Protein AF-0000000080769543 (afdb_homodimer)

Solvent-accessible surface area (backbone atoms only — not comparable to full-atom values): 30115 Å² total; per-residue (Å²): 72,53,32,36,51,81,71,84,76,50,68,55,26,25,50,65,34,29,38,56,14,53,47,23,15,26,43,12,52,39,15,48,62,72,22,43,59,42,80,82,58,74,43,37,34,28,44,84,75,64,42,70,55,70,76,36,56,46,56,22,73,57,52,93,39,55,40,45,26,35,64,60,40,48,52,28,44,69,72,33,75,92,60,63,43,86,48,39,59,48,34,61,41,88,69,41,43,38,90,88,42,92,78,23,26,46,46,64,43,81,39,79,26,40,36,36,30,15,45,97,85,64,49,74,43,80,71,74,37,82,40,77,34,46,43,74,44,46,74,36,73,31,32,40,44,33,40,58,35,34,34,60,60,42,89,42,51,37,77,93,71,41,32,33,55,39,42,50,66,40,60,43,52,54,54,74,46,58,38,59,52,39,25,50,36,21,52,52,33,29,53,50,29,53,46,43,65,70,41,63,75,70,69,57,34,50,52,43,41,50,48,46,24,52,48,41,55,63,57,22,23,55,40,40,26,47,50,42,22,52,84,55,46,78,56,39,68,57,49,38,65,38,64,23,54,68,61,73,88,71,42,69,76,61,78,73,38,50,69,41,81,55,44,54,54,78,56,17,60,59,40,50,10,73,43,96,72,42,36,42,25,33,42,53,73,81,51,75,127,72,53,32,35,50,80,71,84,75,48,68,55,26,26,50,64,34,29,36,56,15,56,47,24,14,27,45,11,52,37,16,49,63,71,23,43,59,42,80,82,60,73,42,38,34,28,44,84,75,65,41,70,54,70,77,35,56,47,57,22,75,57,53,96,40,55,42,44,26,34,64,60,40,48,53,27,43,70,71,32,75,92,60,62,42,85,46,39,59,51,36,62,41,86,68,41,42,38,90,88,42,92,79,24,26,46,45,61,42,81,40,80,27,41,36,35,31,16,45,97,86,64,48,76,43,82,71,75,37,82,42,78,36,45,43,75,43,48,73,35,72,30,31,40,43,34,38,58,35,33,33,58,58,43,89,42,50,37,78,93,71,41,32,32,54,40,42,48,66,40,60,42,52,53,54,75,44,57,37,59,51,39,24,50,34,20,52,52,34,30,51,50,30,53,48,43,64,66,42,65,73,70,68,59,37,50,52,43,40,52,48,46,22,53,49,43,44,64,57,22,22,56,39,40,24,45,52,42,22,52,86,54,46,78,54,41,68,58,50,38,65,38,67,24,59,69,61,72,87,71,41,68,77,61,78,75,40,48,68,41,80,55,42,54,53,79,55,16,59,57,41,49,11,74,43,97,75,42,60,24,26,34,42,51,73,80,52,73,125

Organism: Ralstonia nicotianae (strain ATCC BAA-1114 / GMI1000) (NCBI:txid267608)

Foldseek 3Di:
DFAFFDADDFPQLQQQFFLVLQQCLQWNQAFQALFFGNDDDKFKAFLQQLATDDRDRNRCPSVVRITIHDPLLNVLLVVDDDDRSVLAQGRHDPQCAFLVDPQRQKDKDWDWAWEFEAEPVRHTDDDIDIDIWIDMDGNDRNHVCNCNNSVSVNPQADPVRSYGYYYPVCVVVVPPCSRVLLRVLLVVLLVLLQVLLVDDDDDVNVVSLVVSLLSCQVSTSLRSSCNSNVVRDPDLVSVCSRQPFDDPVPDDPLVVQQDDPSDHRVSSSSRRNPDPRGRTRRGDRSSPD/DFAFFDADDFPQLQQQFFLVLQQCLQWNQAFQQLFFGNDDDKFKAFLQQLATDDRDRNRCPSVVRITIHDPLLNVLLVVDDDDNSVLAQGRNDPQCADLVDPQRQKDKDWDWAWEFEAEPVRHTDDDIDIDIWIDMDGNDRNHVCNCNNSVSVNPQADPVRSYGYYYPVCVVVVPPCSRVLLRVLLVVLLVLLQVLLVDDDDPVNVVSLLVSLLSCLVSTSLRSSCNSNVVRDPDLVSVCSRRPFDDPVPDDPLVVQQDDPSDHRVSSSSRRNPDPRGSTRRGDSSSPD

pLDDT: mean 87.06, std 12.86, range [39.03, 98.44]

Nearest PDB structures (foldseek):
  7yl6-assembly1_A  TM=4.806E-01  e=1.056E+00  Lactococcus lactis subsp. lactis
  4mt5-assembly2_B  TM=3.180E-01  e=7.106E-01  Limosilactobacillus reuteri subsp. suis
  3q69-assembly1_A  TM=2.599E-01  e=2.467E+00  Lactobacillus acidophilus
  4gex-assembly2_B  TM=3.890E-01  e=4.344E+00  Caenorhabditis elegans
  2lfi-assembly1_A  TM=2.468E-01  e=3.666E+00  Lactobacillus acidophilus

Radius of gyration: 23.07 Å; Cα contacts (8 Å, |Δi|>4): 1193; chains: 2; bounding box: 56×61×61 Å

Sequence (578 aa):
MRPLVRPVLPAAAAAMHAPSGLLMNAFGHFCAFCERPLLDESWVWDARTGRCVDDAPGSAADWTHLYLLDRNCYEAQLAASPVNPAALLLPDQPGAFDPSRPDSPLAYTLQRLTRVLTDEAGRHTGQAEAVDCVVVTGKTPQARATIDHFALNTAYYRADARLLTIPEEAVLQLADRRMEQRTLAWQRAADVAGKMRQAPRAALGYALAEQLRLLVGAMGFWSSCVSAAFPVIENRGVMGQVFVEPPEGERAPLRAAGAISGMAAREAALFGGNGPYHTFPGTRDIFQRMRPLVRPVLPAAAAAMHAPSGLLMNAFGHFCAFCERPLLDESWVWDARTGRCVDDAPGSAADWTHLYLLDRNCYEAQLAASPVNPAALLLPDQPGAFDPSRPDSPLAYTLQRLTRVLTDEAGRHTGQAEAVDCVVVTGKTPQARATIDHFALNTAYYRADARLLTIPEEAVLQLADRRMEQRTLAWQRAADVAGKMRQAPRAALGYALAEQLRLLVGAMGFWSSCVSAAFPVIENRGVMGQVFVEPPEGERAPLRAAGAISGMAAREAALFGGNGPYHTFPGTRDIFQR

Structure (mmCIF, N/CA/C/O backbone):
data_AF-0000000080769543-model_v1
#
loop_
_entity.id
_entity.type
_entity.pdbx_description
1 polymer 'Transmembrane protein'
#
loop_
_atom_site.group_PDB
_atom_site.id
_atom_site.type_symbol
_atom_site.label_atom_id
_atom_site.label_alt_id
_atom_site.label_comp_id
_atom_site.label_asym_id
_atom_site.label_entity_id
_atom_site.label_seq_id
_atom_site.pdbx_PDB_ins_code
_atom_site.Cartn_x
_atom_site.Cartn_y
_atom_site.Cartn_z
_atom_site.occupancy
_atom_site.B_iso_or_equiv
_atom_site.auth_seq_id
_atom_site.auth_comp_id
_atom_site.auth_asym_id
_atom_site.auth_atom_id
_atom_site.pdbx_PDB_model_num
ATOM 1 N N . MET A 1 1 ? -0.729 -17.172 -5.953 1 96.06 1 MET A N 1
ATOM 2 C CA . MET A 1 1 ? -0.517 -16.453 -7.211 1 96.06 1 MET A CA 1
ATOM 3 C C . MET A 1 1 ? -1.815 -16.344 -8 1 96.06 1 MET A C 1
ATOM 5 O O . MET A 1 1 ? -2.367 -17.359 -8.438 1 96.06 1 MET A O 1
ATOM 9 N N . ARG A 1 2 ? -2.262 -15.133 -8.18 1 95.69 2 ARG A N 1
ATOM 10 C CA . ARG A 1 2 ? -3.506 -14.844 -8.883 1 95.69 2 ARG A CA 1
ATOM 11 C C . ARG A 1 2 ? -3.416 -15.25 -10.352 1 95.69 2 ARG A C 1
ATOM 13 O O . ARG A 1 2 ? -2.518 -14.805 -11.07 1 95.69 2 ARG A O 1
ATOM 20 N N . PRO A 1 3 ? -4.348 -16.141 -10.742 1 96.38 3 PRO A N 1
ATOM 21 C CA . PRO A 1 3 ? -4.332 -16.5 -12.156 1 96.38 3 PRO A CA 1
ATOM 22 C C . PRO A 1 3 ? -4.727 -15.344 -13.07 1 96.38 3 PRO A C 1
ATOM 24 O O . PRO A 1 3 ? -5.723 -14.656 -12.82 1 96.38 3 PRO A O 1
ATOM 27 N N . LEU A 1 4 ? -3.971 -15.172 -14.125 1 95.44 4 LEU A N 1
ATOM 28 C CA . LEU A 1 4 ? -4.168 -14.008 -14.984 1 95.44 4 LEU A CA 1
ATOM 29 C C . LEU A 1 4 ? -4.551 -14.43 -16.406 1 95.44 4 LEU A C 1
ATOM 31 O O . LEU A 1 4 ? -4.121 -15.484 -16.875 1 95.44 4 LEU A O 1
ATOM 35 N N . VAL A 1 5 ? -5.363 -13.625 -16.984 1 94.06 5 VAL A N 1
ATOM 36 C CA . VAL A 1 5 ? -5.641 -13.695 -18.406 1 94.06 5 VAL A CA 1
ATOM 37 C C . VAL A 1 5 ? -5.02 -12.484 -19.125 1 94.06 5 VAL A C 1
ATOM 39 O O . VAL A 1 5 ? -5.48 -11.352 -18.953 1 94.06 5 VAL A O 1
ATOM 42 N N . ARG A 1 6 ? -4.043 -12.734 -19.891 1 95 6 ARG A N 1
ATOM 43 C CA . ARG A 1 6 ? -3.314 -11.664 -20.562 1 95 6 ARG A CA 1
ATOM 44 C C . ARG A 1 6 ? -4.023 -11.227 -21.844 1 95 6 ARG A C 1
ATOM 46 O O . ARG A 1 6 ? -4.258 -12.047 -22.734 1 95 6 ARG A O 1
ATOM 53 N N . PRO A 1 7 ? -4.352 -9.961 -21.922 1 93.88 7 PRO A N 1
ATOM 54 C CA . PRO A 1 7 ? -4.93 -9.477 -23.172 1 93.88 7 PRO A CA 1
ATOM 55 C C . PRO A 1 7 ? -3.895 -9.336 -24.281 1 93.88 7 PRO A C 1
ATOM 57 O O . PRO A 1 7 ? -2.695 -9.234 -24 1 93.88 7 PRO A O 1
ATOM 60 N N . VAL A 1 8 ? -4.426 -9.32 -25.453 1 94.56 8 VAL A N 1
ATOM 61 C CA . VAL A 1 8 ? -3.557 -9.055 -26.594 1 94.56 8 VAL A CA 1
ATOM 62 C C . VAL A 1 8 ? -3.176 -7.574 -26.625 1 94.56 8 VAL A C 1
ATOM 64 O O . VAL A 1 8 ? -4.027 -6.707 -26.422 1 94.56 8 VAL A O 1
ATOM 67 N N . LEU A 1 9 ? -1.914 -7.367 -26.828 1 95.56 9 LEU A N 1
ATOM 68 C CA . LEU A 1 9 ? -1.433 -5.996 -26.922 1 95.56 9 LEU A CA 1
ATOM 69 C C . LEU A 1 9 ? -1.192 -5.609 -28.391 1 95.56 9 LEU A C 1
ATOM 71 O O . LEU A 1 9 ? -0.326 -6.188 -29.047 1 95.56 9 LEU A O 1
ATOM 75 N N . PRO A 1 10 ? -1.953 -4.613 -28.844 1 93.94 10 PRO A N 1
ATOM 76 C CA . PRO A 1 10 ? -1.68 -4.148 -30.219 1 93.94 10 PRO A CA 1
ATOM 77 C C . PRO A 1 10 ? -0.263 -3.604 -30.375 1 93.94 10 PRO A C 1
ATOM 79 O O . PRO A 1 10 ? 0.26 -2.951 -29.469 1 93.94 10 PRO A O 1
ATOM 82 N N . ALA A 1 11 ? 0.312 -3.773 -31.578 1 93.31 11 ALA A N 1
ATOM 83 C CA . ALA A 1 11 ? 1.688 -3.373 -31.859 1 93.31 11 ALA A CA 1
ATOM 84 C C . ALA A 1 11 ? 1.867 -1.868 -31.688 1 93.31 11 ALA A C 1
ATOM 86 O O . ALA A 1 11 ? 2.898 -1.413 -31.188 1 93.31 11 ALA A O 1
ATOM 87 N N . ALA A 1 12 ? 0.908 -1.178 -32.094 1 93.06 12 ALA A N 1
ATOM 88 C CA . ALA A 1 12 ? 0.996 0.277 -31.984 1 93.06 12 ALA A CA 1
ATOM 89 C C . ALA A 1 12 ? 1.128 0.723 -30.531 1 93.06 12 ALA A C 1
ATOM 91 O O . ALA A 1 12 ? 1.963 1.571 -30.203 1 93.06 12 ALA A O 1
ATOM 92 N N . ALA A 1 13 ? 0.343 0.144 -29.688 1 91.75 13 ALA A N 1
ATOM 93 C CA . ALA A 1 13 ? 0.402 0.478 -28.266 1 91.75 13 ALA A CA 1
ATOM 94 C C . ALA A 1 13 ? 1.725 0.028 -27.656 1 91.75 13 ALA A C 1
ATOM 96 O O . ALA A 1 13 ? 2.299 0.73 -26.812 1 91.75 13 ALA A O 1
ATOM 97 N N . ALA A 1 14 ? 2.213 -1.091 -28.094 1 93.56 14 ALA A N 1
ATOM 98 C CA . ALA A 1 14 ? 3.475 -1.619 -27.578 1 93.56 14 ALA A CA 1
ATOM 99 C C . ALA A 1 14 ? 4.629 -0.668 -27.891 1 93.56 14 ALA A C 1
ATOM 101 O O . ALA A 1 14 ? 5.574 -0.559 -27.109 1 93.56 14 ALA A O 1
ATOM 102 N N . ALA A 1 15 ? 4.539 -0.019 -28.984 1 92.38 15 ALA A N 1
ATOM 103 C CA . ALA A 1 15 ? 5.598 0.891 -29.422 1 92.38 15 ALA A CA 1
ATOM 104 C C . ALA A 1 15 ? 5.512 2.223 -28.672 1 92.38 15 ALA A C 1
ATOM 106 O O . ALA A 1 15 ? 6.527 2.883 -28.453 1 92.38 15 ALA A O 1
ATOM 107 N N . MET A 1 16 ? 4.344 2.527 -28.234 1 89.06 16 MET A N 1
ATOM 108 C CA . MET A 1 16 ? 4.094 3.883 -27.75 1 89.06 16 MET A CA 1
ATOM 109 C C . MET A 1 16 ? 4.25 3.961 -26.234 1 89.06 16 MET A C 1
ATOM 111 O O . MET A 1 16 ? 4.602 5.012 -25.688 1 89.06 16 MET A O 1
ATOM 115 N N . HIS A 1 17 ? 3.957 2.824 -25.547 1 91.12 17 HIS A N 1
ATOM 116 C CA . HIS A 1 17 ? 3.824 2.918 -24.094 1 91.12 17 HIS A CA 1
ATOM 117 C C . HIS A 1 17 ? 4.867 2.059 -23.391 1 91.12 17 HIS A C 1
ATOM 119 O O . HIS A 1 17 ? 5.328 1.057 -23.938 1 91.12 17 HIS A O 1
ATOM 125 N N . ALA A 1 18 ? 5.203 2.523 -22.172 1 92.62 18 ALA A N 1
ATOM 126 C CA . ALA A 1 18 ? 6.055 1.713 -21.312 1 92.62 18 ALA A CA 1
ATOM 127 C C . ALA A 1 18 ? 5.312 0.478 -20.812 1 92.62 18 ALA A C 1
ATOM 129 O O . ALA A 1 18 ? 4.109 0.536 -20.547 1 92.62 18 ALA A O 1
ATOM 130 N N . PRO A 1 19 ? 5.984 -0.616 -20.641 1 95.25 19 PRO A N 1
ATOM 131 C CA . PRO A 1 19 ? 5.305 -1.861 -20.281 1 95.25 19 PRO A CA 1
ATOM 132 C C . PRO A 1 19 ? 4.688 -1.814 -18.875 1 95.25 19 PRO A C 1
ATOM 134 O O . PRO A 1 19 ? 3.646 -2.434 -18.641 1 95.25 19 PRO A O 1
ATOM 137 N N . SER A 1 20 ? 5.277 -1.065 -17.938 1 92.69 20 SER A N 1
ATOM 138 C CA . SER A 1 20 ? 4.723 -1.041 -16.594 1 92.69 20 SER A CA 1
ATOM 139 C C . SER A 1 20 ? 3.293 -0.514 -16.594 1 92.69 20 SER A C 1
ATOM 141 O O . SER A 1 20 ? 2.408 -1.109 -15.969 1 92.69 20 SER A O 1
ATOM 143 N N . GLY A 1 21 ? 3.125 0.578 -17.328 1 89.62 21 GLY A N 1
ATOM 144 C CA . GLY A 1 21 ? 1.787 1.14 -17.422 1 89.62 21 GLY A CA 1
ATOM 145 C C . GLY A 1 21 ? 0.785 0.189 -18.047 1 89.62 21 GLY A C 1
ATOM 146 O O . GLY A 1 21 ? -0.341 0.058 -17.562 1 89.62 21 GLY A O 1
ATOM 147 N N . LEU A 1 22 ? 1.175 -0.464 -19.094 1 92.12 22 LEU A N 1
ATOM 148 C CA . LEU A 1 22 ? 0.309 -1.415 -19.781 1 92.12 22 LEU A CA 1
ATOM 149 C C . LEU A 1 22 ? -0.035 -2.592 -18.875 1 92.12 22 LEU A C 1
ATOM 151 O O . LEU A 1 22 ? -1.192 -3.014 -18.812 1 92.12 22 LEU A O 1
ATOM 155 N N . LEU A 1 23 ? 0.922 -3.047 -18.156 1 93.69 23 LEU A N 1
ATOM 156 C CA . LEU A 1 23 ? 0.715 -4.172 -17.25 1 93.69 23 LEU A CA 1
ATOM 157 C C . LEU A 1 23 ? -0.207 -3.783 -16.094 1 93.69 23 LEU A C 1
ATOM 159 O O . LEU A 1 23 ? -1.096 -4.551 -15.719 1 93.69 23 LEU A O 1
ATOM 163 N N . MET A 1 24 ? -0.021 -2.625 -15.594 1 90 24 MET A N 1
ATOM 164 C CA . MET A 1 24 ? -0.864 -2.152 -14.5 1 90 24 MET A CA 1
ATOM 165 C C . MET A 1 24 ? -2.316 -2.029 -14.945 1 90 24 MET A C 1
ATOM 167 O O . MET A 1 24 ? -3.232 -2.361 -14.195 1 90 24 MET A O 1
ATOM 171 N N . ASN A 1 25 ? -2.475 -1.605 -16.094 1 87.69 25 ASN A N 1
ATOM 172 C CA . ASN A 1 25 ? -3.834 -1.437 -16.594 1 87.69 25 ASN A CA 1
ATOM 173 C C . ASN A 1 25 ? -4.461 -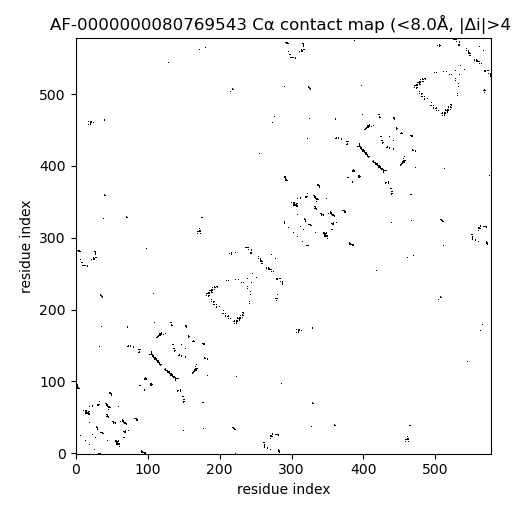2.773 -16.969 1 87.69 25 ASN A C 1
ATOM 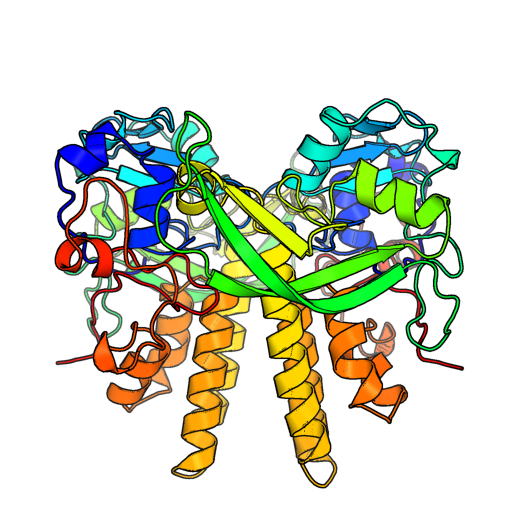175 O O . ASN A 1 25 ? -5.684 -2.93 -16.922 1 87.69 25 ASN A O 1
ATOM 179 N N . ALA A 1 26 ? -3.648 -3.725 -17.297 1 91.06 26 ALA A N 1
ATOM 180 C CA . ALA A 1 26 ? -4.152 -5.047 -17.672 1 91.06 26 ALA A CA 1
ATOM 181 C C . ALA A 1 26 ? -4.453 -5.879 -16.422 1 91.06 26 ALA A C 1
ATOM 183 O O . ALA A 1 26 ? -5.438 -6.621 -16.391 1 91.06 26 ALA A O 1
ATOM 184 N N . PHE A 1 27 ? -3.576 -5.719 -15.383 1 91.19 27 PHE A N 1
ATOM 185 C CA . PHE A 1 27 ? -3.627 -6.691 -14.297 1 91.19 27 PHE A CA 1
ATOM 186 C C . PHE A 1 27 ? -3.826 -5.992 -12.953 1 91.19 27 PHE A C 1
ATOM 188 O O . PHE A 1 27 ? -3.943 -6.652 -11.914 1 91.19 27 PHE A O 1
ATOM 195 N N . GLY A 1 28 ? -3.918 -4.711 -12.945 1 88 28 GLY A N 1
ATOM 196 C CA . GLY A 1 28 ? -3.973 -3.965 -11.703 1 88 28 GLY A CA 1
ATOM 197 C C . GLY A 1 28 ? -2.604 -3.678 -11.117 1 88 28 GLY A C 1
ATOM 198 O O . GLY A 1 28 ? -1.588 -4.133 -11.648 1 88 28 GLY A O 1
ATOM 199 N N . HIS A 1 29 ? -2.572 -2.953 -10.039 1 88.25 29 HIS A N 1
ATOM 200 C CA . HIS A 1 29 ? -1.32 -2.521 -9.43 1 88.25 29 HIS A CA 1
ATOM 201 C C . HIS A 1 29 ? -0.854 -3.512 -8.367 1 88.25 29 HIS A C 1
ATOM 203 O O . HIS A 1 29 ? -0.722 -3.154 -7.195 1 88.25 29 HIS A O 1
ATOM 209 N N . PHE A 1 30 ? -0.594 -4.699 -8.812 1 92.06 30 PHE A N 1
ATOM 210 C CA . PHE A 1 30 ? -0.16 -5.766 -7.914 1 92.06 30 PHE A CA 1
ATOM 211 C C . PHE A 1 30 ? 1.058 -6.484 -8.484 1 92.06 30 PHE A C 1
ATOM 213 O O . PHE A 1 30 ? 1.166 -6.668 -9.695 1 92.06 30 PHE A O 1
ATOM 220 N N . CYS A 1 31 ? 1.877 -6.887 -7.582 1 95.56 31 CYS A N 1
ATOM 221 C CA . CYS A 1 31 ? 2.945 -7.793 -7.98 1 95.56 31 CYS A CA 1
ATOM 222 C C . CYS A 1 31 ? 2.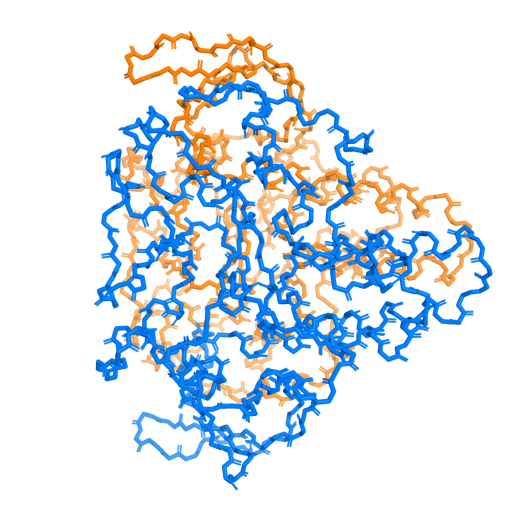377 -9.102 -8.516 1 95.56 31 CYS A C 1
ATOM 224 O O . CYS A 1 31 ? 1.431 -9.648 -7.949 1 95.56 31 CYS A O 1
ATOM 226 N N . ALA A 1 32 ? 2.967 -9.562 -9.602 1 97.12 32 ALA A N 1
ATOM 227 C CA . ALA A 1 32 ? 2.428 -10.742 -10.281 1 97.12 32 ALA A CA 1
ATOM 228 C C . ALA A 1 32 ? 2.643 -12 -9.453 1 97.12 32 ALA A C 1
ATOM 230 O O . ALA A 1 32 ? 1.952 -13.008 -9.648 1 97.12 32 ALA A O 1
ATOM 231 N N . PHE A 1 33 ? 3.525 -11.992 -8.484 1 98.06 33 PHE A N 1
ATOM 232 C CA . PHE A 1 33 ? 3.912 -13.234 -7.832 1 98.06 33 PHE A CA 1
ATOM 233 C C . PHE A 1 33 ? 3.508 -13.227 -6.363 1 98.06 33 PHE A C 1
ATOM 235 O O . PHE A 1 33 ? 2.787 -14.109 -5.902 1 98.06 33 PHE A O 1
ATOM 242 N N . CYS A 1 34 ? 3.877 -12.203 -5.672 1 97.44 34 CYS A N 1
ATOM 243 C CA . CYS A 1 34 ? 3.48 -12.172 -4.27 1 97.44 34 CYS A CA 1
ATOM 244 C C . CYS A 1 34 ? 2.137 -11.477 -4.094 1 97.44 34 CYS A C 1
ATOM 246 O O . CYS A 1 34 ? 1.503 -11.602 -3.045 1 97.44 34 CYS A O 1
ATOM 248 N N . GLU A 1 35 ? 1.729 -10.625 -5.066 1 95.69 35 GLU A N 1
ATOM 249 C CA . GLU A 1 35 ? 0.411 -10 -5.145 1 95.69 35 GLU A CA 1
ATOM 250 C C . GLU A 1 35 ? 0.305 -8.82 -4.184 1 95.69 35 GLU A C 1
ATOM 252 O O . GLU A 1 35 ? -0.798 -8.383 -3.844 1 95.69 35 GLU A O 1
ATOM 257 N N . ARG A 1 36 ? 1.42 -8.32 -3.711 1 92.88 36 ARG A N 1
ATOM 258 C CA . ARG A 1 36 ? 1.421 -7.078 -2.939 1 92.88 36 ARG A CA 1
ATOM 259 C C . ARG A 1 36 ? 1 -5.895 -3.805 1 92.88 36 ARG A C 1
ATOM 261 O O . ARG A 1 36 ? 1.397 -5.797 -4.969 1 92.88 36 ARG A O 1
ATOM 268 N N . PRO A 1 37 ? 0.218 -4.953 -3.242 1 89.12 37 PRO A N 1
ATOM 269 C CA . PRO A 1 37 ? -0.074 -3.738 -4.008 1 89.12 37 PRO A CA 1
ATOM 270 C C . PRO A 1 37 ? 1.18 -2.926 -4.328 1 89.12 37 PRO A C 1
ATOM 272 O O . PRO A 1 37 ? 2.082 -2.822 -3.492 1 89.12 37 PRO A O 1
ATOM 275 N N . LEU A 1 38 ? 1.198 -2.49 -5.523 1 89.06 38 LEU A N 1
ATOM 276 C CA . LEU A 1 38 ? 2.264 -1.609 -5.992 1 89.06 38 LEU A CA 1
ATOM 277 C C . LEU A 1 38 ? 1.845 -0.147 -5.891 1 89.06 38 LEU A C 1
ATOM 279 O O . LEU A 1 38 ? 1.197 0.382 -6.797 1 89.06 38 LEU A O 1
ATOM 283 N N . LEU A 1 39 ? 2.266 0.516 -4.848 1 79.38 39 LEU A N 1
ATOM 284 C CA . LEU A 1 39 ? 1.719 1.842 -4.582 1 79.38 39 LEU A CA 1
ATOM 285 C C . LEU A 1 39 ? 2.584 2.924 -5.219 1 79.38 39 LEU A C 1
ATOM 287 O O . LEU A 1 39 ? 2.08 3.982 -5.602 1 79.38 39 LEU A O 1
ATOM 291 N N . ASP A 1 40 ? 3.881 2.711 -5.352 1 76.56 40 ASP A N 1
ATOM 292 C CA . ASP A 1 40 ? 4.707 3.832 -5.793 1 76.56 40 ASP A CA 1
ATOM 293 C C . ASP A 1 40 ? 5.781 3.367 -6.773 1 76.56 40 ASP A C 1
ATOM 295 O O . ASP A 1 40 ? 6.293 4.164 -7.562 1 76.56 40 ASP A O 1
ATOM 299 N N . GLU A 1 41 ? 6.234 2.107 -6.637 1 79.06 41 GLU A N 1
ATOM 300 C CA . GLU A 1 41 ? 7.285 1.628 -7.531 1 79.06 41 GLU A CA 1
ATOM 301 C C . GLU A 1 41 ? 7.012 0.199 -7.988 1 79.06 41 GLU A C 1
ATOM 303 O O . GLU A 1 41 ? 6.367 -0.575 -7.273 1 79.06 41 GLU A O 1
ATOM 308 N N . SER A 1 42 ? 7.398 -0.009 -9.203 1 89.06 42 SER A N 1
ATOM 309 C CA . SER A 1 42 ? 7.309 -1.353 -9.766 1 89.06 42 SER A CA 1
ATOM 310 C C . SER A 1 42 ? 8.445 -1.615 -10.75 1 89.06 42 SER A C 1
ATOM 312 O O . SER A 1 42 ? 9.086 -0.678 -11.234 1 89.06 42 SER A O 1
ATOM 314 N N . TRP A 1 43 ? 8.758 -2.863 -10.914 1 94.38 43 TRP A N 1
ATOM 315 C CA . TRP A 1 43 ? 9.711 -3.332 -11.906 1 94.38 43 TRP A CA 1
ATOM 316 C C . TRP A 1 43 ? 9.039 -4.266 -12.914 1 94.38 43 TRP A C 1
ATOM 318 O O . TRP A 1 43 ? 8.07 -4.953 -12.57 1 94.38 43 TRP A O 1
ATOM 328 N N . VAL A 1 44 ? 9.516 -4.199 -14.109 1 96.88 44 VAL A N 1
ATOM 329 C CA . VAL A 1 44 ? 9.008 -5.094 -15.141 1 96.88 44 VAL A CA 1
ATOM 330 C C . VAL A 1 44 ? 10 -6.23 -15.383 1 96.88 44 VAL A C 1
ATOM 332 O O . VAL A 1 44 ? 11.133 -5.992 -15.812 1 96.88 44 VAL A O 1
ATOM 335 N N . TRP A 1 45 ? 9.562 -7.391 -15.078 1 96.56 45 TRP A N 1
ATOM 336 C CA . TRP A 1 45 ? 10.391 -8.586 -15.195 1 96.56 45 TRP A CA 1
ATOM 337 C C . TRP A 1 45 ? 10.062 -9.352 -16.469 1 96.56 45 TRP A C 1
ATOM 339 O O . TRP A 1 45 ? 8.891 -9.547 -16.797 1 96.56 45 TRP A O 1
ATOM 349 N N . ASP A 1 46 ? 11.102 -9.703 -17.203 1 95.69 46 ASP A N 1
ATOM 350 C CA . ASP A 1 46 ? 10.977 -10.508 -18.406 1 95.69 46 ASP A CA 1
ATOM 351 C C . ASP A 1 46 ? 11.297 -11.977 -18.125 1 95.69 46 ASP A C 1
ATOM 353 O O . ASP A 1 46 ? 12.445 -12.32 -17.828 1 95.69 46 ASP A O 1
ATOM 357 N N . ALA A 1 47 ? 10.32 -12.812 -18.25 1 94.38 47 ALA A N 1
ATOM 358 C CA . ALA A 1 47 ? 10.438 -14.227 -17.906 1 94.38 47 ALA A CA 1
ATOM 359 C C . ALA A 1 47 ? 11.398 -14.945 -18.859 1 94.38 47 ALA A C 1
ATOM 361 O O . ALA A 1 47 ? 11.852 -16.047 -18.562 1 94.38 47 ALA A O 1
ATOM 362 N N . ARG A 1 48 ? 11.695 -14.398 -19.984 1 92.62 48 ARG A N 1
ATOM 363 C CA . ARG A 1 48 ? 12.578 -15.039 -20.953 1 92.62 48 ARG A CA 1
ATOM 364 C C . ARG A 1 48 ? 14.031 -14.93 -20.516 1 92.62 48 ARG A C 1
ATOM 366 O O . ARG A 1 48 ? 14.812 -15.867 -20.688 1 92.62 48 ARG A O 1
ATOM 373 N N . THR A 1 49 ? 14.305 -13.766 -19.938 1 90.38 49 THR A N 1
ATOM 374 C CA . THR A 1 49 ? 15.703 -13.484 -19.641 1 90.38 49 THR A CA 1
ATOM 375 C C . THR A 1 49 ? 15.977 -13.586 -18.141 1 90.38 49 THR A C 1
ATOM 377 O O . THR A 1 49 ? 17.125 -13.688 -17.719 1 90.38 49 THR A O 1
ATOM 380 N N . GLY A 1 50 ? 14.938 -13.516 -17.438 1 90 50 GLY A N 1
ATOM 381 C CA . GLY A 1 50 ? 15.102 -13.508 -16 1 90 50 GLY A CA 1
ATOM 382 C C . GLY A 1 50 ? 15.586 -12.172 -15.461 1 90 50 GLY A C 1
ATOM 383 O O . GLY A 1 50 ? 16.062 -12.086 -14.336 1 90 50 GLY A O 1
ATOM 384 N N . ARG A 1 51 ? 15.422 -11.148 -16.328 1 89.81 51 ARG A N 1
ATOM 385 C CA . ARG A 1 51 ? 15.898 -9.82 -15.961 1 89.81 51 ARG A CA 1
ATOM 386 C C . ARG A 1 51 ? 14.789 -8.781 -16.141 1 89.81 51 ARG A C 1
ATOM 388 O O . ARG A 1 51 ? 13.859 -8.984 -16.922 1 89.81 51 ARG A O 1
ATOM 395 N N . CYS A 1 52 ? 14.938 -7.75 -15.375 1 93.06 52 CYS A N 1
ATOM 396 C CA . CYS A 1 52 ? 14.008 -6.641 -15.555 1 93.06 52 CYS A CA 1
ATOM 397 C C . CYS A 1 52 ? 14.398 -5.785 -16.75 1 93.06 52 CYS A C 1
ATOM 399 O O . CYS A 1 52 ? 15.586 -5.664 -17.078 1 93.06 52 CYS A O 1
ATOM 401 N N . VAL A 1 53 ? 13.414 -5.211 -17.391 1 93.75 53 VAL A N 1
ATOM 402 C CA . VAL A 1 53 ? 13.641 -4.383 -18.562 1 93.75 53 VAL A CA 1
ATOM 403 C C . VAL A 1 53 ? 13.438 -2.912 -18.219 1 93.75 53 VAL A C 1
ATOM 405 O O . VAL A 1 53 ? 12.852 -2.592 -17.188 1 93.75 53 VAL A O 1
ATOM 408 N N . ASP A 1 54 ? 13.984 -2.133 -19.109 1 91.06 54 ASP A N 1
ATOM 409 C CA . ASP A 1 54 ? 13.727 -0.704 -18.953 1 91.06 54 ASP A CA 1
ATOM 410 C C . ASP A 1 54 ? 12.25 -0.384 -19.156 1 91.06 54 ASP A C 1
ATOM 412 O O . ASP A 1 54 ? 11.602 -0.946 -20.047 1 91.06 54 ASP A O 1
ATOM 416 N N . ASP A 1 55 ? 11.758 0.454 -18.359 1 91.38 55 ASP A N 1
ATOM 417 C CA . ASP A 1 55 ? 10.352 0.85 -18.469 1 91.38 55 ASP A CA 1
ATOM 418 C C . ASP A 1 55 ? 10.188 2.064 -19.375 1 91.38 55 ASP A C 1
ATOM 420 O O . ASP A 1 55 ? 9.867 3.158 -18.906 1 91.38 55 ASP A O 1
ATOM 424 N N . ALA A 1 56 ? 10.391 1.831 -20.672 1 90.25 56 ALA A N 1
ATOM 425 C CA . ALA A 1 56 ? 10.32 2.871 -21.703 1 90.25 56 ALA A CA 1
ATOM 426 C C . ALA A 1 56 ? 9.516 2.398 -22.906 1 90.25 56 ALA A C 1
ATOM 428 O O . ALA A 1 56 ? 9.336 1.195 -23.109 1 90.25 56 ALA A O 1
ATOM 429 N N . PRO A 1 57 ? 8.992 3.404 -23.641 1 87.38 57 PRO A N 1
ATOM 430 C CA . PRO A 1 57 ? 8.305 3.02 -24.875 1 87.38 57 PRO A CA 1
ATOM 431 C C . PRO A 1 57 ? 9.133 2.068 -25.734 1 87.38 57 PRO A C 1
ATOM 433 O O . PRO A 1 57 ? 10.352 2.223 -25.844 1 87.38 57 PRO A O 1
ATOM 436 N N . GLY A 1 58 ? 8.523 1.094 -26.266 1 88.94 58 GLY A N 1
ATOM 437 C CA . GLY A 1 58 ? 9.203 0.119 -27.109 1 88.94 58 GLY A CA 1
ATOM 438 C C . GLY A 1 58 ? 9.609 -1.134 -26.359 1 88.94 58 GLY A C 1
ATOM 439 O O . GLY A 1 58 ? 9.805 -2.191 -26.953 1 88.94 58 GLY A O 1
ATOM 440 N N . SER A 1 59 ? 9.656 -1.098 -25.016 1 92.25 59 SER A N 1
ATOM 441 C CA . SER A 1 59 ? 10.117 -2.227 -24.203 1 92.25 59 SER A CA 1
ATOM 442 C C . SER A 1 59 ? 9 -3.246 -24 1 92.25 59 SER A C 1
ATOM 444 O O . SER A 1 59 ? 9.219 -4.297 -23.391 1 92.25 59 SER A O 1
ATOM 446 N N . ALA A 1 60 ? 7.871 -2.918 -24.578 1 93.44 60 ALA A N 1
ATOM 447 C CA . ALA A 1 60 ? 6.746 -3.836 -24.422 1 93.44 60 ALA A CA 1
ATOM 448 C C . ALA A 1 60 ? 6.699 -4.855 -25.547 1 93.44 60 ALA A C 1
ATOM 450 O O . ALA A 1 60 ? 5.707 -5.57 -25.719 1 93.44 60 ALA A O 1
ATOM 451 N N . ALA A 1 61 ? 7.762 -4.965 -26.312 1 89.94 61 ALA A N 1
ATOM 452 C CA . ALA A 1 61 ? 7.793 -5.852 -27.469 1 89.94 61 ALA A CA 1
ATOM 453 C C . ALA A 1 61 ? 7.605 -7.309 -27.047 1 89.94 61 ALA A C 1
ATOM 455 O O . ALA A 1 61 ? 6.977 -8.094 -27.766 1 89.94 61 ALA A O 1
ATOM 456 N N . ASP A 1 62 ? 8.086 -7.66 -25.875 1 91.94 62 ASP A N 1
ATOM 457 C CA . ASP A 1 62 ? 7.945 -9.023 -25.375 1 91.94 62 ASP A CA 1
ATOM 458 C C . ASP A 1 62 ? 6.812 -9.117 -24.359 1 91.94 62 ASP A C 1
ATOM 460 O O . ASP A 1 62 ? 6.965 -9.75 -23.312 1 91.94 62 ASP A O 1
ATOM 464 N N . TRP A 1 63 ? 5.715 -8.547 -24.703 1 96.31 63 TRP A N 1
ATOM 465 C CA . TRP A 1 63 ? 4.539 -8.359 -23.859 1 96.31 63 TRP A CA 1
ATOM 466 C C . TRP A 1 63 ? 4.129 -9.672 -23.203 1 96.31 63 TRP A C 1
ATOM 468 O O . TRP A 1 63 ? 3.834 -9.703 -22 1 96.31 63 TRP A O 1
ATOM 478 N N . THR A 1 64 ? 4.23 -10.773 -23.859 1 95.06 64 THR A N 1
ATOM 479 C CA . THR A 1 64 ? 3.703 -12.047 -23.391 1 95.06 64 THR A CA 1
ATOM 480 C C . THR A 1 64 ? 4.57 -12.609 -22.266 1 95.06 64 THR A C 1
ATOM 482 O O . THR A 1 64 ? 4.176 -13.555 -21.578 1 95.06 64 THR A O 1
ATOM 485 N N . HIS A 1 65 ? 5.711 -11.961 -22.016 1 95.38 65 HIS A N 1
ATOM 486 C CA . HIS A 1 65 ? 6.637 -12.508 -21.031 1 95.38 65 HIS A CA 1
ATOM 487 C C . HIS A 1 65 ? 6.91 -11.508 -19.906 1 95.38 65 HIS A C 1
ATOM 489 O O . HIS A 1 65 ? 7.777 -11.734 -19.062 1 95.38 65 HIS A O 1
ATOM 495 N N . LEU A 1 66 ? 6.141 -10.43 -19.891 1 97.31 66 LEU A N 1
ATOM 496 C CA . LEU A 1 66 ? 6.441 -9.344 -18.953 1 97.31 66 LEU A CA 1
ATOM 497 C C . LEU A 1 66 ? 5.508 -9.398 -17.75 1 97.31 66 LEU A C 1
ATOM 499 O O . LEU A 1 66 ? 4.305 -9.625 -17.906 1 97.31 66 LEU A O 1
ATOM 503 N N . TYR A 1 67 ? 6.086 -9.188 -16.547 1 97.38 67 TYR A N 1
ATOM 504 C CA . TYR A 1 67 ? 5.34 -9.227 -15.289 1 97.38 67 TYR A CA 1
ATOM 505 C C . TYR A 1 67 ? 5.789 -8.109 -14.352 1 97.38 67 TYR A C 1
ATOM 507 O O . TYR A 1 67 ? 6.953 -7.703 -14.375 1 97.38 67 TYR A O 1
ATOM 515 N N . LEU A 1 68 ? 4.852 -7.625 -13.539 1 95.88 68 LEU A N 1
ATOM 516 C CA . LEU A 1 68 ? 5.164 -6.602 -12.547 1 95.88 68 LEU A CA 1
ATOM 517 C C . LEU A 1 68 ? 5.727 -7.23 -11.273 1 95.88 68 LEU A C 1
ATOM 519 O O . LEU A 1 68 ? 5.234 -8.266 -10.82 1 95.88 68 LEU A O 1
ATOM 523 N N . LEU A 1 69 ? 6.777 -6.586 -10.766 1 96.81 69 LEU A N 1
ATOM 524 C CA . LEU A 1 69 ? 7.352 -6.996 -9.484 1 96.81 69 LEU A CA 1
ATOM 525 C C . LEU A 1 69 ? 7.293 -5.855 -8.477 1 96.81 69 LEU A C 1
ATOM 527 O O . LEU A 1 69 ? 7.469 -4.688 -8.836 1 96.81 69 LEU A O 1
ATOM 531 N N . ASP A 1 70 ? 7.02 -6.254 -7.254 1 94.19 70 ASP A N 1
ATOM 532 C CA . ASP A 1 70 ? 7.305 -5.324 -6.168 1 94.19 70 ASP A CA 1
ATOM 533 C C . ASP A 1 70 ? 8.789 -5.328 -5.82 1 94.19 70 ASP A C 1
ATOM 535 O O . ASP A 1 70 ? 9.578 -6.062 -6.426 1 94.19 70 ASP A O 1
ATOM 539 N N . ARG A 1 71 ? 9.203 -4.535 -4.898 1 92.19 71 ARG A N 1
ATOM 540 C CA . ARG A 1 71 ? 10.609 -4.359 -4.555 1 92.19 71 ARG A CA 1
ATOM 541 C C . ARG A 1 71 ? 11.211 -5.664 -4.039 1 92.19 71 ARG A C 1
ATOM 543 O O . ARG A 1 71 ? 12.305 -6.055 -4.453 1 92.19 71 ARG A O 1
ATOM 550 N N . ASN A 1 72 ? 10.484 -6.324 -3.176 1 94.25 72 ASN A N 1
ATOM 551 C CA . ASN A 1 72 ? 11.047 -7.516 -2.557 1 94.25 72 ASN A CA 1
ATOM 552 C C . ASN A 1 72 ? 11.172 -8.664 -3.555 1 94.25 72 ASN A C 1
ATOM 554 O O . ASN A 1 72 ? 12.133 -9.43 -3.508 1 94.25 72 ASN A O 1
ATOM 558 N N . CYS A 1 73 ? 10.188 -8.789 -4.426 1 96.56 73 CYS A N 1
ATOM 559 C CA . CYS A 1 73 ? 10.32 -9.797 -5.469 1 96.56 73 CYS A CA 1
ATOM 560 C C . CYS A 1 73 ? 11.453 -9.438 -6.43 1 96.56 73 CYS A C 1
ATOM 562 O O . CYS A 1 73 ? 12.164 -10.32 -6.91 1 96.56 73 CYS A O 1
ATOM 564 N N . TYR A 1 74 ? 11.641 -8.148 -6.711 1 95.69 74 TYR A N 1
ATOM 565 C CA . TYR A 1 74 ? 12.734 -7.68 -7.555 1 95.69 74 TYR A CA 1
ATOM 566 C C . TYR A 1 74 ? 14.086 -8.016 -6.93 1 95.69 74 TYR A C 1
ATOM 568 O O . TYR A 1 74 ? 14.953 -8.602 -7.582 1 95.69 74 TYR A O 1
ATOM 576 N N . GLU A 1 75 ? 14.188 -7.73 -5.648 1 93.69 75 GLU A N 1
ATOM 577 C CA . GLU A 1 75 ? 15.445 -8 -4.949 1 93.69 75 GLU A CA 1
ATOM 578 C C . GLU A 1 75 ? 15.703 -9.5 -4.84 1 93.69 75 GLU A C 1
ATOM 580 O O . GLU A 1 75 ? 16.844 -9.953 -4.988 1 93.69 75 GLU A O 1
ATOM 585 N N . ALA A 1 76 ? 14.68 -10.25 -4.617 1 95.06 76 ALA A N 1
ATOM 586 C CA . ALA A 1 76 ? 14.812 -11.703 -4.477 1 95.06 76 ALA A CA 1
ATOM 587 C C . ALA A 1 76 ? 15.297 -12.336 -5.777 1 95.06 76 ALA A C 1
ATOM 589 O O . ALA A 1 76 ? 16.188 -13.18 -5.77 1 95.06 76 ALA A O 1
ATOM 590 N N . GLN A 1 77 ? 14.656 -11.914 -6.848 1 94 77 GLN A N 1
ATOM 591 C CA . GLN A 1 77 ? 15.055 -12.531 -8.109 1 94 77 GLN A CA 1
ATOM 592 C C . GLN A 1 77 ? 16.469 -12.148 -8.492 1 94 77 GLN A C 1
ATOM 594 O O . GLN A 1 77 ? 17.188 -12.922 -9.133 1 94 77 GLN A O 1
ATOM 599 N N . LEU A 1 78 ? 16.938 -10.906 -8.094 1 93.75 78 LEU A N 1
ATOM 600 C CA . LEU A 1 78 ? 18.328 -10.508 -8.328 1 93.75 78 LEU A CA 1
ATOM 601 C C . LEU A 1 78 ? 19.297 -11.398 -7.547 1 93.75 78 LEU A C 1
ATOM 603 O O . LEU A 1 78 ? 20.375 -11.734 -8.039 1 93.75 78 LEU A O 1
ATOM 607 N N . ALA A 1 79 ? 18.891 -11.75 -6.402 1 91.69 79 ALA A N 1
ATOM 608 C CA . ALA A 1 79 ? 19.75 -12.508 -5.496 1 91.69 79 ALA A CA 1
ATOM 609 C C . ALA A 1 79 ? 19.688 -14 -5.805 1 91.69 79 ALA A C 1
ATOM 611 O O . ALA A 1 79 ? 20.547 -14.766 -5.363 1 91.69 79 ALA A O 1
ATOM 612 N N . ALA A 1 80 ? 18.672 -14.422 -6.52 1 89.38 80 ALA A N 1
ATOM 613 C CA . ALA A 1 80 ? 18.453 -15.836 -6.789 1 89.38 80 ALA A CA 1
ATOM 614 C C . ALA A 1 80 ? 19.438 -16.359 -7.832 1 89.38 80 ALA A C 1
ATOM 616 O O . ALA A 1 80 ? 19.922 -15.602 -8.672 1 89.38 80 ALA A O 1
ATOM 617 N N . SER A 1 81 ? 19.734 -17.594 -7.695 1 86.38 81 SER A N 1
ATOM 618 C CA . SER A 1 81 ? 20.5 -18.25 -8.742 1 86.38 81 SER A CA 1
ATOM 619 C C . SER A 1 81 ? 19.75 -18.219 -10.078 1 86.38 81 SER A C 1
ATOM 621 O O . SER A 1 81 ? 18.516 -18.281 -10.102 1 86.38 81 SER A O 1
ATOM 623 N N . PRO A 1 82 ? 20.562 -18.109 -11.109 1 84.06 82 PRO A N 1
ATOM 624 C CA . PRO A 1 82 ? 19.906 -18.125 -12.422 1 84.06 82 PRO A CA 1
ATOM 625 C C . PRO A 1 82 ? 19.047 -19.359 -12.633 1 84.06 82 PRO A C 1
ATOM 627 O O . PRO A 1 82 ? 19.438 -20.469 -12.242 1 84.06 82 PRO A O 1
ATOM 630 N N . VAL A 1 83 ? 17.906 -19.156 -12.891 1 83.31 83 VAL A N 1
ATOM 631 C CA . VAL A 1 83 ? 16.969 -20.234 -13.188 1 83.31 83 VAL A CA 1
ATOM 632 C C . VAL A 1 83 ? 16.391 -20.047 -14.594 1 83.31 83 VAL A C 1
ATOM 634 O O . VAL A 1 83 ? 16.188 -18.922 -15.039 1 83.31 83 VAL A O 1
ATOM 637 N N . ASN A 1 84 ? 16.234 -21.219 -15.234 1 85.44 84 ASN A N 1
ATOM 638 C CA . ASN A 1 84 ? 15.516 -21.172 -16.5 1 85.44 84 ASN A CA 1
ATOM 639 C C . ASN A 1 84 ? 14.086 -20.672 -16.312 1 85.44 84 ASN A C 1
ATOM 641 O O . ASN A 1 84 ? 13.305 -21.281 -15.562 1 85.44 84 ASN A O 1
ATOM 645 N N . PRO A 1 85 ? 13.797 -19.625 -16.984 1 83.94 85 PRO A N 1
ATOM 646 C CA . PRO A 1 85 ? 12.445 -19.094 -16.828 1 83.94 85 PRO A CA 1
ATOM 647 C C . PRO A 1 85 ? 11.359 -20.125 -17.109 1 83.94 85 PRO A C 1
ATOM 649 O O . PRO A 1 85 ? 10.281 -20.078 -16.516 1 83.94 85 PRO A O 1
ATOM 652 N N . ALA A 1 86 ? 11.727 -21.047 -17.922 1 86.31 86 ALA A N 1
ATOM 653 C CA . ALA A 1 86 ? 10.766 -22.094 -18.25 1 86.31 86 ALA A CA 1
ATOM 654 C C . ALA A 1 86 ? 10.516 -23.016 -17.062 1 86.31 86 ALA A C 1
ATOM 656 O O . ALA A 1 86 ? 9.531 -23.75 -17.031 1 86.31 86 ALA A O 1
ATOM 657 N N . ALA A 1 87 ? 11.352 -22.891 -16.125 1 92.88 87 ALA A N 1
ATOM 658 C CA . ALA A 1 87 ? 11.234 -23.734 -14.938 1 92.88 87 ALA A CA 1
ATOM 659 C C . ALA A 1 87 ? 10.352 -23.078 -13.883 1 92.88 87 ALA A C 1
ATOM 661 O O . ALA A 1 87 ? 10.039 -23.688 -12.859 1 92.88 87 ALA A O 1
ATOM 662 N N . LEU A 1 88 ? 9.891 -21.922 -14.188 1 96.44 88 LEU A N 1
ATOM 663 C CA . LEU A 1 88 ? 9.078 -21.203 -13.211 1 96.44 88 LEU A CA 1
ATOM 664 C C . LEU A 1 88 ? 7.598 -21.312 -13.562 1 96.44 88 LEU A C 1
ATOM 666 O O . LEU A 1 88 ? 7.238 -21.469 -14.734 1 96.44 88 LEU A O 1
ATOM 670 N N . LEU A 1 89 ? 6.832 -21.328 -12.562 1 97.44 89 LEU A N 1
ATOM 671 C CA . LEU A 1 89 ? 5.387 -21.188 -12.719 1 97.44 89 LEU A CA 1
ATOM 672 C C . LEU A 1 89 ? 5.004 -19.719 -12.906 1 97.44 89 LEU A C 1
ATOM 674 O O . LEU A 1 89 ? 5.371 -18.875 -12.094 1 97.44 89 LEU A O 1
ATOM 678 N N . LEU A 1 90 ? 4.309 -19.453 -14.008 1 97.31 90 LEU A N 1
ATOM 679 C CA . LEU A 1 90 ? 3.906 -18.078 -14.312 1 97.31 90 LEU A CA 1
ATOM 680 C C . LEU A 1 90 ? 2.41 -17.891 -14.086 1 97.31 90 LEU A C 1
ATOM 682 O O . LEU A 1 90 ? 1.631 -18.828 -14.25 1 97.31 90 LEU A O 1
ATOM 686 N N . PRO A 1 91 ? 2.006 -16.688 -13.695 1 97.12 91 PRO A N 1
ATOM 687 C CA . PRO A 1 91 ? 0.621 -16.453 -13.273 1 97.12 91 PRO A CA 1
ATOM 688 C C . PRO A 1 91 ? -0.375 -16.594 -14.422 1 97.12 91 PRO A C 1
ATOM 690 O O . PRO A 1 91 ? -1.568 -16.797 -14.188 1 97.12 91 PRO A O 1
ATOM 693 N N . ASP A 1 92 ? 0.042 -16.438 -15.625 1 95.81 92 ASP A N 1
ATOM 694 C CA . ASP A 1 92 ? -0.906 -16.516 -16.734 1 95.81 92 ASP A CA 1
ATOM 695 C C . ASP A 1 92 ? -0.913 -17.906 -17.359 1 95.81 92 ASP A C 1
ATOM 697 O O . ASP A 1 92 ? -1.534 -18.109 -18.406 1 95.81 92 ASP A O 1
ATOM 701 N N . GLN A 1 93 ? -0.233 -18.844 -16.703 1 94.25 93 GLN A N 1
ATOM 702 C CA . GLN A 1 93 ? -0.324 -20.234 -17.125 1 94.25 93 GLN A CA 1
ATOM 703 C C . GLN A 1 93 ? -1.635 -20.875 -16.672 1 94.25 93 GLN A C 1
ATOM 705 O O . GLN A 1 93 ? -2.127 -20.578 -15.578 1 94.25 93 GLN A O 1
ATOM 710 N N . PRO A 1 94 ? -2.105 -21.734 -17.5 1 89.62 94 PRO A N 1
ATOM 711 C CA . PRO A 1 94 ? -3.324 -22.422 -17.078 1 89.62 94 PRO A CA 1
ATOM 712 C C . PRO A 1 94 ? -3.131 -23.25 -15.805 1 89.62 94 PRO A C 1
ATOM 714 O O . PRO A 1 94 ? -2.129 -23.953 -15.672 1 89.62 94 PRO A O 1
ATOM 717 N N . GLY A 1 95 ? -4.043 -23.094 -14.867 1 91.25 95 GLY A N 1
ATOM 718 C CA . GLY A 1 95 ? -4.023 -23.906 -13.656 1 91.25 95 GLY A CA 1
ATOM 719 C C . GLY A 1 95 ? -2.977 -23.453 -12.656 1 91.25 95 GLY A C 1
ATOM 720 O O . GLY A 1 95 ? -2.604 -24.219 -11.758 1 91.25 95 GLY A O 1
ATOM 721 N N . ALA A 1 96 ? -2.479 -22.281 -12.82 1 93.12 96 ALA A N 1
ATOM 722 C CA . ALA A 1 96 ? -1.443 -21.766 -11.93 1 93.12 96 ALA A CA 1
ATOM 723 C C . ALA A 1 96 ? -1.91 -21.797 -10.477 1 93.12 96 ALA A C 1
ATOM 725 O O . ALA A 1 96 ? -1.105 -21.984 -9.562 1 93.12 96 ALA A O 1
ATOM 726 N N . PHE A 1 97 ? -3.189 -21.609 -10.297 1 96.31 97 PHE A N 1
ATOM 727 C CA . PHE A 1 97 ? -3.77 -21.656 -8.961 1 96.31 97 PHE A CA 1
ATOM 728 C C . PHE A 1 97 ? -5.254 -22.016 -9.023 1 96.31 97 PHE A C 1
ATOM 730 O O . PHE A 1 97 ? -6 -21.422 -9.812 1 96.31 97 PHE A O 1
ATOM 737 N N . ASP A 1 98 ? -5.605 -22.938 -8.258 1 94 98 ASP A N 1
ATOM 738 C CA . ASP A 1 98 ? -7 -23.344 -8.102 1 94 98 ASP A CA 1
ATOM 739 C C . ASP A 1 98 ? -7.234 -23.969 -6.723 1 94 98 ASP A C 1
ATOM 741 O O . ASP A 1 98 ? -6.898 -25.125 -6.492 1 94 98 ASP A O 1
ATOM 745 N N . PRO A 1 99 ? -7.887 -23.156 -5.887 1 93.12 99 PRO A N 1
ATOM 746 C CA . PRO A 1 99 ? -8.055 -23.656 -4.52 1 93.12 99 PRO A CA 1
ATOM 747 C C . PRO A 1 99 ? -8.992 -24.859 -4.438 1 93.12 99 PRO A C 1
ATOM 749 O O . PRO A 1 99 ? -9.047 -25.547 -3.41 1 93.12 99 PRO A O 1
ATOM 752 N N . SER A 1 100 ? -9.789 -25.109 -5.484 1 91.88 100 SER A N 1
ATOM 753 C CA . SER A 1 100 ? -10.742 -26.219 -5.48 1 91.88 100 SER A CA 1
ATOM 754 C C . SER A 1 100 ? -10.055 -27.531 -5.816 1 91.88 100 SER A C 1
ATOM 756 O O . SER A 1 100 ? -10.625 -28.609 -5.621 1 91.88 100 SER A O 1
ATOM 758 N N . ARG A 1 101 ? -8.898 -27.484 -6.289 1 92.94 101 ARG A N 1
ATOM 759 C CA . ARG A 1 101 ? -8.18 -28.672 -6.73 1 92.94 101 ARG A CA 1
ATOM 760 C C . ARG A 1 101 ? -7.078 -29.047 -5.75 1 92.94 101 ARG A C 1
ATOM 762 O O . ARG A 1 101 ? -6.203 -28.234 -5.453 1 92.94 101 ARG A O 1
ATOM 769 N N . PRO A 1 102 ? -7.082 -30.25 -5.336 1 91.19 102 PRO A N 1
ATOM 770 C CA . PRO A 1 102 ? -6.031 -30.688 -4.41 1 91.19 102 PRO A CA 1
ATOM 771 C C . PRO A 1 102 ? -4.641 -30.656 -5.043 1 91.19 102 PRO A C 1
ATOM 773 O O . PRO A 1 102 ? -3.639 -30.562 -4.332 1 91.19 102 PRO A O 1
ATOM 776 N N . ASP A 1 103 ? -4.59 -30.703 -6.371 1 93.69 103 ASP A N 1
ATOM 777 C CA . ASP A 1 103 ? -3.309 -30.75 -7.062 1 93.69 103 ASP A CA 1
ATOM 778 C C . ASP A 1 103 ? -2.902 -29.359 -7.559 1 93.69 103 ASP A C 1
ATOM 780 O O . ASP A 1 103 ? -2.01 -29.234 -8.398 1 93.69 103 ASP A O 1
ATOM 784 N N . SER A 1 104 ? -3.623 -28.312 -7.078 1 96.31 104 SER A N 1
ATOM 785 C CA . SER A 1 104 ? -3.195 -26.953 -7.414 1 96.31 104 SER A CA 1
ATOM 786 C C . SER A 1 104 ? -1.709 -26.766 -7.137 1 96.31 104 SER A C 1
ATOM 788 O O . SER A 1 104 ? -1.218 -27.141 -6.066 1 96.31 104 SER A O 1
ATOM 790 N N . PRO A 1 105 ? -0.957 -26.219 -8.062 1 97.94 105 PRO A N 1
ATOM 791 C CA . PRO A 1 105 ? 0.494 -26.094 -7.914 1 97.94 105 PRO A CA 1
ATOM 792 C C . PRO A 1 105 ? 0.892 -25.328 -6.66 1 97.94 105 PRO A C 1
ATOM 794 O O . PRO A 1 105 ? 1.928 -25.609 -6.055 1 97.94 105 PRO A O 1
ATOM 797 N N . LEU A 1 106 ? 0.067 -24.359 -6.285 1 98.12 106 LEU A N 1
ATOM 798 C CA . LEU A 1 106 ? 0.361 -23.547 -5.117 1 98.12 106 LEU A CA 1
ATOM 799 C C . LEU A 1 106 ? -0.72 -23.703 -4.055 1 98.12 106 LEU A C 1
ATOM 801 O O . LEU A 1 106 ? -1.896 -23.875 -4.379 1 98.12 106 LEU A O 1
ATOM 805 N N . ALA A 1 107 ? -0.29 -23.688 -2.826 1 97.75 107 ALA A N 1
ATOM 806 C CA . ALA A 1 107 ? -1.192 -23.688 -1.678 1 97.75 107 ALA A CA 1
ATOM 807 C C . ALA A 1 107 ? -0.772 -22.641 -0.651 1 97.75 107 ALA A C 1
ATOM 809 O O . ALA A 1 107 ? 0.42 -22.375 -0.469 1 97.75 107 ALA A O 1
ATOM 810 N N . TYR A 1 108 ? -1.727 -22.031 -0.064 1 98.12 108 TYR A N 1
ATOM 811 C CA . TYR A 1 108 ? -1.533 -21.047 1 1 98.12 108 TYR A CA 1
ATOM 812 C C . TYR A 1 108 ? -2.172 -21.531 2.301 1 98.12 108 TYR A C 1
ATOM 814 O O . TYR A 1 108 ? -3.377 -21.797 2.348 1 98.12 108 TYR A O 1
ATOM 822 N N . THR A 1 109 ? -1.361 -21.609 3.352 1 97.12 109 THR A N 1
ATOM 823 C CA . THR A 1 109 ? -1.874 -22.156 4.602 1 97.12 109 THR A CA 1
ATOM 824 C C . THR A 1 109 ? -1.377 -21.344 5.793 1 97.12 109 THR A C 1
ATOM 826 O O . THR A 1 109 ? -0.223 -20.906 5.82 1 97.12 109 THR A O 1
ATOM 829 N N . LEU A 1 110 ? -2.279 -21.125 6.695 1 97.5 110 LEU A N 1
ATOM 830 C CA . LEU A 1 110 ? -1.9 -20.5 7.961 1 97.5 110 LEU A CA 1
ATOM 831 C C . LEU A 1 110 ? -1.187 -21.5 8.867 1 97.5 110 LEU A C 1
ATOM 833 O O . LEU A 1 110 ? -1.732 -22.562 9.172 1 97.5 110 LEU A O 1
ATOM 837 N N . GLN A 1 111 ? -0.002 -21.156 9.273 1 97.06 111 GLN A N 1
ATOM 838 C CA . GLN A 1 111 ? 0.81 -22.031 10.117 1 97.06 111 GLN A CA 1
ATOM 839 C C . GLN A 1 111 ? 1.357 -21.281 11.328 1 97.06 111 GLN A C 1
ATOM 841 O O . GLN A 1 111 ? 1.558 -20.062 11.266 1 97.06 111 GLN A O 1
ATOM 846 N N . ARG A 1 112 ? 1.527 -22.078 12.383 1 96.25 112 ARG A N 1
ATOM 847 C CA . ARG A 1 112 ? 2.221 -21.547 13.555 1 96.25 112 ARG A CA 1
ATOM 848 C C . ARG A 1 112 ? 3.727 -21.75 13.438 1 96.25 112 ARG A C 1
ATOM 850 O O . ARG A 1 112 ? 4.195 -22.891 13.328 1 96.25 112 ARG A O 1
ATOM 857 N N . LEU A 1 113 ? 4.457 -20.672 13.406 1 96.88 113 LEU A N 1
ATOM 858 C CA . LEU A 1 113 ? 5.914 -20.703 13.305 1 96.88 113 LEU A CA 1
ATOM 859 C C . LEU A 1 113 ? 6.559 -20.156 14.578 1 96.88 113 LEU A C 1
ATOM 861 O O . LEU A 1 113 ? 5.898 -19.5 15.383 1 96.88 113 LEU A O 1
ATOM 865 N N . THR A 1 114 ? 7.766 -20.594 14.766 1 96.12 114 THR A N 1
ATOM 866 C CA . THR A 1 114 ? 8.586 -19.984 15.805 1 96.12 114 THR A CA 1
ATOM 867 C C . THR A 1 114 ? 9.445 -18.859 15.234 1 96.12 114 THR A C 1
ATOM 869 O O . THR A 1 114 ? 10.18 -19.062 14.266 1 96.12 114 THR A O 1
ATOM 872 N N . ARG A 1 115 ? 9.367 -17.703 15.758 1 93.62 115 ARG A N 1
ATOM 873 C CA . ARG A 1 115 ? 10.172 -16.562 15.344 1 93.62 115 ARG A CA 1
ATOM 874 C C . ARG A 1 115 ? 11.25 -16.25 16.375 1 93.62 115 ARG A C 1
ATOM 876 O O . ARG A 1 115 ? 10.969 -16.172 17.562 1 93.62 115 ARG A O 1
ATOM 883 N N . VAL A 1 116 ? 12.375 -16.125 15.898 1 92.81 116 VAL A N 1
ATOM 884 C CA . VAL A 1 116 ? 13.516 -15.734 16.719 1 92.81 116 VAL A CA 1
ATOM 885 C C . VAL A 1 116 ? 14.211 -14.531 16.094 1 92.81 116 VAL A C 1
ATOM 887 O O . VAL A 1 116 ? 14.367 -14.461 14.867 1 92.81 116 VAL A O 1
ATOM 890 N N . LEU A 1 117 ? 14.57 -13.617 16.906 1 89.94 117 LEU A N 1
ATOM 891 C CA . LEU A 1 117 ? 15.328 -12.453 16.453 1 89.94 117 LEU A CA 1
ATOM 892 C C . LEU A 1 117 ? 16.812 -12.633 16.719 1 89.94 117 LEU A C 1
ATOM 894 O O . LEU A 1 117 ? 17.203 -13.297 17.688 1 89.94 117 LEU A O 1
ATOM 898 N N . THR A 1 118 ? 17.578 -12.07 15.812 1 90.44 118 THR A N 1
ATOM 899 C CA . THR A 1 118 ? 19.031 -12.172 15.977 1 90.44 118 THR A CA 1
ATOM 900 C C . THR A 1 118 ? 19.688 -10.797 15.898 1 90.44 118 THR A C 1
ATOM 902 O O . THR A 1 118 ? 19.109 -9.867 15.32 1 90.44 118 THR A O 1
ATOM 905 N N . ASP A 1 119 ? 20.812 -10.688 16.531 1 83.75 119 ASP A N 1
ATOM 906 C CA . ASP A 1 119 ? 21.609 -9.484 16.359 1 83.75 119 ASP A CA 1
ATOM 907 C C . ASP A 1 119 ? 22.484 -9.57 15.109 1 83.75 119 ASP A C 1
ATOM 909 O O . ASP A 1 119 ? 22.312 -10.469 14.289 1 83.75 119 ASP A O 1
ATOM 913 N N . GLU A 1 120 ? 23.375 -8.633 14.922 1 78.62 120 GLU A N 1
ATOM 914 C CA . GLU A 1 120 ? 24.219 -8.555 13.734 1 78.62 120 GLU A CA 1
ATOM 915 C C . GLU A 1 120 ? 25.172 -9.742 13.648 1 78.62 120 GLU A C 1
ATOM 917 O O . GLU A 1 120 ? 25.578 -10.133 12.555 1 78.62 120 GLU A O 1
ATOM 922 N N . ALA A 1 121 ? 25.438 -10.25 14.805 1 84.25 121 ALA A N 1
ATOM 923 C CA . ALA A 1 121 ? 26.375 -11.375 14.859 1 84.25 121 ALA A CA 1
ATOM 924 C C . ALA A 1 121 ? 25.641 -12.703 14.703 1 84.25 121 ALA A C 1
ATOM 926 O O . ALA A 1 121 ? 26.25 -13.766 14.688 1 84.25 121 ALA A O 1
ATOM 927 N N . GLY A 1 122 ? 24.312 -12.648 14.602 1 84.5 122 GLY A N 1
ATOM 928 C CA . GLY A 1 122 ? 23.516 -13.844 14.414 1 84.5 122 GLY A CA 1
ATOM 929 C C . GLY A 1 122 ? 23.062 -14.477 15.719 1 84.5 122 GLY A C 1
ATOM 930 O O . GLY A 1 122 ? 22.453 -15.547 15.711 1 84.5 122 GLY A O 1
ATOM 931 N N . ARG A 1 123 ? 23.422 -13.812 16.922 1 86.75 123 ARG A N 1
ATOM 932 C CA . ARG A 1 123 ? 23 -14.336 18.219 1 86.75 123 ARG A CA 1
ATOM 933 C C . ARG A 1 123 ? 21.547 -13.992 18.516 1 86.75 123 ARG A C 1
ATOM 935 O O . ARG A 1 123 ? 21.094 -12.891 18.219 1 86.75 123 ARG A O 1
ATOM 942 N N . HIS A 1 124 ? 20.812 -14.875 19.062 1 85.31 124 HIS A N 1
ATOM 943 C CA . HIS A 1 124 ? 19.406 -14.68 19.406 1 85.31 124 HIS A CA 1
ATOM 944 C C . HIS A 1 124 ? 19.234 -13.531 20.391 1 85.31 124 HIS A C 1
ATOM 946 O O . HIS A 1 124 ? 19.984 -13.43 21.359 1 85.31 124 HIS A O 1
ATOM 952 N N . THR A 1 125 ? 18.391 -12.734 19.906 1 78.62 125 THR A N 1
ATOM 953 C CA . THR A 1 125 ? 18.047 -11.633 20.812 1 78.62 125 THR A CA 1
ATOM 954 C C . THR A 1 125 ? 16.609 -11.773 21.312 1 78.62 125 THR A C 1
ATOM 956 O O . THR A 1 125 ? 15.711 -12.102 20.531 1 78.62 125 THR A O 1
ATOM 959 N N . GLY A 1 126 ? 16.406 -11.859 22.5 1 75 126 GLY A N 1
ATOM 960 C CA . GLY A 1 126 ? 15.07 -11.938 23.062 1 75 126 GLY A CA 1
ATOM 961 C C . GLY A 1 126 ? 14.523 -13.352 23.109 1 75 126 GLY A C 1
ATOM 962 O O . GLY A 1 126 ? 15.281 -14.32 23.016 1 75 126 GLY A O 1
ATOM 963 N N . GLN A 1 127 ? 13.195 -13.438 23.312 1 80.5 127 GLN A N 1
ATOM 964 C CA . GLN A 1 127 ? 12.555 -14.734 23.453 1 80.5 127 GLN A CA 1
ATOM 965 C C . GLN A 1 127 ? 11.891 -15.172 22.156 1 80.5 127 GLN A C 1
ATOM 967 O O . GLN A 1 127 ? 11.414 -14.336 21.375 1 80.5 127 GLN A O 1
ATOM 972 N N . ALA A 1 128 ? 12.047 -16.469 21.953 1 88.56 128 ALA A N 1
ATOM 973 C CA . ALA A 1 128 ? 11.312 -17.047 20.812 1 88.56 128 ALA A CA 1
ATOM 974 C C . ALA A 1 128 ? 9.812 -16.828 20.984 1 88.56 128 ALA A C 1
ATOM 976 O O . ALA A 1 128 ? 9.281 -16.906 22.094 1 88.56 128 ALA A O 1
ATOM 977 N N . GLU A 1 129 ? 9.188 -16.547 19.875 1 88.94 129 GLU A N 1
ATOM 978 C CA . GLU A 1 129 ? 7.75 -16.297 19.891 1 88.94 129 GLU A CA 1
ATOM 979 C C . GLU A 1 129 ? 7.035 -17.188 18.859 1 88.94 129 GLU A C 1
ATOM 981 O O . GLU A 1 129 ? 7.555 -17.422 17.781 1 88.94 129 GLU A O 1
ATOM 986 N N . ALA A 1 130 ? 5.922 -17.625 19.312 1 93.12 130 ALA A N 1
ATOM 987 C CA . ALA A 1 130 ? 5.059 -18.312 18.359 1 93.12 130 ALA A CA 1
ATOM 988 C C . ALA A 1 130 ? 4.234 -17.312 17.547 1 93.12 130 ALA A C 1
ATOM 990 O O . ALA A 1 130 ? 3.582 -16.438 18.125 1 93.12 130 ALA A O 1
ATOM 991 N N . VAL A 1 131 ? 4.32 -17.438 16.219 1 92.06 131 VAL A N 1
ATOM 992 C CA . VAL A 1 131 ? 3.59 -16.5 15.375 1 92.06 131 VAL A CA 1
ATOM 993 C C . VAL A 1 131 ? 2.844 -17.25 14.281 1 92.06 131 VAL A C 1
ATOM 995 O O . VAL A 1 131 ? 3.357 -18.234 13.742 1 92.06 131 VAL A O 1
ATOM 998 N N . ASP A 1 132 ? 1.612 -16.766 14.031 1 94.94 132 ASP A N 1
ATOM 999 C CA . ASP A 1 132 ? 0.862 -17.297 12.898 1 94.94 132 ASP A CA 1
ATOM 1000 C C . ASP A 1 132 ? 1.283 -16.625 11.594 1 94.94 132 ASP A C 1
ATOM 1002 O O . ASP A 1 132 ? 1.327 -15.406 11.508 1 94.94 132 ASP A O 1
ATOM 1006 N N . CYS A 1 133 ? 1.64 -17.438 10.602 1 96.81 133 CYS A N 1
ATOM 1007 C CA . CYS A 1 133 ? 2.033 -16.938 9.297 1 96.81 133 CYS A CA 1
ATOM 1008 C C . CYS A 1 133 ? 1.387 -17.75 8.18 1 96.81 133 CYS A C 1
ATOM 1010 O O . CYS A 1 133 ? 1.215 -18.969 8.312 1 96.81 133 CYS A O 1
ATOM 1012 N N . VAL A 1 134 ? 1.027 -17.047 7.133 1 98.19 134 VAL A N 1
ATOM 1013 C CA . VAL A 1 134 ? 0.614 -17.766 5.934 1 98.19 134 VAL A CA 1
ATOM 1014 C C . VAL A 1 134 ? 1.844 -18.188 5.129 1 98.19 134 VAL A C 1
ATOM 1016 O O . VAL A 1 134 ? 2.639 -17.328 4.723 1 98.19 134 VAL A O 1
ATOM 1019 N N . VAL A 1 135 ? 1.966 -19.484 4.918 1 98.44 135 VAL A N 1
ATOM 1020 C CA . VAL A 1 135 ? 3.076 -20.062 4.16 1 98.44 135 VAL A CA 1
ATOM 1021 C C . VAL A 1 135 ? 2.584 -20.516 2.787 1 98.44 135 VAL A C 1
ATOM 1023 O O . VAL A 1 135 ? 1.517 -21.125 2.674 1 98.44 135 VAL A O 1
ATOM 1026 N N . VAL A 1 136 ? 3.369 -20.156 1.783 1 98.25 136 VAL A N 1
ATOM 1027 C CA . VAL A 1 136 ? 3.113 -20.641 0.429 1 98.25 136 VAL A CA 1
ATOM 1028 C C . VAL A 1 136 ? 3.871 -21.938 0.191 1 98.25 136 VAL A C 1
ATOM 1030 O O . VAL A 1 136 ? 5.082 -22.016 0.405 1 98.25 136 VAL A O 1
ATOM 1033 N N . THR A 1 137 ? 3.166 -22.906 -0.24 1 97.38 137 THR A N 1
ATOM 1034 C CA . THR A 1 137 ? 3.785 -24.203 -0.541 1 97.38 137 THR A CA 1
ATOM 1035 C C . THR A 1 137 ? 3.578 -24.562 -2.006 1 97.38 137 THR A C 1
ATOM 1037 O O . THR A 1 137 ? 2.531 -24.266 -2.586 1 97.38 137 THR A O 1
ATOM 1040 N N . GLY A 1 138 ? 4.621 -25.172 -2.572 1 97.81 138 GLY A N 1
ATOM 1041 C CA . GLY A 1 138 ? 4.562 -25.625 -3.949 1 97.81 138 GLY A CA 1
ATOM 1042 C C . GLY A 1 138 ? 4.426 -27.141 -4.066 1 97.81 138 GLY A C 1
ATOM 1043 O O . GLY A 1 138 ? 5.207 -27.875 -3.477 1 97.81 138 GLY A O 1
ATOM 1044 N N . LYS A 1 139 ? 3.471 -27.531 -4.891 1 97 139 LYS A N 1
ATOM 1045 C CA . LYS A 1 139 ? 3.217 -28.969 -5.051 1 97 139 LYS A CA 1
ATOM 1046 C C . LYS A 1 139 ? 3.893 -29.5 -6.309 1 97 139 LYS A C 1
ATOM 1048 O O . LYS A 1 139 ? 3.951 -30.719 -6.516 1 97 139 LYS A O 1
ATOM 1053 N N . THR A 1 140 ? 4.301 -28.688 -7.176 1 96.38 140 THR A N 1
ATOM 1054 C CA . THR A 1 140 ? 5.039 -29.062 -8.375 1 96.38 140 THR A CA 1
ATOM 1055 C C . THR A 1 140 ? 6.445 -28.469 -8.352 1 96.38 140 THR A C 1
ATOM 1057 O O . THR A 1 140 ? 6.699 -27.5 -7.645 1 96.38 140 THR A O 1
ATOM 1060 N N . PRO A 1 141 ? 7.336 -29.031 -9.109 1 95.81 141 PRO A N 1
ATOM 1061 C CA . PRO A 1 141 ? 8.688 -28.469 -9.18 1 95.81 141 PRO A CA 1
ATOM 1062 C C . PRO A 1 141 ? 8.688 -27 -9.641 1 95.81 141 PRO A C 1
ATOM 1064 O O . PRO A 1 141 ? 9.43 -26.188 -9.102 1 95.81 141 PRO A O 1
ATOM 1067 N N . GLN A 1 142 ? 7.82 -26.703 -10.57 1 96.31 142 GLN A N 1
ATOM 1068 C CA . GLN A 1 142 ? 7.746 -25.344 -11.078 1 96.31 142 GLN A CA 1
ATOM 1069 C C . GLN A 1 142 ? 7.293 -24.375 -9.992 1 96.31 142 GLN A C 1
ATOM 1071 O O . GLN A 1 142 ? 7.844 -23.281 -9.852 1 96.31 142 GLN A O 1
ATOM 1076 N N . ALA A 1 143 ? 6.332 -24.812 -9.242 1 97.81 143 ALA A N 1
ATOM 1077 C CA . ALA A 1 143 ? 5.809 -23.984 -8.164 1 97.81 143 ALA A CA 1
ATOM 1078 C C . ALA A 1 143 ? 6.867 -23.75 -7.09 1 97.81 143 ALA A C 1
ATOM 1080 O O . ALA A 1 143 ? 7.043 -22.625 -6.625 1 97.81 143 ALA A O 1
ATOM 1081 N N . ARG A 1 144 ? 7.582 -24.812 -6.762 1 96.88 144 ARG A N 1
ATOM 1082 C CA . ARG A 1 144 ? 8.641 -24.688 -5.766 1 96.88 144 ARG A CA 1
ATOM 1083 C C . ARG A 1 144 ? 9.742 -23.75 -6.258 1 96.88 144 ARG A C 1
ATOM 1085 O O . ARG A 1 144 ? 10.25 -22.922 -5.5 1 96.88 144 ARG A O 1
ATOM 1092 N N . ALA A 1 145 ? 10.055 -23.875 -7.523 1 96.56 145 ALA A N 1
ATOM 1093 C CA . ALA A 1 145 ? 11.086 -23.016 -8.109 1 96.56 145 ALA A CA 1
ATOM 1094 C C . ALA A 1 145 ? 10.656 -21.547 -8.078 1 96.56 145 ALA A C 1
ATOM 1096 O O . ALA A 1 145 ? 11.469 -20.656 -7.816 1 96.56 145 ALA A O 1
ATOM 1097 N N . THR A 1 146 ? 9.414 -21.281 -8.352 1 97.69 146 THR A N 1
ATOM 1098 C CA . THR A 1 146 ? 8.883 -19.922 -8.344 1 97.69 146 THR A CA 1
ATOM 1099 C C . THR A 1 146 ? 8.914 -19.328 -6.938 1 97.69 146 THR A C 1
ATOM 1101 O O . THR A 1 146 ? 9.344 -18.203 -6.742 1 97.69 146 THR A O 1
ATOM 1104 N N . ILE A 1 147 ? 8.516 -20.156 -5.926 1 97.5 147 ILE A N 1
ATOM 1105 C CA . ILE A 1 147 ? 8.531 -19.719 -4.535 1 97.5 147 ILE A CA 1
ATOM 1106 C C . ILE A 1 147 ? 9.953 -19.344 -4.125 1 97.5 147 ILE A C 1
ATOM 1108 O O . ILE A 1 147 ? 10.18 -18.297 -3.52 1 97.5 147 ILE A O 1
ATOM 1112 N N . ASP A 1 148 ? 10.883 -20.141 -4.527 1 96 148 ASP A N 1
ATOM 1113 C CA . ASP A 1 148 ? 12.281 -19.906 -4.168 1 96 148 ASP A CA 1
ATOM 1114 C C . ASP A 1 148 ? 12.852 -18.703 -4.91 1 96 148 ASP A C 1
ATOM 1116 O O . ASP A 1 148 ? 13.547 -17.875 -4.32 1 96 148 ASP A O 1
ATOM 1120 N N . HIS A 1 149 ? 12.547 -18.578 -6.156 1 96.5 149 HIS A N 1
ATOM 1121 C CA . HIS A 1 149 ? 13.109 -17.547 -7.012 1 96.5 149 HIS A CA 1
ATOM 1122 C C . HIS A 1 149 ? 12.719 -16.156 -6.52 1 96.5 149 HIS A C 1
ATOM 1124 O O . HIS A 1 149 ? 13.539 -15.234 -6.527 1 96.5 149 HIS A O 1
ATOM 1130 N N . PHE A 1 150 ? 11.516 -16.031 -6.066 1 97 150 PHE A N 1
ATOM 1131 C CA . PHE A 1 150 ? 11.023 -14.734 -5.621 1 97 150 PHE A CA 1
ATOM 1132 C C . PHE A 1 150 ? 10.977 -14.664 -4.102 1 97 150 PHE A C 1
ATOM 1134 O O . PHE A 1 150 ? 10.461 -13.703 -3.535 1 97 150 PHE A O 1
ATOM 1141 N N . ALA A 1 151 ? 11.484 -15.727 -3.416 1 97.19 151 ALA A N 1
ATOM 1142 C CA . ALA A 1 151 ? 11.516 -15.789 -1.958 1 97.19 151 ALA A CA 1
ATOM 1143 C C . ALA A 1 151 ? 10.156 -15.422 -1.368 1 97.19 151 ALA A C 1
ATOM 1145 O O . ALA A 1 151 ? 10.062 -14.57 -0.48 1 97.19 151 ALA A O 1
ATOM 1146 N N . LEU A 1 152 ? 9.133 -16.078 -1.822 1 98.06 152 LEU A N 1
ATOM 1147 C CA . LEU A 1 152 ? 7.766 -15.703 -1.462 1 98.06 152 LEU A CA 1
ATOM 1148 C C . LEU A 1 152 ? 7.52 -15.914 0.028 1 98.06 152 LEU A C 1
ATOM 1150 O O . LEU A 1 152 ? 6.613 -15.305 0.603 1 98.06 152 LEU A O 1
ATOM 1154 N N . ASN A 1 153 ? 8.281 -16.781 0.694 1 97.75 153 ASN A N 1
ATOM 1155 C CA . ASN A 1 153 ? 8.172 -17 2.135 1 97.75 153 ASN A CA 1
ATOM 1156 C C . ASN A 1 153 ? 9.305 -16.297 2.883 1 97.75 153 ASN A C 1
ATOM 1158 O O . ASN A 1 153 ? 9.695 -16.734 3.969 1 97.75 153 ASN A O 1
ATOM 1162 N N . THR A 1 154 ? 9.852 -15.281 2.281 1 94.5 154 THR A N 1
ATOM 1163 C CA . THR A 1 154 ? 10.953 -14.484 2.812 1 94.5 154 THR A CA 1
ATOM 1164 C C . THR A 1 154 ? 12.219 -15.328 2.936 1 94.5 154 THR A C 1
ATOM 1166 O O . THR A 1 154 ? 12.148 -16.547 3.049 1 94.5 154 THR A O 1
ATOM 1169 N N . ALA A 1 155 ? 13.328 -14.641 2.977 1 92.25 155 ALA A N 1
ATOM 1170 C CA . ALA A 1 155 ? 14.617 -15.312 3.094 1 92.25 155 ALA A CA 1
ATOM 1171 C C . ALA A 1 155 ? 14.867 -15.781 4.523 1 92.25 155 ALA A C 1
ATOM 1173 O O . ALA A 1 155 ? 15.781 -16.562 4.773 1 92.25 155 ALA A O 1
ATOM 1174 N N . TYR A 1 156 ? 14.039 -15.414 5.488 1 93.94 156 TYR A N 1
ATOM 1175 C CA . TYR A 1 156 ? 14.258 -15.695 6.902 1 93.94 156 TYR A CA 1
ATOM 1176 C C . TYR A 1 156 ? 13.578 -17 7.316 1 93.94 156 TYR A C 1
ATOM 1178 O O . TYR A 1 156 ? 13.742 -17.453 8.453 1 93.94 156 TYR A O 1
ATOM 1186 N N . TYR A 1 157 ? 12.867 -17.625 6.402 1 96.56 157 TYR A N 1
ATOM 1187 C CA . TYR A 1 157 ? 12.039 -18.781 6.703 1 96.56 157 TYR A CA 1
ATOM 1188 C C . TYR A 1 157 ? 12.781 -20.078 6.398 1 96.56 157 TYR A C 1
ATOM 1190 O O . TYR A 1 157 ? 13.367 -20.234 5.324 1 96.56 157 TYR A O 1
ATOM 1198 N N . ARG A 1 158 ? 12.719 -20.938 7.375 1 94.94 158 ARG A N 1
ATOM 1199 C CA . ARG A 1 158 ? 13.172 -22.312 7.195 1 94.94 158 ARG A CA 1
ATOM 1200 C C . ARG A 1 158 ? 12.023 -23.297 7.348 1 94.94 158 ARG A C 1
ATOM 1202 O O . ARG A 1 158 ? 11.516 -23.5 8.453 1 94.94 158 ARG A O 1
ATOM 1209 N N . ALA A 1 159 ? 11.742 -23.906 6.285 1 93.56 159 ALA A N 1
ATOM 1210 C CA . ALA A 1 159 ? 10.57 -24.766 6.234 1 93.56 159 ALA A CA 1
ATOM 1211 C C . ALA A 1 159 ? 10.773 -26.016 7.098 1 93.56 159 ALA A C 1
ATOM 1213 O O . ALA A 1 159 ? 9.852 -26.469 7.777 1 93.56 159 ALA A O 1
ATOM 1214 N N . ASP A 1 160 ? 11.945 -26.531 7.098 1 93.12 160 ASP A N 1
ATOM 1215 C CA . ASP A 1 160 ? 12.242 -27.797 7.777 1 93.12 160 ASP A CA 1
ATOM 1216 C C . ASP A 1 160 ? 12.062 -27.656 9.289 1 93.12 160 ASP A C 1
ATOM 1218 O O . ASP A 1 160 ? 11.688 -28.625 9.961 1 93.12 160 ASP A O 1
ATOM 1222 N N . ALA A 1 161 ? 12.18 -26.453 9.82 1 94.44 161 ALA A N 1
ATOM 1223 C CA . ALA A 1 161 ? 12.125 -26.25 11.266 1 94.44 161 ALA A CA 1
ATOM 1224 C C . ALA A 1 161 ? 10.914 -25.391 11.648 1 94.44 161 ALA A C 1
ATOM 1226 O O . ALA A 1 161 ? 10.695 -25.125 12.828 1 94.44 161 ALA A O 1
ATOM 1227 N N . ARG A 1 162 ? 10.148 -25 10.617 1 95.31 162 ARG A N 1
ATOM 1228 C CA . ARG A 1 162 ? 9.055 -24.062 10.867 1 95.31 162 ARG A CA 1
ATOM 1229 C C . ARG A 1 162 ? 9.531 -22.875 11.703 1 95.31 162 ARG A C 1
ATOM 1231 O O . ARG A 1 162 ? 8.906 -22.531 12.703 1 95.31 162 ARG A O 1
ATOM 1238 N N . LEU A 1 163 ? 10.633 -22.344 11.234 1 95.62 163 LEU A N 1
ATOM 1239 C CA . LEU A 1 163 ? 11.367 -21.328 11.992 1 95.62 163 LEU A CA 1
ATOM 1240 C C . LEU A 1 163 ? 11.586 -20.078 11.156 1 95.62 163 LEU A C 1
ATOM 1242 O O . LEU A 1 163 ? 11.93 -20.172 9.977 1 95.62 163 LEU A O 1
ATOM 1246 N N . LEU A 1 164 ? 11.328 -18.953 11.766 1 94.88 164 LEU A N 1
ATOM 1247 C CA . LEU A 1 164 ? 11.703 -17.641 11.25 1 94.88 164 LEU A CA 1
ATOM 1248 C C . LEU A 1 164 ? 12.844 -17.031 12.07 1 94.88 164 LEU A C 1
ATOM 1250 O O . LEU A 1 164 ? 12.688 -16.781 13.266 1 94.88 164 LEU A O 1
ATOM 1254 N N . THR A 1 165 ? 13.961 -16.938 11.461 1 94.06 165 THR A N 1
ATOM 1255 C CA . THR A 1 165 ? 15.086 -16.25 12.078 1 94.06 165 THR A CA 1
ATOM 1256 C C . THR A 1 165 ? 15.328 -14.891 11.422 1 94.06 165 THR A C 1
ATOM 1258 O O . THR A 1 165 ? 15.828 -14.82 10.297 1 94.06 165 THR A O 1
ATOM 1261 N N . ILE A 1 166 ? 15 -13.844 12.156 1 91.69 166 ILE A N 1
ATOM 1262 C CA . ILE A 1 166 ? 15 -12.508 11.57 1 91.69 166 ILE A CA 1
ATOM 1263 C C . ILE A 1 166 ? 15.953 -11.602 12.344 1 91.69 166 ILE A C 1
ATOM 1265 O O . ILE A 1 166 ? 15.852 -11.484 13.57 1 91.69 166 ILE A O 1
ATOM 1269 N N . PRO A 1 167 ? 16.875 -10.984 11.648 1 89.12 167 PRO A N 1
ATOM 1270 C CA . PRO A 1 167 ? 17.688 -9.969 12.344 1 89.12 167 PRO A CA 1
ATOM 1271 C C . PRO A 1 167 ? 16.828 -8.852 12.945 1 89.12 167 PRO A C 1
ATOM 1273 O O . PRO A 1 167 ? 15.844 -8.422 12.336 1 89.12 167 PRO A O 1
ATOM 1276 N N . GLU A 1 168 ? 17.172 -8.422 14.102 1 85.06 168 GLU A N 1
ATOM 1277 C CA . GLU A 1 168 ? 16.453 -7.352 14.789 1 85.06 168 GLU A CA 1
ATOM 1278 C C . GLU A 1 168 ? 16.328 -6.113 13.906 1 85.06 168 GLU A C 1
ATOM 1280 O O . GLU A 1 168 ? 15.273 -5.492 13.836 1 85.06 168 GLU A O 1
ATOM 1285 N N . GLU A 1 169 ? 17.375 -5.812 13.195 1 83.88 169 GLU A N 1
ATOM 1286 C CA . GLU A 1 169 ? 17.375 -4.645 12.32 1 83.88 169 GLU A CA 1
ATOM 1287 C C . GLU A 1 169 ? 16.375 -4.797 11.188 1 83.88 169 GLU A C 1
ATOM 1289 O O . GLU A 1 169 ? 15.711 -3.826 10.797 1 83.88 169 GLU A O 1
ATOM 1294 N N . ALA A 1 170 ? 16.266 -5.992 10.727 1 85.44 170 ALA A N 1
ATOM 1295 C CA . ALA A 1 170 ? 15.305 -6.254 9.656 1 85.44 170 ALA A CA 1
ATOM 1296 C C . ALA A 1 170 ? 13.867 -6.074 10.148 1 85.44 170 ALA A C 1
ATOM 1298 O O . ALA A 1 170 ? 13 -5.613 9.406 1 85.44 170 ALA A O 1
ATOM 1299 N N . VAL A 1 171 ? 13.664 -6.391 11.391 1 81.88 171 VAL A N 1
ATOM 1300 C CA . VAL A 1 171 ? 12.336 -6.215 11.984 1 81.88 171 VAL A CA 1
ATOM 1301 C C . VAL A 1 171 ? 12.039 -4.727 12.148 1 81.88 171 VAL A C 1
ATOM 1303 O O . VAL A 1 171 ? 10.945 -4.27 11.805 1 81.88 171 VAL A O 1
ATOM 1306 N N . LEU A 1 172 ? 12.992 -4.016 12.609 1 79.94 172 LEU A N 1
ATOM 1307 C CA . LEU A 1 172 ? 12.805 -2.586 12.836 1 79.94 172 LEU A CA 1
ATOM 1308 C C . LEU A 1 172 ? 12.594 -1.852 11.516 1 79.94 172 LEU A C 1
ATOM 1310 O O . LEU A 1 172 ? 11.812 -0.901 11.445 1 79.94 172 LEU A O 1
ATOM 1314 N N . GLN A 1 173 ? 13.25 -2.359 10.461 1 76.62 173 GLN A N 1
ATOM 1315 C CA . GLN A 1 173 ? 13.172 -1.706 9.156 1 76.62 173 GLN A CA 1
ATOM 1316 C C . GLN A 1 173 ? 11.992 -2.232 8.344 1 76.62 173 GLN A C 1
ATOM 1318 O O . GLN A 1 173 ? 11.773 -1.803 7.207 1 76.62 173 GLN A O 1
ATOM 1323 N N . LEU A 1 174 ? 11.312 -3.154 9.008 1 77.75 174 LEU A N 1
ATOM 1324 C CA . LEU A 1 174 ? 10.188 -3.793 8.328 1 77.75 174 LEU A CA 1
ATOM 1325 C C . LEU A 1 174 ? 10.625 -4.367 6.98 1 77.75 174 LEU A C 1
ATOM 1327 O O . LEU A 1 174 ? 9.977 -4.137 5.961 1 77.75 174 LEU A O 1
ATOM 1331 N N . ALA A 1 175 ? 11.852 -5.004 7.09 1 82.19 175 ALA A N 1
ATOM 1332 C CA . ALA A 1 175 ? 12.398 -5.621 5.887 1 82.19 175 ALA A CA 1
ATOM 1333 C C . ALA A 1 175 ? 11.555 -6.812 5.445 1 82.19 175 ALA A C 1
ATOM 1335 O O . ALA A 1 175 ? 11.195 -7.66 6.266 1 82.19 175 ALA A O 1
ATOM 1336 N N . ASP A 1 176 ? 11.211 -6.895 4.219 1 88.19 176 ASP A N 1
ATOM 1337 C CA . ASP A 1 176 ? 10.43 -7.949 3.58 1 88.19 176 ASP A CA 1
ATOM 1338 C C . ASP A 1 176 ? 9.211 -8.312 4.422 1 88.19 176 ASP A C 1
ATOM 1340 O O . ASP A 1 176 ? 9.148 -9.406 4.988 1 88.19 176 ASP A O 1
ATOM 1344 N N . ARG A 1 177 ? 8.195 -7.523 4.363 1 87 177 ARG A N 1
ATOM 1345 C CA . ARG A 1 177 ? 6.98 -7.672 5.16 1 87 177 ARG A CA 1
ATOM 1346 C C . ARG A 1 177 ? 5.922 -8.469 4.402 1 87 177 ARG A C 1
ATOM 1348 O O . ARG A 1 177 ? 4.77 -8.547 4.828 1 87 177 ARG A O 1
ATOM 1355 N N . ARG A 1 178 ? 6.371 -9.141 3.404 1 93.44 178 ARG A N 1
ATOM 1356 C CA . ARG A 1 178 ? 5.371 -9.766 2.547 1 93.44 178 ARG A CA 1
ATOM 1357 C C . ARG A 1 178 ? 4.625 -10.875 3.287 1 93.44 178 ARG A C 1
ATOM 1359 O O . ARG A 1 178 ? 3.4 -10.977 3.193 1 93.44 178 ARG A O 1
ATOM 1366 N N . MET A 1 179 ? 5.375 -11.68 4.062 1 94.06 179 MET A N 1
ATOM 1367 C CA . MET A 1 179 ? 4.73 -12.766 4.785 1 94.06 179 MET A CA 1
ATOM 1368 C C . MET A 1 179 ? 3.777 -12.227 5.844 1 94.06 179 MET A C 1
ATOM 1370 O O . MET A 1 179 ? 2.67 -12.742 6.008 1 94.06 179 MET A O 1
ATOM 1374 N N . GLU A 1 180 ? 4.18 -11.211 6.516 1 88.88 180 GLU A N 1
ATOM 1375 C CA . GLU A 1 180 ? 3.32 -10.578 7.516 1 88.88 180 GLU A CA 1
ATOM 1376 C C . GLU A 1 180 ? 2.088 -9.953 6.871 1 88.88 180 GLU A C 1
ATOM 1378 O O . GLU A 1 180 ? 0.97 -10.125 7.359 1 88.88 180 GLU A O 1
ATOM 1383 N N . GLN A 1 181 ? 2.301 -9.219 5.832 1 89.56 181 GLN A N 1
ATOM 1384 C CA . GLN A 1 181 ? 1.202 -8.562 5.129 1 89.56 181 GLN A CA 1
ATOM 1385 C C . GLN A 1 181 ? 0.232 -9.586 4.551 1 89.56 181 GLN A C 1
ATOM 1387 O O . GLN A 1 181 ? -0.986 -9.43 4.652 1 89.56 181 GLN A O 1
ATOM 1392 N N . ARG A 1 182 ? 0.812 -10.594 3.979 1 95.31 182 ARG A N 1
ATOM 1393 C CA . ARG A 1 182 ? 0.004 -11.695 3.459 1 95.31 182 ARG A CA 1
ATOM 1394 C C . ARG A 1 182 ? -0.835 -12.328 4.562 1 95.31 182 ARG A C 1
ATOM 1396 O O . ARG A 1 182 ? -2.008 -12.641 4.355 1 95.31 182 ARG A O 1
ATOM 1403 N N . THR A 1 183 ? -0.266 -12.484 5.707 1 95 183 THR A N 1
ATOM 1404 C CA . THR A 1 183 ? -0.948 -13.102 6.84 1 95 183 THR A CA 1
ATOM 1405 C C . THR A 1 183 ? -2.082 -12.211 7.336 1 95 183 THR A C 1
ATOM 1407 O O . THR A 1 183 ? -3.176 -12.695 7.629 1 95 183 THR A O 1
ATOM 1410 N N . LEU A 1 184 ? -1.795 -10.961 7.363 1 88.81 184 LEU A N 1
ATOM 1411 C CA . LEU A 1 184 ? -2.836 -10.023 7.77 1 88.81 184 LEU A CA 1
ATOM 1412 C C . LEU A 1 184 ? -4 -10.047 6.781 1 88.81 184 LEU A C 1
ATOM 1414 O O . LEU A 1 184 ? -5.164 -10.062 7.191 1 88.81 184 LEU A O 1
ATOM 1418 N N . ALA A 1 185 ? -3.713 -10.047 5.543 1 91.75 185 ALA A N 1
ATOM 1419 C CA . ALA A 1 185 ? -4.75 -10.117 4.516 1 91.75 185 ALA A CA 1
ATOM 1420 C C . ALA A 1 185 ? -5.59 -11.383 4.668 1 91.75 185 ALA A C 1
ATOM 1422 O O . ALA A 1 185 ? -6.82 -11.328 4.566 1 91.75 185 ALA A O 1
ATOM 1423 N N . TRP A 1 186 ? -4.91 -12.469 4.922 1 96.19 186 TRP A N 1
ATOM 1424 C CA . TRP A 1 186 ? -5.586 -13.734 5.164 1 96.19 186 TRP A CA 1
ATOM 1425 C C . TRP A 1 186 ? -6.551 -13.625 6.34 1 96.19 186 TRP A C 1
ATOM 1427 O O . TRP A 1 186 ? -7.719 -14.008 6.23 1 96.19 186 TRP A O 1
ATOM 1437 N N . GLN A 1 187 ? -6.078 -13.148 7.426 1 92.75 187 GLN A N 1
ATOM 1438 C CA . GLN A 1 187 ? -6.867 -13.07 8.648 1 92.75 187 GLN A CA 1
ATOM 1439 C C . GLN A 1 187 ? -8.086 -12.172 8.469 1 92.75 187 GLN A C 1
ATOM 1441 O O . GLN A 1 187 ? -9.188 -12.516 8.898 1 92.75 187 GLN A O 1
ATOM 1446 N N . ARG A 1 188 ? -7.863 -11.102 7.801 1 88.31 188 ARG A N 1
ATOM 1447 C CA . ARG A 1 188 ? -8.969 -10.18 7.586 1 88.31 188 ARG A CA 1
ATOM 1448 C C . ARG A 1 188 ? -10 -10.766 6.629 1 88.31 188 ARG A C 1
ATOM 1450 O O . ARG A 1 188 ? -11.211 -10.641 6.855 1 88.31 188 ARG A O 1
ATOM 1457 N N . ALA A 1 189 ? -9.5 -11.367 5.574 1 92.19 189 ALA A N 1
ATOM 1458 C CA . ALA A 1 189 ? -10.414 -12.023 4.641 1 92.19 189 ALA A CA 1
ATOM 1459 C C . ALA A 1 189 ? -11.211 -13.125 5.336 1 92.19 189 ALA A C 1
ATOM 1461 O O . ALA A 1 189 ? -12.422 -13.25 5.137 1 92.19 189 ALA A O 1
ATOM 1462 N N . ALA A 1 190 ? -10.547 -13.898 6.18 1 94.19 190 ALA A N 1
ATOM 1463 C CA . ALA A 1 190 ? -11.195 -14.969 6.922 1 94.19 190 ALA A CA 1
ATOM 1464 C C . ALA A 1 190 ? -12.258 -14.422 7.871 1 94.19 190 ALA A C 1
ATOM 1466 O O . ALA A 1 190 ? -13.336 -14.992 8.008 1 94.19 190 ALA A O 1
ATOM 1467 N N . ASP A 1 191 ? -11.938 -13.367 8.5 1 88.75 191 ASP A N 1
ATOM 1468 C CA . ASP A 1 191 ? -12.859 -12.742 9.438 1 88.75 191 ASP A CA 1
ATOM 1469 C C . ASP A 1 191 ? -14.141 -12.305 8.727 1 88.75 191 ASP A C 1
ATOM 1471 O O . ASP A 1 191 ? -15.25 -12.594 9.195 1 88.75 191 ASP A O 1
ATOM 1475 N N . VAL A 1 192 ? -13.977 -11.57 7.637 1 86 192 VAL A N 1
ATOM 1476 C CA . VAL A 1 192 ? -15.141 -11.094 6.902 1 86 192 VAL A CA 1
ATOM 1477 C C . VAL A 1 192 ? -15.93 -12.289 6.352 1 86 192 VAL A C 1
ATOM 1479 O O . VAL A 1 192 ? -17.156 -12.32 6.434 1 86 192 VAL A O 1
ATOM 1482 N N . ALA A 1 193 ? -15.234 -13.266 5.789 1 90.31 193 ALA A N 1
ATOM 1483 C CA . ALA A 1 193 ? -15.898 -14.461 5.277 1 90.31 193 ALA A CA 1
ATOM 1484 C C . ALA A 1 193 ? -16.688 -15.164 6.379 1 90.31 193 ALA A C 1
ATOM 1486 O O . ALA A 1 193 ? -17.797 -15.648 6.145 1 90.31 193 ALA A O 1
ATOM 1487 N N . GLY A 1 194 ? -16.062 -15.25 7.555 1 88.75 194 GLY A N 1
ATOM 1488 C CA . GLY A 1 194 ? -16.75 -15.852 8.688 1 88.75 194 GLY A CA 1
ATOM 1489 C C . GLY A 1 194 ? -18.047 -15.141 9.039 1 88.75 194 GLY A C 1
ATOM 1490 O O . GLY A 1 194 ? -19.047 -15.789 9.344 1 88.75 194 GLY A O 1
ATOM 1491 N N . LYS A 1 195 ? -18.016 -13.852 8.938 1 83.06 195 LYS A N 1
ATOM 1492 C CA . LYS A 1 195 ? -19.219 -13.062 9.203 1 83.06 195 LYS A CA 1
ATOM 1493 C C . LYS A 1 195 ? -20.281 -13.289 8.133 1 83.06 195 LYS A C 1
ATOM 1495 O O . LYS A 1 195 ? -21.469 -13.266 8.422 1 83.06 195 LYS A O 1
ATOM 1500 N N . MET A 1 196 ? -19.844 -13.469 6.945 1 82.31 196 MET A N 1
ATOM 1501 C CA . MET A 1 196 ? -20.766 -13.742 5.848 1 82.31 196 MET A CA 1
ATOM 1502 C C . MET A 1 196 ? -21.5 -15.055 6.07 1 82.31 196 MET A C 1
ATOM 1504 O O . MET A 1 196 ? -22.688 -15.172 5.754 1 82.31 196 MET A O 1
ATOM 1508 N N . ARG A 1 197 ? -20.812 -15.93 6.594 1 78.94 197 ARG A N 1
ATOM 1509 C CA . ARG A 1 197 ? -21.406 -17.234 6.848 1 78.94 197 ARG A CA 1
ATOM 1510 C C . ARG A 1 197 ? -22.484 -17.156 7.922 1 78.94 197 ARG A C 1
ATOM 1512 O O . ARG A 1 197 ? -23.484 -17.875 7.863 1 78.94 197 ARG A O 1
ATOM 1519 N N . GLN A 1 198 ? -22.266 -16.219 8.883 1 74.31 198 GLN A N 1
ATOM 1520 C CA . GLN A 1 198 ? -23.188 -16.094 10.008 1 74.31 198 GLN A CA 1
ATOM 1521 C C . GLN A 1 198 ? -24.359 -15.188 9.664 1 74.31 198 GLN A C 1
ATOM 1523 O O . GLN A 1 198 ? -25.359 -15.172 10.383 1 74.31 198 GLN A O 1
ATOM 1528 N N . ALA A 1 199 ? -24.031 -14.305 8.719 1 64.81 199 ALA A N 1
ATOM 1529 C CA . ALA A 1 199 ? -25.016 -13.266 8.445 1 64.81 199 ALA A CA 1
ATOM 1530 C C . ALA A 1 199 ? -26.188 -13.836 7.645 1 64.81 199 ALA A C 1
ATOM 1532 O O . ALA A 1 199 ? -26 -14.672 6.758 1 64.81 199 ALA A O 1
ATOM 1533 N N . PRO A 1 200 ? -27.328 -13.688 8.375 1 55.59 200 PRO A N 1
ATOM 1534 C CA . PRO A 1 200 ? -28.484 -14.086 7.586 1 55.59 200 PRO A CA 1
ATOM 1535 C C . PRO A 1 200 ? -28.438 -13.57 6.148 1 55.59 200 PRO A C 1
ATOM 1537 O O . PRO A 1 200 ? -27.672 -12.641 5.855 1 55.59 200 PRO A O 1
ATOM 1540 N N . ARG A 1 201 ? -29.547 -13.945 5.281 1 56.25 201 ARG A N 1
ATOM 1541 C CA . ARG A 1 201 ? -29.656 -14.023 3.83 1 56.25 201 ARG A CA 1
ATOM 1542 C C . ARG A 1 201 ? -29.125 -12.758 3.166 1 56.25 201 ARG A C 1
ATOM 1544 O O . ARG A 1 201 ? -27.938 -12.648 2.887 1 56.25 201 ARG A O 1
ATOM 1551 N N . ALA A 1 202 ? -29.859 -11.742 2.514 1 58.28 202 ALA A N 1
ATOM 1552 C CA . ALA A 1 202 ? -29.672 -11.078 1.224 1 58.28 202 ALA A CA 1
ATOM 1553 C C . ALA A 1 202 ? -28.844 -9.812 1.376 1 58.28 202 ALA A C 1
ATOM 1555 O O . ALA A 1 202 ? -27.75 -9.703 0.809 1 58.28 202 ALA A O 1
ATOM 1556 N N . ALA A 1 203 ? -29.281 -8.914 2.168 1 58.25 203 ALA A N 1
ATOM 1557 C CA . ALA A 1 203 ? -28.719 -7.574 2.094 1 58.25 203 ALA A CA 1
ATOM 1558 C C . ALA A 1 203 ? -27.375 -7.504 2.842 1 58.25 203 ALA A C 1
ATOM 1560 O O . ALA A 1 203 ? -26.422 -6.895 2.361 1 58.25 203 ALA A O 1
ATOM 1561 N N . LEU A 1 204 ? -27.25 -8.289 3.955 1 64.44 204 LEU A N 1
ATOM 1562 C CA . LEU A 1 204 ? -26.016 -8.273 4.738 1 64.44 204 LEU A CA 1
ATOM 1563 C C . LEU A 1 204 ? -24.906 -9.031 4.02 1 64.44 204 LEU A C 1
ATOM 1565 O O . LEU A 1 204 ? -23.75 -8.617 4.055 1 64.44 204 LEU A O 1
ATOM 1569 N N . GLY A 1 205 ? -25.359 -10.016 3.309 1 70.31 205 GLY A N 1
ATOM 1570 C CA . GLY A 1 205 ? -24.391 -10.789 2.529 1 70.31 205 GLY A CA 1
ATOM 1571 C C . GLY A 1 205 ? -23.75 -9.977 1.423 1 70.31 205 GLY A C 1
ATOM 1572 O O . GLY A 1 205 ? -22.531 -10.047 1.233 1 70.31 205 GLY A O 1
ATOM 1573 N N . TYR A 1 206 ? -24.594 -9.164 0.845 1 72.06 206 TYR A N 1
ATOM 1574 C CA . TYR A 1 206 ? -24.078 -8.328 -0.232 1 72.06 206 TYR A CA 1
ATOM 1575 C C . TYR A 1 206 ? -23.141 -7.258 0.311 1 72.06 206 TYR A C 1
ATOM 1577 O O . TYR A 1 206 ? -22.109 -6.973 -0.287 1 72.06 206 TYR A O 1
ATOM 1585 N N . ALA A 1 207 ? -23.516 -6.785 1.413 1 72.88 207 ALA A N 1
ATOM 1586 C CA . ALA A 1 207 ? -22.688 -5.746 2.016 1 72.88 207 ALA A CA 1
ATOM 1587 C C . ALA A 1 207 ? -21.328 -6.305 2.455 1 72.88 207 ALA A C 1
ATOM 1589 O O . ALA A 1 207 ? -20.297 -5.656 2.277 1 72.88 207 ALA A O 1
ATOM 1590 N N . LEU A 1 208 ? -21.406 -7.527 2.938 1 79.75 208 LEU A N 1
ATOM 1591 C CA . LEU A 1 208 ? -20.172 -8.148 3.391 1 79.75 208 LEU A CA 1
ATOM 1592 C C . LEU A 1 208 ? -19.297 -8.57 2.207 1 79.75 208 LEU A C 1
ATOM 1594 O O . LEU A 1 208 ? -18.078 -8.492 2.27 1 79.75 208 LEU A O 1
ATOM 1598 N N . ALA A 1 209 ? -19.938 -8.945 1.133 1 83.62 209 ALA A N 1
ATOM 1599 C CA . ALA A 1 209 ? -19.188 -9.273 -0.083 1 83.62 209 ALA A CA 1
ATOM 1600 C C . ALA A 1 209 ? -18.484 -8.039 -0.643 1 83.62 209 ALA A C 1
ATOM 1602 O O . ALA A 1 209 ? -17.328 -8.109 -1.041 1 83.62 209 ALA A O 1
ATOM 1603 N N . GLU A 1 210 ? -19.172 -6.996 -0.604 1 78.94 210 GLU A N 1
ATOM 1604 C CA . GLU A 1 210 ? -18.578 -5.738 -1.053 1 78.94 210 GLU A CA 1
ATOM 1605 C C . GLU A 1 210 ? -17.438 -5.309 -0.131 1 78.94 210 GLU A C 1
ATOM 1607 O O . GLU A 1 210 ? -16.406 -4.832 -0.598 1 78.94 210 GLU A O 1
ATOM 1612 N N . GLN A 1 211 ? -17.656 -5.527 1.094 1 77 211 GLN A N 1
ATOM 1613 C CA . GLN A 1 211 ? -16.609 -5.203 2.059 1 77 211 GLN A CA 1
ATOM 1614 C C . GLN A 1 211 ? -15.367 -6.055 1.829 1 77 211 GLN A C 1
ATOM 1616 O O . GLN A 1 211 ? -14.242 -5.551 1.863 1 77 211 GLN A O 1
ATOM 1621 N N . LEU A 1 212 ? -15.609 -7.301 1.635 1 85.5 212 LEU A N 1
ATOM 1622 C CA . LEU A 1 212 ? -14.492 -8.203 1.378 1 85.5 212 LEU A CA 1
ATOM 1623 C C . LEU A 1 212 ? -13.766 -7.816 0.095 1 85.5 212 LEU A C 1
ATOM 1625 O O . LEU A 1 212 ? -12.531 -7.801 0.055 1 85.5 212 LEU A O 1
ATOM 1629 N N . ARG A 1 213 ? -14.484 -7.414 -0.877 1 85 213 ARG A N 1
ATOM 1630 C CA . ARG A 1 213 ? -13.906 -6.996 -2.148 1 85 213 ARG A CA 1
ATOM 1631 C C . ARG A 1 213 ? -13.023 -5.766 -1.967 1 85 213 ARG A C 1
ATOM 1633 O O . ARG A 1 213 ? -11.891 -5.73 -2.463 1 85 213 ARG A O 1
ATOM 1640 N N . LEU A 1 214 ? -13.492 -4.84 -1.267 1 77.81 214 LEU A N 1
ATOM 1641 C CA . LEU A 1 214 ? -12.75 -3.607 -1.036 1 77.81 214 LEU A CA 1
ATOM 1642 C C . LEU A 1 214 ? -11.508 -3.873 -0.198 1 77.81 214 LEU A C 1
ATOM 1644 O O . LEU A 1 214 ? -10.438 -3.324 -0.478 1 77.81 214 LEU A O 1
ATOM 1648 N N . LEU A 1 215 ? -11.703 -4.719 0.744 1 80.56 215 LEU A N 1
ATOM 1649 C CA . LEU A 1 215 ? -10.594 -5.051 1.631 1 80.56 215 LEU A CA 1
ATOM 1650 C C . LEU A 1 215 ? -9.484 -5.762 0.868 1 80.56 215 LEU A C 1
ATOM 1652 O O . LEU A 1 215 ? -8.312 -5.387 0.967 1 80.56 215 LEU A O 1
ATOM 1656 N N . VAL A 1 216 ? -9.852 -6.746 0.115 1 87.38 216 VAL A N 1
ATOM 1657 C CA . VAL A 1 216 ? -8.867 -7.516 -0.641 1 87.38 216 VAL A CA 1
ATOM 1658 C C . VAL A 1 216 ? -8.219 -6.629 -1.7 1 87.38 216 VAL A C 1
ATOM 1660 O O . VAL A 1 216 ? -7.016 -6.734 -1.958 1 87.38 216 VAL A O 1
ATOM 1663 N N . GLY A 1 217 ? -8.992 -5.75 -2.27 1 84 217 GLY A N 1
ATOM 1664 C CA . GLY A 1 217 ? -8.461 -4.824 -3.258 1 84 217 GLY A CA 1
ATOM 1665 C C . GLY A 1 217 ? -7.434 -3.863 -2.684 1 84 217 GLY A C 1
ATOM 1666 O O . GLY A 1 217 ? -6.484 -3.475 -3.369 1 84 217 GLY A O 1
ATOM 1667 N N . ALA A 1 218 ? -7.598 -3.545 -1.453 1 79.44 218 ALA A N 1
ATOM 1668 C CA . ALA A 1 218 ? -6.695 -2.596 -0.803 1 79.44 218 ALA A CA 1
ATOM 1669 C C . ALA A 1 218 ? -5.453 -3.299 -0.265 1 79.44 218 ALA A C 1
ATOM 1671 O O . ALA A 1 218 ? -4.348 -2.762 -0.34 1 79.44 218 ALA A O 1
ATOM 1672 N N . MET A 1 219 ? -5.66 -4.523 0.207 1 85.56 219 MET A N 1
ATOM 1673 C CA . MET A 1 219 ? -4.566 -5.188 0.911 1 85.56 219 MET A CA 1
ATOM 1674 C C . MET A 1 219 ? -3.734 -6.031 -0.048 1 85.56 219 MET A C 1
ATOM 1676 O O . MET A 1 219 ? -2.557 -6.289 0.208 1 85.56 219 MET A O 1
ATOM 1680 N N . GLY A 1 220 ? -4.371 -6.492 -1.152 1 91 220 GLY A N 1
ATOM 1681 C CA . GLY A 1 220 ? -3.688 -7.422 -2.037 1 91 220 GLY A CA 1
ATOM 1682 C C . GLY A 1 220 ? -3.684 -8.852 -1.519 1 91 220 GLY A C 1
ATOM 1683 O O . GLY A 1 220 ? -4.613 -9.266 -0.824 1 91 220 GLY A O 1
ATOM 1684 N N . PHE A 1 221 ? -2.719 -9.617 -2.066 1 95.56 221 PHE A N 1
ATOM 1685 C CA . PHE A 1 221 ? -2.551 -11.016 -1.682 1 95.56 221 PHE A CA 1
ATOM 1686 C C . PHE A 1 221 ? -3.811 -11.82 -1.986 1 95.56 221 PHE A C 1
ATOM 1688 O O . PHE A 1 221 ? -4.332 -12.516 -1.116 1 95.56 221 PHE A O 1
ATOM 1695 N N . TRP A 1 222 ? -4.164 -11.695 -3.221 1 95.88 222 TRP A N 1
ATOM 1696 C CA . TRP A 1 222 ? -5.398 -12.258 -3.752 1 95.88 222 TRP A CA 1
ATOM 1697 C C . TRP A 1 222 ? -5.508 -13.75 -3.422 1 95.88 222 TRP A C 1
ATOM 1699 O O . TRP A 1 222 ? -6.512 -14.188 -2.859 1 95.88 222 TRP A O 1
ATOM 1709 N N . SER A 1 223 ? -4.469 -14.516 -3.648 1 97.69 223 SER A N 1
ATOM 1710 C CA . SER A 1 223 ? -4.496 -15.969 -3.494 1 97.69 223 SER A CA 1
ATOM 1711 C C . SER A 1 223 ? -4.629 -16.359 -2.027 1 97.69 223 SER A C 1
ATOM 1713 O O . SER A 1 223 ? -5.324 -17.328 -1.701 1 97.69 223 SER A O 1
ATOM 1715 N N . SER A 1 224 ? -3.988 -15.609 -1.199 1 97.88 224 SER A N 1
ATOM 1716 C CA . SER A 1 224 ? -4.117 -15.859 0.232 1 97.88 224 SER A CA 1
ATOM 1717 C C . SER A 1 224 ? -5.539 -15.578 0.715 1 97.88 224 SER A C 1
ATOM 1719 O O . SER A 1 224 ? -6.102 -16.359 1.484 1 97.88 224 SER A O 1
ATOM 1721 N N . CYS A 1 225 ? -6.074 -14.5 0.238 1 96.56 225 CYS A N 1
ATOM 1722 C CA . CYS A 1 225 ? -7.438 -14.141 0.62 1 96.56 225 CYS A CA 1
ATOM 1723 C C . CYS A 1 225 ? -8.438 -15.164 0.095 1 96.56 225 CYS A C 1
ATOM 1725 O O . CYS A 1 225 ? -9.359 -15.562 0.808 1 96.56 225 CYS A O 1
ATOM 1727 N N . VAL A 1 226 ? -8.203 -15.609 -1.138 1 96.88 226 VAL A N 1
ATOM 1728 C CA . VAL A 1 226 ? -9.062 -16.641 -1.725 1 96.88 226 VAL A CA 1
ATOM 1729 C C . VAL A 1 226 ? -8.969 -17.922 -0.904 1 96.88 226 VAL A C 1
ATOM 1731 O O . VAL A 1 226 ? -9.984 -18.531 -0.586 1 96.88 226 VAL A O 1
ATOM 1734 N N . SER A 1 227 ? -7.809 -18.281 -0.544 1 97.69 227 SER A N 1
ATOM 1735 C CA . SER A 1 227 ? -7.598 -19.5 0.219 1 97.69 227 SER A CA 1
ATOM 1736 C C . SER A 1 227 ? -8.273 -19.422 1.583 1 97.69 227 SER A C 1
ATOM 1738 O O . SER A 1 227 ? -8.781 -20.438 2.088 1 97.69 227 SER A O 1
ATOM 1740 N N . ALA A 1 228 ? -8.266 -18.25 2.16 1 97.38 228 ALA A N 1
ATOM 1741 C CA . ALA A 1 228 ? -8.898 -18.047 3.465 1 97.38 228 ALA A CA 1
ATOM 1742 C C . ALA A 1 228 ? -10.414 -18.109 3.354 1 97.38 228 ALA A C 1
ATOM 1744 O O . ALA A 1 228 ? -11.086 -18.672 4.227 1 97.38 228 ALA A O 1
ATOM 1745 N N . ALA A 1 229 ? -10.961 -17.594 2.283 1 95.81 229 ALA A N 1
ATOM 1746 C CA . ALA A 1 229 ? -12.406 -17.422 2.148 1 95.81 229 ALA A CA 1
ATOM 1747 C C . ALA A 1 229 ? -13.062 -18.656 1.54 1 95.81 229 ALA A C 1
ATOM 1749 O O . ALA A 1 229 ? -14.227 -18.953 1.816 1 95.81 229 ALA A O 1
ATOM 1750 N N . PHE A 1 230 ? -12.344 -19.359 0.764 1 95.38 230 PHE A N 1
ATOM 1751 C CA . PHE A 1 230 ? -12.867 -20.406 -0.095 1 95.38 230 PHE A CA 1
ATOM 1752 C C . PHE A 1 230 ? -13.562 -21.484 0.732 1 95.38 230 PHE A C 1
ATOM 1754 O O . PHE A 1 230 ? -14.656 -21.938 0.388 1 95.38 230 PHE A O 1
ATOM 1761 N N . PRO A 1 231 ? -12.977 -21.906 1.873 1 94.12 231 PRO A N 1
ATOM 1762 C CA . PRO A 1 231 ? -13.641 -22.953 2.656 1 94.12 231 PRO A CA 1
ATOM 1763 C C . PRO A 1 231 ? -14.867 -22.438 3.402 1 94.12 231 PRO A C 1
ATOM 1765 O O . PRO A 1 231 ? -15.703 -23.234 3.848 1 94.12 231 PRO A O 1
ATOM 1768 N N . VAL A 1 232 ? -15.023 -21.172 3.488 1 92.25 232 VAL A N 1
ATOM 1769 C CA . VAL A 1 232 ? -16.078 -20.578 4.316 1 92.25 232 VAL A CA 1
ATOM 1770 C C . VAL A 1 232 ? -17.234 -20.141 3.438 1 92.25 232 VAL A C 1
ATOM 1772 O O . VAL A 1 232 ? -18.406 -20.375 3.773 1 92.25 232 VAL A O 1
ATOM 1775 N N . ILE A 1 233 ? -16.891 -19.562 2.311 1 90.44 233 ILE A N 1
ATOM 1776 C CA . ILE A 1 233 ? -17.922 -19.078 1.392 1 90.44 233 ILE A CA 1
ATOM 1777 C C . ILE A 1 233 ? -18.281 -20.203 0.408 1 90.44 233 ILE A C 1
ATOM 1779 O O . ILE A 1 233 ? -17.578 -20.406 -0.581 1 90.44 233 ILE A O 1
ATOM 1783 N N . GLU A 1 234 ? -19.406 -20.75 0.604 1 87.88 234 GLU A N 1
ATOM 1784 C CA . GLU A 1 234 ? -19.812 -21.906 -0.19 1 87.88 234 GLU A CA 1
ATOM 1785 C C . GLU A 1 234 ? -20.328 -21.484 -1.562 1 87.88 234 GLU A C 1
ATOM 1787 O O . GLU A 1 234 ? -20.141 -22.188 -2.551 1 87.88 234 GLU A O 1
ATOM 1792 N N . ASN A 1 235 ? -20.938 -20.312 -1.585 1 88.38 235 ASN A N 1
ATOM 1793 C CA . ASN A 1 235 ? -21.484 -19.812 -2.842 1 88.38 235 ASN A CA 1
ATOM 1794 C C . ASN A 1 235 ? -20.391 -19.297 -3.771 1 88.38 235 ASN A C 1
ATOM 1796 O O . ASN A 1 235 ? -19.828 -18.234 -3.535 1 88.38 235 ASN A O 1
ATOM 1800 N N . ARG A 1 236 ? -20.188 -20.031 -4.828 1 90.75 236 ARG A N 1
ATOM 1801 C CA . ARG A 1 236 ? -19.094 -19.688 -5.75 1 90.75 236 ARG A CA 1
ATOM 1802 C C . ARG A 1 236 ? -19.422 -18.422 -6.539 1 90.75 236 ARG A C 1
ATOM 1804 O O . ARG A 1 236 ? -18.516 -17.703 -6.965 1 90.75 236 ARG A O 1
ATOM 1811 N N . GLY A 1 237 ? -20.656 -18.125 -6.699 1 87.31 237 GLY A N 1
ATOM 1812 C CA . GLY A 1 237 ? -21.047 -16.859 -7.293 1 87.31 237 GLY A CA 1
ATOM 1813 C C . GLY A 1 237 ? -20.578 -15.656 -6.488 1 87.31 237 GLY A C 1
ATOM 1814 O O . GLY A 1 237 ? -20.141 -14.656 -7.055 1 87.31 237 GLY A O 1
ATOM 1815 N N . VAL A 1 238 ? -20.641 -15.844 -5.152 1 87.81 238 VAL A N 1
ATOM 1816 C CA . VAL A 1 238 ? -20.188 -14.781 -4.262 1 87.81 238 VAL A CA 1
ATOM 1817 C C . VAL A 1 238 ? -18.672 -14.656 -4.355 1 87.81 238 VAL A C 1
ATOM 1819 O O . VAL A 1 238 ? -18.125 -13.547 -4.371 1 87.81 238 VAL A O 1
ATOM 1822 N N . MET A 1 239 ? -17.969 -15.805 -4.484 1 91.31 239 MET A N 1
ATOM 1823 C CA . MET A 1 239 ? -16.531 -15.773 -4.684 1 91.31 239 MET A CA 1
ATOM 1824 C C . MET A 1 239 ? -16.172 -14.984 -5.941 1 91.31 239 MET A C 1
ATOM 1826 O O . MET A 1 239 ? -15.266 -14.148 -5.922 1 91.31 239 MET A O 1
ATOM 1830 N N . GLY A 1 240 ? -16.891 -15.258 -6.988 1 90 240 GLY A N 1
ATOM 1831 C CA . GLY A 1 240 ? -16.688 -14.547 -8.234 1 90 240 GLY A CA 1
ATOM 1832 C C . GLY A 1 240 ? -16.906 -13.047 -8.109 1 90 240 GLY A C 1
ATOM 1833 O O . GLY A 1 240 ? -16.125 -12.25 -8.641 1 90 240 GLY A O 1
ATOM 1834 N N . GLN A 1 241 ? -17.906 -12.664 -7.375 1 84.88 241 GLN A N 1
ATOM 1835 C CA . GLN A 1 241 ? -18.234 -11.258 -7.18 1 84.88 241 GLN A CA 1
ATOM 1836 C C . GLN A 1 241 ? -17.141 -10.531 -6.414 1 84.88 241 GLN A C 1
ATOM 1838 O O . GLN A 1 241 ? -16.891 -9.344 -6.648 1 84.88 241 GLN A O 1
ATOM 1843 N N . VAL A 1 242 ? -16.516 -11.25 -5.512 1 87.88 242 VAL A N 1
ATOM 1844 C CA . VAL A 1 242 ? -15.531 -10.633 -4.637 1 87.88 242 VAL A CA 1
ATOM 1845 C C . VAL A 1 242 ? -14.172 -10.594 -5.328 1 87.88 242 VAL A C 1
ATOM 1847 O O . VAL A 1 242 ? -13.469 -9.586 -5.281 1 87.88 242 VAL A O 1
ATOM 1850 N N . PHE A 1 243 ? -13.852 -11.664 -6.039 1 91.62 243 PHE A N 1
ATOM 1851 C CA . PHE A 1 243 ? -12.445 -11.867 -6.371 1 91.62 243 PHE A CA 1
ATOM 1852 C C . PHE A 1 243 ? -12.219 -11.734 -7.871 1 91.62 243 PHE A C 1
ATOM 1854 O O . PHE A 1 243 ? -11.086 -11.836 -8.344 1 91.62 243 PHE A O 1
ATOM 1861 N N . VAL A 1 244 ? -13.266 -11.531 -8.594 1 88.31 244 VAL A N 1
ATOM 1862 C CA . VAL A 1 244 ? -13.125 -11.367 -10.031 1 88.31 244 VAL A CA 1
ATOM 1863 C C . VAL A 1 244 ? -13.805 -10.07 -10.469 1 88.31 244 VAL A C 1
ATOM 1865 O O . VAL A 1 244 ? -14.812 -9.664 -9.891 1 88.31 244 VAL A O 1
ATOM 1868 N N . GLU A 1 245 ? -13.164 -9.383 -11.352 1 75.94 245 GLU A N 1
ATOM 1869 C CA . GLU A 1 245 ? -13.766 -8.172 -11.906 1 75.94 245 GLU A CA 1
ATOM 1870 C C . GLU A 1 245 ? -15.094 -8.477 -12.586 1 75.94 245 GLU A C 1
ATOM 1872 O O . GLU A 1 245 ? -15.219 -9.469 -13.305 1 75.94 245 GLU A O 1
ATOM 1877 N N . PRO A 1 246 ? -16.062 -7.59 -12.109 1 64.38 246 PRO A N 1
ATOM 1878 C CA . PRO A 1 246 ? -17.344 -7.816 -12.789 1 64.38 246 PRO A CA 1
ATOM 1879 C C . PRO A 1 246 ? -17.25 -7.574 -14.297 1 64.38 246 PRO A C 1
ATOM 1881 O O . PRO A 1 246 ? -16.406 -6.801 -14.75 1 64.38 246 PRO A O 1
ATOM 1884 N N . PRO A 1 247 ? -18.031 -8.422 -14.984 1 55.41 247 PRO A N 1
ATOM 1885 C CA . PRO A 1 247 ? -18.078 -8.195 -16.422 1 55.41 247 PRO A CA 1
ATOM 1886 C C . PRO A 1 247 ? -18.406 -6.746 -16.781 1 55.41 247 PRO A C 1
ATOM 1888 O O . PRO A 1 247 ? -18.953 -6.016 -15.953 1 55.41 247 PRO A O 1
ATOM 1891 N N . GLU A 1 248 ? -17.75 -6.195 -17.859 1 50.66 248 GLU A N 1
ATOM 1892 C CA . GLU A 1 248 ? -17.844 -4.852 -18.422 1 50.66 248 GLU A CA 1
ATOM 1893 C C . GLU A 1 248 ? -19.188 -4.207 -18.125 1 50.66 248 GLU A C 1
ATOM 1895 O O . GLU A 1 248 ? -19.25 -3.018 -17.797 1 50.66 248 GLU A O 1
ATOM 1900 N N . GLY A 1 249 ? -20.172 -4.871 -18.312 1 43.66 249 GLY A N 1
ATOM 1901 C CA . GLY A 1 249 ? -21.484 -4.27 -18.203 1 43.66 249 GLY A CA 1
ATOM 1902 C C . GLY A 1 249 ? -21.766 -3.691 -16.828 1 43.66 249 GLY A C 1
ATOM 1903 O O . GLY A 1 249 ? -22.703 -2.893 -16.672 1 43.66 249 GLY A O 1
ATOM 1904 N N . GLU A 1 250 ? -21.172 -4.156 -15.891 1 46.47 250 GLU A N 1
ATOM 1905 C CA . GLU A 1 250 ? -21.484 -3.754 -14.531 1 46.47 250 GLU A CA 1
ATOM 1906 C C . GLU A 1 250 ? -20.422 -2.816 -13.969 1 46.47 250 GLU A C 1
ATOM 1908 O O . GLU A 1 250 ? -20.516 -2.371 -12.82 1 46.47 250 GLU A O 1
ATOM 1913 N N . ARG A 1 251 ? -19.484 -2.717 -14.812 1 46.34 251 ARG A N 1
ATOM 1914 C CA . ARG A 1 251 ? -18.391 -1.844 -14.391 1 46.34 251 ARG A CA 1
ATOM 1915 C C . ARG A 1 251 ? -18.797 -0.377 -14.469 1 46.34 251 ARG A C 1
ATOM 1917 O O . ARG A 1 251 ? -19.531 0.02 -15.383 1 46.34 251 ARG A O 1
ATOM 1924 N N . ALA A 1 252 ? -18.938 0.363 -13.469 1 41.53 252 ALA A N 1
ATOM 1925 C CA . ALA A 1 252 ? -19.047 1.8 -13.695 1 41.53 252 ALA A CA 1
ATOM 1926 C C . ALA A 1 252 ? -18.172 2.246 -14.867 1 41.53 252 ALA A C 1
ATOM 1928 O O . ALA A 1 252 ? -17.094 1.696 -15.086 1 41.53 252 ALA A O 1
ATOM 1929 N N . PRO A 1 253 ? -18.828 2.834 -15.891 1 39.22 253 PRO A N 1
ATOM 1930 C CA . PRO A 1 253 ? -18.031 3.34 -17 1 39.22 253 PRO A CA 1
ATOM 1931 C C . PRO A 1 253 ? -16.641 3.812 -16.562 1 39.22 253 PRO A C 1
ATOM 1933 O O . PRO A 1 253 ? -16.531 4.613 -15.641 1 39.22 253 PRO A O 1
ATOM 1936 N N . LEU A 1 254 ? -15.797 2.941 -16.453 1 44.12 254 LEU A N 1
ATOM 1937 C CA . LEU A 1 254 ? -14.469 3.492 -16.203 1 44.12 254 LEU A CA 1
ATOM 1938 C C . LEU A 1 254 ? -14.273 4.809 -16.953 1 44.12 254 LEU A C 1
ATOM 1940 O O . LEU A 1 254 ? -14.438 4.863 -18.172 1 44.12 254 LEU A O 1
ATOM 1944 N N . ARG A 1 255 ? -14.578 5.801 -16.484 1 42.44 255 ARG A N 1
ATOM 1945 C CA . ARG A 1 255 ? -14.5 7.125 -17.094 1 42.44 255 ARG A CA 1
ATOM 1946 C C . ARG A 1 255 ? -13.477 7.141 -18.234 1 42.44 255 ARG A C 1
ATOM 1948 O O . ARG A 1 255 ? -13.812 7.508 -19.359 1 42.44 255 ARG A O 1
ATOM 1955 N N . ALA A 1 256 ? -12.141 7.348 -17.984 1 44.47 256 ALA A N 1
ATOM 1956 C CA . ALA A 1 256 ? -11.094 7.625 -18.969 1 44.47 256 ALA A CA 1
ATOM 1957 C C . ALA A 1 256 ? -10.656 6.348 -19.672 1 44.47 256 ALA A C 1
ATOM 1959 O O . ALA A 1 256 ? -9.672 6.352 -20.422 1 44.47 256 ALA A O 1
ATOM 1960 N N . ALA A 1 257 ? -11.164 5.27 -19.281 1 47.66 257 ALA A N 1
ATOM 1961 C CA . ALA A 1 257 ? -10.602 4.012 -19.766 1 47.66 257 ALA A CA 1
ATOM 1962 C C . ALA A 1 257 ? -10.672 3.936 -21.297 1 47.66 257 ALA A C 1
ATOM 1964 O O . ALA A 1 257 ? -10.148 2.996 -21.891 1 47.66 257 ALA A O 1
ATOM 1965 N N . GLY A 1 258 ? -11.266 4.801 -21.891 1 54.88 258 GLY A N 1
ATOM 1966 C CA . GLY A 1 258 ? -11.586 4.336 -23.234 1 54.88 258 GLY A CA 1
ATOM 1967 C C . GLY A 1 258 ? -10.484 4.598 -24.234 1 54.88 258 GLY A C 1
ATOM 1968 O O . GLY A 1 258 ? -10.477 4.02 -25.328 1 54.88 258 GLY A O 1
ATOM 1969 N N . ALA A 1 259 ? -9.641 5.59 -23.828 1 68.56 259 ALA A N 1
ATOM 1970 C CA . ALA A 1 259 ? -8.781 5.66 -25.016 1 68.56 259 ALA A CA 1
ATOM 1971 C C . ALA A 1 259 ? -7.309 5.594 -24.625 1 68.56 259 ALA A C 1
ATOM 1973 O O . ALA A 1 259 ? -6.852 6.355 -23.766 1 68.56 259 ALA A O 1
ATOM 1974 N N . ILE A 1 260 ? -6.793 4.406 -24.828 1 79.62 260 ILE A N 1
ATOM 1975 C CA . ILE A 1 260 ? -5.336 4.297 -24.812 1 79.62 260 ILE A CA 1
ATOM 1976 C C . ILE A 1 260 ? -4.789 4.441 -26.234 1 79.62 260 ILE A C 1
ATOM 1978 O O . ILE A 1 260 ? -5.168 3.684 -27.125 1 79.62 260 ILE A O 1
ATOM 1982 N N . SER A 1 261 ? -3.973 5.477 -26.375 1 85.12 261 SER A N 1
ATOM 1983 C CA . SER A 1 261 ? -3.402 5.676 -27.703 1 85.12 261 SER A CA 1
ATOM 1984 C C . SER A 1 261 ? -2.799 4.387 -28.25 1 85.12 261 SER A C 1
ATOM 1986 O O . SER A 1 261 ? -2.123 3.656 -27.531 1 85.12 261 SER A O 1
ATOM 1988 N N . GLY A 1 262 ? -3.131 4.086 -29.453 1 87.69 262 GLY A N 1
ATOM 1989 C CA . GLY A 1 262 ? -2.598 2.898 -30.109 1 87.69 262 GLY A CA 1
ATOM 1990 C C . GLY A 1 262 ? -3.506 1.689 -29.969 1 87.69 262 GLY A C 1
ATOM 1991 O O . GLY A 1 262 ? -3.209 0.62 -30.5 1 87.69 262 GLY A O 1
ATOM 1992 N N . MET A 1 263 ? -4.676 1.94 -29.25 1 89.75 263 MET A N 1
ATOM 1993 C CA . MET A 1 263 ? -5.633 0.852 -29.078 1 89.75 263 MET A CA 1
ATOM 1994 C C . MET A 1 263 ? -7.016 1.263 -29.578 1 89.75 263 MET A C 1
ATOM 1996 O O . MET A 1 263 ? -7.426 2.41 -29.406 1 89.75 263 MET A O 1
ATOM 2000 N N . ALA A 1 264 ? -7.629 0.233 -30.219 1 88.5 264 ALA A N 1
ATOM 2001 C CA . ALA A 1 264 ? -9.062 0.407 -30.438 1 88.5 264 ALA A CA 1
ATOM 2002 C C . ALA A 1 264 ? -9.836 0.332 -29.109 1 88.5 264 ALA A C 1
ATOM 2004 O O . ALA A 1 264 ? -9.328 -0.201 -28.125 1 88.5 264 ALA A O 1
ATOM 2005 N N . ALA A 1 265 ? -10.984 0.877 -29.141 1 82.75 265 ALA A N 1
ATOM 2006 C CA . ALA A 1 265 ? -11.805 0.947 -27.922 1 82.75 265 ALA A CA 1
ATOM 2007 C C . ALA A 1 265 ? -12 -0.438 -27.312 1 82.75 265 ALA A C 1
ATOM 2009 O O . ALA A 1 265 ? -11.922 -0.604 -26.094 1 82.75 265 ALA A O 1
ATOM 2010 N N . ARG A 1 266 ? -12.25 -1.407 -28.156 1 84.19 266 ARG A N 1
ATOM 2011 C CA . ARG A 1 266 ? -12.492 -2.768 -27.688 1 84.19 266 ARG A CA 1
ATOM 2012 C C . ARG A 1 266 ? -11.25 -3.355 -27.031 1 84.19 266 ARG A C 1
ATOM 2014 O O . ARG A 1 266 ? -11.344 -4.117 -26.078 1 84.19 266 ARG A O 1
ATOM 2021 N N . GLU A 1 267 ? -10.125 -2.986 -27.609 1 87.62 267 GLU A N 1
ATOM 2022 C CA . GLU A 1 267 ? -8.852 -3.443 -27.062 1 87.62 267 GLU A CA 1
ATOM 2023 C C . GLU A 1 267 ? -8.539 -2.744 -25.734 1 87.62 267 GLU A C 1
ATOM 2025 O O . GLU A 1 267 ? -8.133 -3.389 -24.766 1 87.62 267 GLU A O 1
ATOM 2030 N N . ALA A 1 268 ? -8.82 -1.477 -25.672 1 85 268 ALA A N 1
ATOM 2031 C CA . ALA A 1 268 ? -8.547 -0.654 -24.5 1 85 268 ALA A CA 1
ATOM 2032 C C . ALA A 1 268 ? -9.406 -1.086 -23.312 1 85 268 ALA A C 1
ATOM 2034 O O . ALA A 1 268 ? -8.992 -0.945 -22.156 1 85 268 ALA A O 1
ATOM 2035 N N . ALA A 1 269 ? -10.461 -1.698 -23.531 1 80.62 269 ALA A N 1
ATOM 2036 C CA . ALA A 1 269 ? -11.383 -2.145 -22.484 1 80.62 269 ALA A CA 1
ATOM 2037 C C . ALA A 1 269 ? -10.766 -3.26 -21.656 1 80.62 269 ALA A C 1
ATOM 2039 O O . ALA A 1 269 ? -11.148 -3.465 -20.5 1 80.62 269 ALA A O 1
ATOM 2040 N N . LEU A 1 270 ? -9.805 -3.955 -22.234 1 84.25 270 LEU A N 1
ATOM 2041 C CA . LEU A 1 270 ? -9.133 -5.043 -21.531 1 84.25 270 LEU A CA 1
ATOM 2042 C C . LEU A 1 270 ? -8.023 -4.508 -20.625 1 84.25 270 LEU A C 1
ATOM 2044 O O . LEU A 1 270 ? -7.422 -5.266 -19.859 1 84.25 270 LEU A O 1
ATOM 2048 N N . PHE A 1 271 ? -7.762 -3.182 -20.766 1 82.62 271 PHE A N 1
ATOM 2049 C CA . PHE A 1 271 ? -6.75 -2.49 -19.984 1 82.62 271 PHE A CA 1
ATOM 2050 C C . PHE A 1 271 ? -7.398 -1.477 -19.047 1 82.62 271 PHE A C 1
ATOM 2052 O O . PHE A 1 271 ? -7.012 -0.305 -19.031 1 82.62 271 PHE A O 1
ATOM 2059 N N . GLY A 1 272 ? -8.336 -1.875 -18.234 1 70.19 272 GLY A N 1
ATOM 2060 C CA . GLY A 1 272 ? -9.094 -0.955 -17.406 1 70.19 272 GLY A CA 1
ATOM 2061 C C . GLY A 1 272 ? -8.695 -1.013 -15.945 1 70.19 272 GLY A C 1
ATOM 2062 O O . GLY A 1 272 ? -9.5 -0.688 -15.062 1 70.19 272 GLY A O 1
ATOM 2063 N N . GLY A 1 273 ? -7.508 -1.591 -15.648 1 61.72 273 GLY A N 1
ATOM 2064 C CA . GLY A 1 273 ? -7.133 -1.926 -14.281 1 61.72 273 GLY A CA 1
ATOM 2065 C C . GLY A 1 273 ? -6.742 -0.714 -13.461 1 61.72 273 GLY A C 1
ATOM 2066 O O . GLY A 1 273 ? -6.508 -0.827 -12.25 1 61.72 273 GLY A O 1
ATOM 2067 N N . ASN A 1 274 ? -6.484 0.54 -14.086 1 56.59 274 ASN A N 1
ATOM 2068 C CA . ASN A 1 274 ? -5.992 1.658 -13.289 1 56.59 274 ASN A CA 1
ATOM 2069 C C . ASN A 1 274 ? -7.109 2.291 -12.461 1 56.59 274 ASN A C 1
ATOM 2071 O O . ASN A 1 274 ? -6.895 3.297 -11.781 1 56.59 274 ASN A O 1
ATOM 2075 N N . GLY A 1 275 ? -8.258 1.713 -12.422 1 50.81 275 GLY A N 1
ATOM 2076 C CA . GLY A 1 275 ? -9.297 2.438 -11.703 1 50.81 275 GLY A CA 1
ATOM 2077 C C . GLY A 1 275 ? -9.336 2.102 -10.227 1 50.81 275 GLY A C 1
ATOM 2078 O O . GLY A 1 275 ? -8.758 1.102 -9.797 1 50.81 275 GLY A O 1
ATOM 2079 N N . PRO A 1 276 ? -9.453 3.186 -9.398 1 45.22 276 PRO A N 1
ATOM 2080 C CA . PRO A 1 276 ? -9.445 3.074 -7.934 1 45.22 276 PRO A CA 1
ATOM 2081 C C . PRO A 1 276 ? -10.039 1.755 -7.441 1 45.22 276 PRO A C 1
ATOM 2083 O O . PRO A 1 276 ? -9.672 1.276 -6.363 1 45.22 276 PRO A O 1
ATOM 2086 N N . TYR A 1 277 ? -11.133 1.387 -8.195 1 45.41 277 TYR A N 1
ATOM 2087 C CA . TYR A 1 277 ? -11.977 0.322 -7.66 1 45.41 277 TYR A CA 1
ATOM 2088 C C . TYR A 1 277 ? -11.656 -1.012 -8.328 1 45.41 277 TYR A C 1
ATOM 2090 O O . TYR A 1 277 ? -12.328 -2.016 -8.078 1 45.41 277 TYR A O 1
ATOM 2098 N N . HIS A 1 278 ? -10.828 -0.974 -9.297 1 54.41 278 HIS A N 1
ATOM 2099 C CA . HIS A 1 278 ? -10.914 -2.225 -10.039 1 54.41 278 HIS A CA 1
ATOM 2100 C C . HIS A 1 278 ? -10.141 -3.34 -9.344 1 54.41 278 HIS A C 1
ATOM 2102 O O . HIS A 1 278 ? -8.914 -3.299 -9.281 1 54.41 278 HIS A O 1
ATOM 2108 N N . THR A 1 279 ? -11.055 -4.055 -8.562 1 66.69 279 THR A N 1
ATOM 2109 C CA . THR A 1 279 ? -10.508 -5.16 -7.793 1 66.69 279 THR A CA 1
ATOM 2110 C C . THR A 1 279 ? -10.008 -6.27 -8.711 1 66.69 279 THR A C 1
ATOM 2112 O O . THR A 1 279 ? -10.758 -6.766 -9.555 1 66.69 279 THR A O 1
ATOM 2115 N N . PHE A 1 280 ? -8.891 -6.441 -9.07 1 81.81 280 PHE A N 1
ATOM 2116 C CA . PHE A 1 280 ? -8.031 -7.492 -9.602 1 81.81 280 PHE A CA 1
ATOM 2117 C C . PHE A 1 280 ? -8.297 -7.715 -11.086 1 81.81 280 PHE A C 1
ATOM 2119 O O . PHE A 1 280 ? -8.625 -8.828 -11.5 1 81.81 280 PHE A O 1
ATOM 2126 N N . PRO A 1 281 ? -8.234 -6.625 -11.961 1 86.25 281 PRO A N 1
ATOM 2127 C CA . PRO A 1 281 ? -8.391 -6.812 -13.398 1 86.25 281 PRO A CA 1
ATOM 2128 C C . PRO A 1 281 ? -7.492 -7.918 -13.953 1 86.25 281 PRO A C 1
ATOM 2130 O O . PRO A 1 281 ? -6.395 -8.141 -13.438 1 86.25 281 PRO A O 1
ATOM 2133 N N . GLY A 1 282 ? -8.086 -8.625 -15.023 1 89.94 282 GLY A N 1
ATOM 2134 C CA . GLY A 1 282 ? -7.301 -9.648 -15.695 1 89.94 282 GLY A CA 1
ATOM 2135 C C . GLY A 1 282 ? -7.289 -10.977 -14.961 1 89.94 282 GLY A C 1
ATOM 2136 O O . GLY A 1 282 ? -6.609 -11.914 -15.383 1 89.94 282 GLY A O 1
ATOM 2137 N N . THR A 1 283 ? -8.078 -11.055 -13.875 1 92.38 283 THR A N 1
ATOM 2138 C CA . THR A 1 283 ? -8.125 -12.305 -13.117 1 92.38 283 THR A CA 1
ATOM 2139 C C . THR A 1 283 ? -8.93 -13.367 -13.867 1 92.38 283 THR A C 1
ATOM 2141 O O . THR A 1 283 ? -10.031 -13.094 -14.344 1 92.38 283 THR A O 1
ATOM 2144 N N . ARG A 1 284 ? -8.359 -14.562 -14.047 1 93.12 284 ARG A N 1
ATOM 2145 C CA . ARG A 1 284 ? -9.109 -15.703 -14.555 1 93.12 284 ARG A CA 1
ATOM 2146 C C . ARG A 1 284 ? -10.172 -16.141 -13.555 1 93.12 284 ARG A C 1
ATOM 2148 O O . ARG A 1 284 ? -9.867 -16.375 -12.375 1 93.12 284 ARG A O 1
ATOM 2155 N N . ASP A 1 285 ? -11.367 -16.266 -14.039 1 92.19 285 ASP A N 1
ATOM 2156 C CA . ASP A 1 285 ? -12.43 -16.734 -13.148 1 92.19 285 ASP A CA 1
ATOM 2157 C C . ASP A 1 285 ? -12.305 -18.234 -12.883 1 92.19 285 ASP A C 1
ATOM 2159 O O . ASP A 1 285 ? -12.703 -19.062 -13.711 1 92.19 285 ASP A O 1
ATOM 2163 N N . ILE A 1 286 ? -11.875 -18.625 -11.734 1 93.44 286 ILE A N 1
ATOM 2164 C CA . ILE A 1 286 ? -11.664 -20.016 -11.398 1 93.44 286 ILE A CA 1
ATOM 2165 C C . ILE A 1 286 ? -12.828 -20.531 -10.555 1 93.44 286 ILE A C 1
ATOM 2167 O O . ILE A 1 286 ? -12.82 -21.688 -10.102 1 93.44 286 ILE A O 1
ATOM 2171 N N . PHE A 1 287 ? -13.82 -19.656 -10.367 1 91.75 287 PHE A N 1
ATOM 2172 C CA . PHE A 1 287 ? -14.914 -20.031 -9.477 1 91.75 287 PHE A CA 1
ATOM 2173 C C . PHE A 1 287 ? -16.109 -20.547 -10.266 1 91.75 287 PHE A C 1
ATOM 2175 O O . PHE A 1 287 ? -17.016 -21.141 -9.695 1 91.75 287 PHE A O 1
ATOM 2182 N N . GLN A 1 288 ? -16.141 -20.156 -11.586 1 78.81 288 GLN A N 1
ATOM 2183 C CA . GLN A 1 288 ? -17.234 -20.625 -12.422 1 78.81 288 GLN A CA 1
ATOM 2184 C C . GLN A 1 288 ? -16.953 -22.016 -12.984 1 78.81 288 GLN A C 1
ATOM 2186 O O . GLN A 1 288 ? -15.898 -22.234 -13.586 1 78.81 288 GLN A O 1
ATOM 2191 N N . ARG A 1 289 ? -17.453 -23.141 -12.281 1 59.22 289 ARG A N 1
ATOM 2192 C CA . ARG A 1 289 ? -17.375 -24.469 -12.883 1 59.22 289 ARG A CA 1
ATOM 2193 C C . ARG A 1 289 ? -18.594 -24.75 -13.766 1 59.22 289 ARG A C 1
ATOM 2195 O O . ARG A 1 289 ? -19.672 -24.188 -13.539 1 59.22 289 ARG A O 1
ATOM 2202 N N . MET B 1 1 ? -2.285 16.141 6.957 1 96.12 1 MET B N 1
ATOM 2203 C CA . MET B 1 1 ? -1.081 15.695 7.66 1 96.12 1 MET B CA 1
ATOM 2204 C C . MET B 1 1 ? -1.409 15.266 9.086 1 96.12 1 MET B C 1
ATOM 2206 O O . MET B 1 1 ? -1.848 16.078 9.898 1 96.12 1 MET B O 1
ATOM 2210 N N . ARG B 1 2 ? -1.172 14 9.352 1 95.69 2 ARG B N 1
ATOM 2211 C CA . ARG B 1 2 ? -1.455 13.406 10.656 1 95.69 2 ARG B CA 1
ATOM 2212 C C . ARG B 1 2 ? -0.568 14.008 11.742 1 95.69 2 ARG B C 1
ATOM 2214 O O . ARG B 1 2 ? 0.659 14 11.625 1 95.69 2 ARG B O 1
ATOM 2221 N N . PRO B 1 3 ? -1.242 14.57 12.758 1 96.44 3 PRO B N 1
ATOM 2222 C CA . PRO B 1 3 ? -0.424 15.102 13.852 1 96.44 3 PRO B CA 1
ATOM 2223 C C . PRO B 1 3 ? 0.297 14.008 14.641 1 96.44 3 PRO B C 1
ATOM 2225 O O . PRO B 1 3 ? -0.314 13.008 15.008 1 96.44 3 PRO B O 1
ATOM 2228 N N . LEU B 1 4 ? 1.553 14.227 14.922 1 95.56 4 LEU B N 1
ATOM 2229 C CA . LEU B 1 4 ? 2.371 13.188 15.539 1 95.56 4 LEU B CA 1
ATOM 2230 C C . LEU B 1 4 ? 2.895 13.641 16.891 1 95.56 4 LEU B C 1
ATOM 2232 O O . LEU B 1 4 ? 3.137 14.828 17.109 1 95.56 4 LEU B O 1
ATOM 2236 N N . VAL B 1 5 ? 3.004 12.688 17.766 1 94.12 5 VAL B N 1
ATOM 2237 C CA . VAL B 1 5 ? 3.734 12.844 19.016 1 94.12 5 VAL B CA 1
ATOM 2238 C C . VAL B 1 5 ? 5.02 12.023 18.969 1 94.12 5 VAL B C 1
ATOM 2240 O O . VAL B 1 5 ? 4.977 10.789 19 1 94.12 5 VAL B O 1
ATOM 2243 N N . ARG B 1 6 ? 6.098 12.688 18.938 1 95.06 6 ARG B N 1
ATOM 2244 C CA . ARG B 1 6 ? 7.387 12.016 18.812 1 95.06 6 ARG B CA 1
ATOM 2245 C C . ARG B 1 6 ? 7.891 11.539 20.156 1 95.06 6 ARG B C 1
ATOM 2247 O O . ARG B 1 6 ? 8.055 12.336 21.094 1 95.06 6 ARG B O 1
ATOM 2254 N N . PRO B 1 7 ? 8.141 10.266 20.266 1 94.06 7 PRO B N 1
ATOM 2255 C CA . PRO B 1 7 ? 8.734 9.773 21.516 1 94.06 7 PRO B CA 1
ATOM 2256 C C . PRO B 1 7 ? 10.219 10.133 21.641 1 94.06 7 PRO B C 1
ATOM 2258 O O . PRO B 1 7 ? 10.875 10.406 20.641 1 94.06 7 PRO B O 1
ATOM 2261 N N . VAL B 1 8 ? 10.633 10.102 22.859 1 94.75 8 VAL B N 1
ATOM 2262 C CA . VAL B 1 8 ? 12.062 10.289 23.109 1 94.75 8 VAL B CA 1
ATOM 2263 C C . VAL B 1 8 ? 12.828 9.039 22.688 1 94.75 8 VAL B C 1
ATOM 2265 O O . VAL B 1 8 ? 12.406 7.914 22.969 1 94.75 8 VAL B O 1
ATOM 2268 N N . LEU B 1 9 ? 13.875 9.289 21.969 1 95.81 9 LEU B N 1
ATOM 2269 C CA . LEU B 1 9 ? 14.727 8.18 21.547 1 95.81 9 LEU B CA 1
ATOM 2270 C C . LEU B 1 9 ? 15.969 8.078 22.422 1 95.81 9 LEU B C 1
ATOM 2272 O O . LEU B 1 9 ? 16.797 8.992 22.438 1 95.81 9 LEU B O 1
ATOM 2276 N N . PRO B 1 10 ? 16.094 6.969 23.141 1 94.19 10 PRO B N 1
ATOM 2277 C CA . PRO B 1 10 ? 17.312 6.797 23.922 1 94.19 10 PRO B CA 1
ATOM 2278 C C . PRO B 1 10 ? 18.562 6.785 23.047 1 94.19 10 PRO B C 1
ATOM 2280 O O . PRO B 1 10 ? 18.547 6.234 21.938 1 94.19 10 PRO B O 1
ATOM 2283 N N . ALA B 1 11 ? 19.688 7.281 23.578 1 93.5 11 ALA B N 1
ATOM 2284 C CA . ALA B 1 11 ? 20.938 7.41 22.844 1 93.5 11 ALA B CA 1
ATOM 2285 C C . ALA B 1 11 ? 21.453 6.043 22.391 1 93.5 11 ALA B C 1
ATOM 2287 O O . ALA B 1 11 ? 21.984 5.906 21.281 1 93.5 11 ALA B O 1
ATOM 2288 N N . ALA B 1 12 ? 21.297 5.125 23.219 1 93.19 12 ALA B N 1
ATOM 2289 C CA . ALA B 1 12 ? 21.781 3.787 22.891 1 93.19 12 ALA B CA 1
ATOM 2290 C C . ALA B 1 12 ? 21.062 3.232 21.656 1 93.19 12 ALA B C 1
ATOM 2292 O O . ALA B 1 12 ? 21.703 2.684 20.75 1 93.19 12 ALA B O 1
ATOM 2293 N N . ALA B 1 13 ? 19.781 3.393 21.625 1 92 13 ALA B N 1
ATOM 2294 C CA . ALA B 1 13 ? 19 2.922 20.484 1 92 13 ALA B CA 1
ATOM 2295 C C . ALA B 1 13 ? 19.344 3.711 19.219 1 92 13 ALA B C 1
ATOM 2297 O O . ALA B 1 13 ? 19.438 3.143 18.125 1 92 13 ALA B O 1
ATOM 2298 N N . ALA B 1 14 ? 19.594 4.984 19.391 1 93.75 14 ALA B N 1
ATOM 2299 C CA . ALA B 1 14 ? 19.953 5.836 18.25 1 93.75 14 ALA B CA 1
ATOM 2300 C C . ALA B 1 14 ? 21.25 5.379 17.594 1 93.75 14 ALA B C 1
ATOM 2302 O O . ALA B 1 14 ? 21.406 5.492 16.375 1 93.75 14 ALA B O 1
ATOM 2303 N N . ALA B 1 15 ? 22.125 4.891 18.391 1 92.62 15 ALA B N 1
ATOM 2304 C CA . ALA B 1 15 ? 23.422 4.453 17.906 1 92.62 15 ALA B CA 1
ATOM 2305 C C . ALA B 1 15 ? 23.328 3.09 17.219 1 92.62 15 ALA B C 1
ATOM 2307 O O . ALA B 1 15 ? 24.078 2.793 16.297 1 92.62 15 ALA B O 1
ATOM 2308 N N . MET B 1 16 ? 22.344 2.35 17.609 1 89.44 16 MET B N 1
ATOM 2309 C CA . MET B 1 16 ? 22.312 0.94 17.234 1 89.44 16 MET B CA 1
ATOM 2310 C C . MET B 1 16 ? 21.453 0.726 16 1 89.44 16 MET B C 1
ATOM 2312 O O . MET B 1 16 ? 21.688 -0.204 15.227 1 89.44 16 MET B O 1
ATOM 2316 N N . HIS B 1 17 ? 20.422 1.593 15.836 1 91.38 17 HIS B N 1
ATOM 2317 C CA . HIS B 1 17 ? 19.422 1.274 14.836 1 91.38 17 HIS B CA 1
ATOM 2318 C C . HIS B 1 17 ? 19.375 2.338 13.742 1 91.38 17 HIS B C 1
ATOM 2320 O O . HIS B 1 17 ? 19.703 3.498 13.984 1 91.38 17 HIS B O 1
ATOM 2326 N N . ALA B 1 18 ? 18.953 1.864 12.547 1 92.88 18 ALA B N 1
ATOM 2327 C CA . ALA B 1 18 ? 18.688 2.793 11.453 1 92.88 18 ALA B CA 1
ATOM 2328 C C . ALA B 1 18 ? 17.453 3.633 11.734 1 92.88 18 ALA B C 1
ATOM 2330 O O . ALA B 1 18 ? 16.484 3.143 12.312 1 92.88 18 ALA B O 1
ATOM 2331 N N . PRO B 1 19 ? 17.438 4.859 11.305 1 95.44 19 PRO B N 1
ATOM 2332 C CA . PRO B 1 19 ? 16.328 5.75 11.656 1 95.44 19 PRO B CA 1
ATOM 2333 C C . PRO B 1 19 ? 15 5.324 11.016 1 95.44 19 PRO B C 1
ATOM 2335 O O . PRO B 1 19 ? 13.938 5.527 11.594 1 95.44 19 PRO B O 1
ATOM 2338 N N . SER B 1 20 ? 15.031 4.703 9.836 1 93 20 SER B N 1
ATOM 2339 C CA . SER B 1 20 ? 13.781 4.328 9.188 1 93 20 SER B CA 1
ATOM 2340 C C . SER B 1 20 ? 12.984 3.352 10.055 1 93 20 SER B C 1
ATOM 2342 O O . SER B 1 20 ? 11.781 3.531 10.25 1 93 20 SER B O 1
ATOM 2344 N N . GLY B 1 21 ? 13.727 2.367 10.57 1 89.88 21 GLY B N 1
ATOM 2345 C CA . GLY B 1 21 ? 13.07 1.405 11.438 1 89.88 21 GLY B CA 1
ATOM 2346 C C . GLY B 1 21 ? 12.492 2.033 12.688 1 89.88 21 GLY B C 1
ATOM 2347 O O . GLY B 1 21 ? 11.367 1.715 13.086 1 89.88 21 GLY B O 1
ATOM 2348 N N . LEU B 1 22 ? 13.227 2.904 13.297 1 92.38 22 LEU B N 1
ATOM 2349 C CA . LEU B 1 22 ? 12.773 3.59 14.5 1 92.38 22 LEU B CA 1
ATOM 2350 C C . LEU B 1 22 ? 11.555 4.453 14.211 1 92.38 22 LEU B C 1
ATOM 2352 O O . LEU B 1 22 ? 10.586 4.449 14.977 1 92.38 22 LEU B O 1
ATOM 2356 N N . LEU B 1 23 ? 11.57 5.113 13.094 1 94 23 LEU B N 1
ATOM 2357 C CA . LEU B 1 23 ? 10.461 5.977 12.711 1 94 23 LEU B CA 1
ATOM 2358 C C . LEU B 1 23 ? 9.211 5.156 12.406 1 94 23 LEU B C 1
ATOM 2360 O O . LEU B 1 23 ? 8.102 5.527 12.82 1 94 23 LEU B O 1
ATOM 2364 N N . MET B 1 24 ? 9.391 4.078 11.758 1 90.12 24 MET B N 1
ATOM 2365 C CA . MET B 1 24 ? 8.266 3.213 11.43 1 90.12 24 MET B CA 1
ATOM 2366 C C . MET B 1 24 ? 7.613 2.66 12.695 1 90.12 24 MET B C 1
ATOM 2368 O O . MET B 1 24 ? 6.387 2.564 12.773 1 90.12 24 MET B O 1
ATOM 2372 N N . ASN B 1 25 ? 8.406 2.344 13.586 1 87.88 25 ASN B N 1
ATOM 2373 C CA . ASN B 1 25 ? 7.871 1.789 14.828 1 87.88 25 ASN B CA 1
ATOM 2374 C C . ASN B 1 25 ? 7.25 2.873 15.703 1 87.88 25 ASN B C 1
ATOM 2376 O O . ASN B 1 25 ? 6.34 2.598 16.484 1 87.88 25 ASN B O 1
ATOM 2380 N N . ALA B 1 26 ? 7.691 4.074 15.555 1 91.19 26 ALA B N 1
ATOM 2381 C CA . ALA B 1 26 ? 7.145 5.18 16.328 1 91.19 26 ALA B CA 1
ATOM 2382 C C . ALA B 1 26 ? 5.848 5.699 15.719 1 91.19 26 ALA B C 1
ATOM 2384 O O . ALA B 1 26 ? 4.906 6.047 16.438 1 91.19 26 ALA B O 1
ATOM 2385 N N . PHE B 1 27 ? 5.809 5.715 14.336 1 91.31 27 PHE B N 1
ATOM 2386 C CA . PHE B 1 27 ? 4.734 6.465 13.688 1 91.31 27 PHE B CA 1
ATOM 2387 C C . PHE B 1 27 ? 3.951 5.574 12.734 1 91.31 27 PHE B C 1
ATOM 2389 O O . PHE B 1 27 ? 2.969 6.016 12.133 1 91.31 27 PHE B O 1
ATOM 2396 N N . GLY B 1 28 ? 4.312 4.344 12.617 1 88.12 28 GLY B N 1
ATOM 2397 C CA . GLY B 1 28 ? 3.705 3.469 11.625 1 88.12 28 GLY B CA 1
ATOM 2398 C C . GLY B 1 28 ? 4.34 3.59 10.258 1 88.12 28 GLY B C 1
ATOM 2399 O O . GLY B 1 28 ? 5.219 4.43 10.047 1 88.12 28 GLY B O 1
ATOM 2400 N N . HIS B 1 29 ? 3.91 2.795 9.336 1 88.38 29 HIS B N 1
ATOM 2401 C CA . HIS B 1 29 ? 4.5 2.732 8 1 88.38 29 HIS B CA 1
ATOM 2402 C C . HIS B 1 29 ? 3.787 3.674 7.039 1 88.38 29 HIS B C 1
ATOM 2404 O O . HIS B 1 29 ? 3.225 3.232 6.031 1 88.38 29 HIS B O 1
ATOM 2410 N N . PHE B 1 30 ? 3.854 4.93 7.355 1 92.19 30 PHE B N 1
ATOM 2411 C CA . PHE B 1 30 ? 3.203 5.953 6.547 1 92.19 30 PHE B CA 1
ATOM 2412 C C . PHE B 1 30 ? 4.16 7.105 6.262 1 92.19 30 PHE B C 1
ATOM 2414 O O . PHE B 1 30 ? 4.973 7.469 7.113 1 92.19 30 PHE B O 1
ATOM 2421 N N . CYS B 1 31 ? 3.988 7.637 5.105 1 95.69 31 CYS B N 1
ATOM 2422 C CA . CYS B 1 31 ? 4.668 8.898 4.824 1 95.69 31 CYS B CA 1
ATOM 2423 C C . CYS B 1 31 ? 4.195 9.992 5.77 1 95.69 31 CYS B C 1
ATOM 2425 O O . CYS B 1 31 ? 3 10.117 6.035 1 95.69 31 CYS B O 1
ATOM 2427 N N . ALA B 1 32 ? 5.152 10.758 6.25 1 97.12 32 ALA B N 1
ATOM 2428 C CA . ALA B 1 32 ? 4.84 11.758 7.266 1 97.12 32 ALA B CA 1
ATOM 2429 C C . ALA B 1 32 ? 4.02 12.898 6.676 1 97.12 32 ALA B C 1
ATOM 2431 O O . ALA B 1 32 ? 3.34 13.625 7.406 1 97.12 32 ALA B O 1
ATOM 2432 N N . PHE B 1 33 ? 3.992 13.07 5.383 1 98.06 33 PHE B N 1
ATOM 2433 C CA . PHE B 1 33 ? 3.41 14.273 4.809 1 98.06 33 PHE B CA 1
ATOM 2434 C C . PHE B 1 33 ? 2.178 13.938 3.977 1 98.06 33 PHE B C 1
ATOM 2436 O O . PHE B 1 33 ? 1.093 14.469 4.223 1 98.06 33 PHE B O 1
ATOM 2443 N N . CYS B 1 34 ? 2.309 13.016 3.092 1 97.44 34 CYS B N 1
ATOM 2444 C CA . CYS B 1 34 ? 1.131 12.68 2.303 1 97.44 34 CYS B CA 1
ATOM 2445 C C . CYS B 1 34 ? 0.337 11.555 2.961 1 97.44 34 CYS B C 1
ATOM 2447 O O . CYS B 1 34 ? -0.819 11.32 2.607 1 97.44 34 CYS B O 1
ATOM 2449 N N . GLU B 1 35 ? 0.986 10.758 3.842 1 95.69 35 GLU B N 1
ATOM 2450 C CA . GLU B 1 35 ? 0.357 9.734 4.68 1 95.69 35 GLU B CA 1
ATOM 2451 C C . GLU B 1 35 ? 0.053 8.477 3.879 1 95.69 35 GLU B C 1
ATOM 2453 O O . GLU B 1 35 ? -0.77 7.656 4.293 1 95.69 35 GLU B O 1
ATOM 2458 N N . ARG B 1 36 ? 0.652 8.32 2.729 1 92.81 36 ARG B N 1
ATOM 2459 C CA . ARG B 1 36 ? 0.562 7.066 1.991 1 92.81 36 ARG B CA 1
ATOM 2460 C C . ARG B 1 36 ? 1.239 5.934 2.754 1 92.81 36 ARG B C 1
ATOM 2462 O O . ARG B 1 36 ? 2.297 6.129 3.357 1 92.81 36 ARG B O 1
ATOM 2469 N N . PRO B 1 37 ? 0.655 4.723 2.725 1 89 37 PRO B N 1
ATOM 2470 C CA . PRO B 1 37 ? 1.364 3.59 3.324 1 89 37 PRO B CA 1
ATOM 2471 C C . PRO B 1 37 ? 2.693 3.293 2.635 1 89 37 PRO B C 1
ATOM 2473 O O . PRO B 1 37 ? 2.793 3.391 1.408 1 89 37 PRO B O 1
ATOM 2476 N N . LEU B 1 38 ? 3.635 3.051 3.461 1 89.06 38 LEU B N 1
ATOM 2477 C CA . LEU B 1 38 ? 4.953 2.639 2.992 1 89.06 38 LEU B CA 1
ATOM 2478 C C . LEU B 1 38 ? 5.082 1.118 2.998 1 89.06 38 LEU B C 1
ATOM 2480 O O . LEU B 1 38 ? 5.348 0.517 4.039 1 89.06 38 LEU B O 1
ATOM 2484 N N . LEU B 1 39 ? 4.941 0.515 1.851 1 79.38 39 LEU B N 1
ATOM 2485 C CA . LEU B 1 39 ? 4.84 -0.94 1.832 1 79.38 39 LEU B CA 1
ATOM 2486 C C . LEU B 1 39 ? 6.207 -1.579 1.613 1 79.38 39 LEU B C 1
ATOM 2488 O O . LEU B 1 39 ? 6.477 -2.666 2.127 1 79.38 39 LEU B O 1
ATOM 2492 N N . ASP B 1 40 ? 7.102 -0.938 0.867 1 76.94 40 ASP B N 1
ATOM 2493 C CA . ASP B 1 40 ? 8.32 -1.663 0.525 1 76.94 40 ASP B CA 1
ATOM 2494 C C . ASP B 1 40 ? 9.539 -0.742 0.565 1 76.94 40 ASP B C 1
ATOM 2496 O O . ASP B 1 40 ? 10.672 -1.21 0.622 1 76.94 40 ASP B O 1
ATOM 2500 N N . GLU B 1 41 ? 9.328 0.561 0.409 1 79.81 41 GLU B N 1
ATOM 2501 C CA . GLU B 1 41 ? 10.461 1.481 0.434 1 79.81 41 GLU B CA 1
ATOM 2502 C C . GLU B 1 41 ? 10.102 2.781 1.146 1 79.81 41 GLU B C 1
ATOM 2504 O O . GLU B 1 41 ? 8.938 3.182 1.166 1 79.81 41 GLU B O 1
ATOM 2509 N N . SER B 1 42 ? 11.094 3.289 1.795 1 89.44 42 SER B N 1
ATOM 2510 C CA . SER B 1 42 ? 10.953 4.586 2.451 1 89.44 42 SER B CA 1
ATOM 2511 C C . SER B 1 42 ? 12.281 5.34 2.475 1 89.44 42 SER B C 1
ATOM 2513 O O . SER B 1 42 ? 13.344 4.746 2.293 1 89.44 42 SER B O 1
ATOM 2515 N N . TRP B 1 43 ? 12.172 6.625 2.562 1 94.56 43 TRP B N 1
ATOM 2516 C CA . TRP B 1 43 ? 13.32 7.516 2.738 1 94.56 43 TRP B CA 1
ATOM 2517 C C . TRP B 1 43 ? 13.211 8.289 4.047 1 94.56 43 TRP B C 1
ATOM 2519 O O . TRP B 1 43 ? 12.102 8.562 4.523 1 94.56 43 TRP B O 1
ATOM 2529 N N . VAL B 1 44 ? 14.344 8.547 4.613 1 96.94 44 VAL B N 1
ATOM 2530 C CA . VAL B 1 44 ? 14.383 9.352 5.832 1 96.94 44 VAL B CA 1
ATOM 2531 C C . VAL B 1 44 ? 14.828 10.773 5.504 1 96.94 44 VAL B C 1
ATOM 2533 O O . VAL B 1 44 ? 15.953 10.984 5.055 1 96.94 44 VAL B O 1
ATOM 2536 N N . TRP B 1 45 ? 13.938 11.664 5.707 1 96.56 45 TRP B N 1
ATOM 2537 C CA . TRP B 1 45 ? 14.18 13.07 5.41 1 96.56 45 TRP B CA 1
ATOM 2538 C C . TRP B 1 45 ? 14.539 13.844 6.676 1 96.56 45 TRP B C 1
ATOM 2540 O O . TRP B 1 45 ? 13.891 13.68 7.715 1 96.56 45 TRP B O 1
ATOM 2550 N N . ASP B 1 46 ? 15.609 14.602 6.586 1 95.62 46 ASP B N 1
ATOM 2551 C CA . ASP B 1 46 ? 16.047 15.477 7.668 1 95.62 46 ASP B CA 1
ATOM 2552 C C . ASP B 1 46 ? 15.586 16.906 7.441 1 95.62 46 ASP B C 1
ATOM 2554 O O . ASP B 1 46 ? 16.047 17.578 6.508 1 95.62 46 ASP B O 1
ATOM 2558 N N . ALA B 1 47 ? 14.734 17.375 8.281 1 94.19 47 ALA B N 1
ATOM 2559 C CA . ALA B 1 47 ? 14.109 18.688 8.133 1 94.19 47 ALA B CA 1
ATOM 2560 C C . ALA B 1 47 ? 15.141 19.797 8.297 1 94.19 47 ALA B C 1
ATOM 2562 O O . ALA B 1 47 ? 14.891 20.953 7.922 1 94.19 47 ALA B O 1
ATOM 2563 N N . ARG B 1 48 ? 16.266 19.547 8.883 1 92.56 48 ARG B N 1
ATOM 2564 C CA . ARG B 1 48 ? 17.281 20.578 9.102 1 92.56 48 ARG B CA 1
ATOM 2565 C C . ARG B 1 48 ? 18.016 20.906 7.809 1 92.56 48 ARG B C 1
ATOM 2567 O O . ARG B 1 48 ? 18.344 22.062 7.559 1 92.56 48 ARG B O 1
ATOM 2574 N N . THR B 1 49 ? 18.188 19.828 7.039 1 90.25 49 THR B N 1
ATOM 2575 C CA . THR B 1 49 ? 19.047 20 5.867 1 90.25 49 THR B CA 1
ATOM 2576 C C . THR B 1 49 ? 18.203 19.984 4.59 1 90.25 49 THR B C 1
ATOM 2578 O O . THR B 1 49 ? 18.672 20.422 3.531 1 90.25 49 THR B O 1
ATOM 2581 N N . GLY B 1 50 ? 17.078 19.484 4.738 1 89.5 50 GLY B N 1
ATOM 2582 C CA . GLY B 1 50 ? 16.234 19.344 3.555 1 89.5 50 GLY B CA 1
ATOM 2583 C C . GLY B 1 50 ? 16.656 18.188 2.666 1 89.5 50 GLY B C 1
ATOM 2584 O O . GLY B 1 50 ? 16.281 18.125 1.494 1 89.5 50 GLY B O 1
ATOM 2585 N N . ARG B 1 51 ? 17.453 17.297 3.293 1 89.38 51 ARG B N 1
ATOM 2586 C CA . ARG B 1 51 ? 17.984 16.172 2.537 1 89.38 51 ARG B CA 1
ATOM 2587 C C . ARG B 1 51 ? 17.703 14.852 3.258 1 89.38 51 ARG B C 1
ATOM 2589 O O . ARG B 1 51 ? 17.5 14.836 4.473 1 89.38 51 ARG B O 1
ATOM 2596 N N . CYS B 1 52 ? 17.641 13.836 2.449 1 92.88 52 CYS B N 1
ATOM 2597 C CA . CYS B 1 52 ? 17.5 12.508 3.049 1 92.88 52 CYS B CA 1
ATOM 2598 C C . CYS B 1 52 ? 18.844 12 3.568 1 92.88 52 CYS B C 1
ATOM 2600 O O . CYS B 1 52 ? 19.891 12.336 3.018 1 92.88 52 CYS B O 1
ATOM 2602 N N . VAL B 1 53 ? 18.797 11.227 4.621 1 93.69 53 VAL B N 1
ATOM 2603 C CA . VAL B 1 53 ? 20 10.688 5.242 1 93.69 53 VAL B CA 1
ATOM 2604 C C . VAL B 1 53 ? 20.125 9.203 4.926 1 93.69 53 VAL B C 1
ATOM 2606 O O . VAL B 1 53 ? 19.141 8.562 4.512 1 93.69 53 VAL B O 1
ATOM 2609 N N . ASP B 1 54 ? 21.328 8.773 5.129 1 91.25 54 ASP B N 1
ATOM 2610 C CA . ASP B 1 54 ? 21.531 7.332 5 1 91.25 54 ASP B CA 1
ATOM 2611 C C . ASP B 1 54 ? 20.781 6.566 6.078 1 91.25 54 ASP B C 1
ATOM 2613 O O . ASP B 1 54 ? 20.734 6.992 7.234 1 91.25 54 ASP B O 1
ATOM 2617 N N . ASP B 1 55 ? 20.203 5.516 5.699 1 91.62 55 ASP B N 1
ATOM 2618 C CA . ASP B 1 55 ? 19.438 4.691 6.641 1 91.62 55 ASP B CA 1
ATOM 2619 C C . ASP B 1 55 ? 20.328 3.615 7.262 1 91.62 55 ASP B C 1
ATOM 2621 O O . ASP B 1 55 ? 20.172 2.426 6.977 1 91.62 55 ASP B O 1
ATOM 2625 N N . ALA B 1 56 ? 21.25 4.066 8.125 1 90.5 56 ALA B N 1
ATOM 2626 C CA . ALA B 1 56 ? 22.203 3.197 8.789 1 90.5 56 ALA B CA 1
ATOM 2627 C C . ALA B 1 56 ? 22.312 3.523 10.281 1 90.5 56 ALA B C 1
ATOM 2629 O O . ALA B 1 56 ? 21.922 4.613 10.711 1 90.5 56 ALA B O 1
ATOM 2630 N N . PRO B 1 57 ? 22.766 2.492 11.031 1 87.62 57 PRO B N 1
ATOM 2631 C CA . PRO B 1 57 ? 22.984 2.777 12.453 1 87.62 57 PRO B CA 1
ATOM 2632 C C . PRO B 1 57 ? 23.797 4.051 12.68 1 87.62 57 PRO B C 1
ATOM 2634 O O . PRO B 1 57 ? 24.75 4.32 11.938 1 87.62 57 PRO B O 1
ATOM 2637 N N . GLY B 1 58 ? 23.422 4.836 13.602 1 89.19 58 GLY B N 1
ATOM 2638 C CA . GLY B 1 58 ? 24.109 6.078 13.906 1 89.19 58 GLY B CA 1
ATOM 2639 C C . GLY B 1 58 ? 23.469 7.289 13.25 1 89.19 58 GLY B C 1
ATOM 2640 O O . GLY B 1 58 ? 23.656 8.422 13.711 1 89.19 58 GLY B O 1
ATOM 2641 N N . SER B 1 59 ? 22.625 7.102 12.211 1 92.38 59 SER B N 1
ATOM 2642 C CA . SER B 1 59 ? 22.031 8.211 11.461 1 92.38 59 SER B CA 1
ATOM 2643 C C . SER B 1 59 ? 20.797 8.758 12.172 1 92.38 59 SER B C 1
ATOM 2645 O O . SER B 1 59 ? 20.188 9.719 11.703 1 92.38 59 SER B O 1
ATOM 2647 N N . ALA B 1 60 ? 20.531 8.156 13.305 1 93.56 60 ALA B N 1
ATOM 2648 C CA . ALA B 1 60 ? 19.359 8.609 14.039 1 93.56 60 ALA B CA 1
ATOM 2649 C C . ALA B 1 60 ? 19.719 9.695 15.047 1 93.56 60 ALA B C 1
ATOM 2651 O O . ALA B 1 60 ? 18.906 10.055 15.906 1 93.56 60 ALA B O 1
ATOM 2652 N N . ALA B 1 61 ? 20.906 10.25 14.938 1 90.12 61 ALA B N 1
ATOM 2653 C CA . ALA B 1 61 ? 21.391 11.242 15.891 1 90.12 61 ALA B CA 1
ATOM 2654 C C . ALA B 1 61 ? 20.5 12.484 15.891 1 90.12 61 ALA B C 1
ATOM 2656 O O . ALA B 1 61 ? 20.281 13.094 16.938 1 90.12 61 ALA B O 1
ATOM 2657 N N . ASP B 1 62 ? 19.922 12.812 14.758 1 92.06 62 ASP B N 1
ATOM 2658 C CA . ASP B 1 62 ? 19.047 13.977 14.648 1 92.06 62 ASP B CA 1
ATOM 2659 C C . ASP B 1 62 ? 17.578 13.555 14.648 1 92.06 62 ASP B C 1
ATOM 2661 O O . ASP B 1 62 ? 16.781 14.07 13.859 1 92.06 62 ASP B O 1
ATOM 2665 N N . TRP B 1 63 ? 17.25 12.695 15.547 1 96.31 63 TRP B N 1
ATOM 2666 C CA . TRP B 1 63 ? 15.969 12.023 15.68 1 96.31 63 TRP B CA 1
ATOM 2667 C C . TRP B 1 63 ? 14.82 13.023 15.625 1 96.31 63 TRP B C 1
ATOM 2669 O O . TRP B 1 63 ? 13.828 12.797 14.93 1 96.31 63 TRP B O 1
ATOM 2679 N N . THR B 1 64 ? 14.953 14.156 16.188 1 95.06 64 THR B N 1
ATOM 2680 C CA . THR B 1 64 ? 13.859 15.117 16.359 1 95.06 64 THR B CA 1
ATOM 2681 C C . THR B 1 64 ? 13.523 15.789 15.031 1 95.06 64 THR B C 1
ATOM 2683 O O . THR B 1 64 ? 12.484 16.438 14.906 1 95.06 64 THR B O 1
ATOM 2686 N N . HIS B 1 65 ? 14.352 15.531 14.008 1 95.38 65 HIS B N 1
ATOM 2687 C CA . HIS B 1 65 ? 14.148 16.219 12.742 1 95.38 65 HIS B CA 1
ATOM 2688 C C . HIS B 1 65 ? 13.938 15.234 11.602 1 95.38 65 HIS B C 1
ATOM 2690 O O . HIS B 1 65 ? 13.891 15.633 10.43 1 95.38 65 HIS B O 1
ATOM 2696 N N . LEU B 1 66 ? 13.766 13.984 11.945 1 97.31 66 LEU B N 1
ATOM 2697 C CA . LEU B 1 66 ? 13.727 12.953 10.914 1 97.31 66 LEU B CA 1
ATOM 2698 C C . LEU B 1 66 ? 12.289 12.523 10.633 1 97.31 66 LEU B C 1
ATOM 2700 O O . LEU B 1 66 ? 11.492 12.359 11.562 1 97.31 66 LEU B O 1
ATOM 2704 N N . TYR B 1 67 ? 11.953 12.375 9.328 1 97.38 67 TYR B N 1
ATOM 2705 C CA . TYR B 1 67 ? 10.609 11.984 8.898 1 97.38 67 TYR B CA 1
ATOM 2706 C C . TYR B 1 67 ? 10.672 10.977 7.754 1 97.38 67 TYR B C 1
ATOM 2708 O O . TYR B 1 67 ? 11.617 10.992 6.957 1 97.38 67 TYR B O 1
ATOM 2716 N N . LEU B 1 68 ? 9.664 10.109 7.691 1 96.06 68 LEU B N 1
ATOM 2717 C CA . LEU B 1 68 ? 9.562 9.133 6.617 1 96.06 68 LEU B CA 1
ATOM 2718 C C . LEU B 1 68 ? 8.906 9.742 5.387 1 96.06 68 LEU B C 1
ATOM 2720 O O . LEU B 1 68 ? 7.922 10.477 5.504 1 96.06 68 LEU B O 1
ATOM 2724 N N . LEU B 1 69 ? 9.484 9.422 4.238 1 96.81 69 LEU B N 1
ATOM 2725 C CA . LEU B 1 69 ? 8.898 9.828 2.967 1 96.81 69 LEU B CA 1
ATOM 2726 C C . LEU B 1 69 ? 8.586 8.609 2.1 1 96.81 69 LEU B C 1
ATOM 2728 O O . LEU B 1 69 ? 9.328 7.633 2.104 1 96.81 69 LEU B O 1
ATOM 2732 N N . ASP B 1 70 ? 7.461 8.734 1.413 1 94.25 70 ASP B N 1
ATOM 2733 C CA . ASP B 1 70 ? 7.254 7.82 0.292 1 94.25 70 ASP B CA 1
ATOM 2734 C C . ASP B 1 70 ? 8.031 8.281 -0.939 1 94.25 70 ASP B C 1
ATOM 2736 O O . ASP B 1 70 ? 8.719 9.305 -0.903 1 94.25 70 ASP B O 1
ATOM 2740 N N . ARG B 1 71 ? 7.973 7.559 -1.998 1 92.06 71 ARG B N 1
ATOM 2741 C CA . ARG B 1 71 ? 8.758 7.824 -3.197 1 92.06 71 ARG B CA 1
ATOM 2742 C C . ARG B 1 71 ? 8.391 9.172 -3.807 1 92.06 71 ARG B C 1
ATOM 2744 O O . ARG B 1 71 ? 9.273 9.961 -4.16 1 92.06 71 ARG B O 1
ATOM 2751 N N . ASN B 1 72 ? 7.117 9.43 -3.877 1 94.12 72 ASN B N 1
ATOM 2752 C CA . ASN B 1 72 ? 6.695 10.648 -4.555 1 94.12 72 ASN B CA 1
ATOM 2753 C C . ASN B 1 72 ? 7.047 11.891 -3.74 1 94.12 72 ASN B C 1
ATOM 2755 O O . ASN B 1 72 ? 7.406 12.93 -4.305 1 94.12 72 ASN B O 1
ATOM 2759 N N . CYS B 1 73 ? 6.902 11.789 -2.438 1 96.5 73 CYS B N 1
ATOM 2760 C CA . CYS B 1 73 ? 7.34 12.914 -1.614 1 96.5 73 CYS B CA 1
ATOM 2761 C C . CYS B 1 73 ? 8.852 13.086 -1.687 1 96.5 73 CYS B C 1
ATOM 2763 O O . CYS B 1 73 ? 9.352 14.211 -1.681 1 96.5 73 CYS B O 1
ATOM 2765 N N . TYR B 1 74 ? 9.594 11.984 -1.766 1 95.56 74 TYR B N 1
ATOM 2766 C CA . TYR B 1 74 ? 11.047 12.023 -1.918 1 95.56 74 TYR B CA 1
ATOM 2767 C C . TYR B 1 74 ? 11.438 12.711 -3.223 1 95.56 74 TYR B C 1
ATOM 2769 O O . TYR B 1 74 ? 12.25 13.641 -3.225 1 95.56 74 TYR B O 1
ATOM 2777 N N . GLU B 1 75 ? 10.773 12.312 -4.285 1 93.56 75 GLU B N 1
ATOM 2778 C CA . GLU B 1 75 ? 11.07 12.898 -5.594 1 93.56 75 GLU B CA 1
ATOM 2779 C C . GLU B 1 75 ? 10.672 14.367 -5.648 1 93.56 75 GLU B C 1
ATOM 2781 O O . GLU B 1 75 ? 11.383 15.188 -6.227 1 93.56 75 GLU B O 1
ATOM 2786 N N . ALA B 1 76 ? 9.578 14.688 -5.051 1 95 76 ALA B N 1
ATOM 2787 C CA . ALA B 1 76 ? 9.086 16.062 -5.047 1 95 76 ALA B CA 1
ATOM 2788 C C . ALA B 1 76 ? 10.055 17 -4.312 1 95 76 ALA B C 1
ATOM 2790 O O . ALA B 1 76 ? 10.367 18.078 -4.797 1 95 76 ALA B O 1
ATOM 2791 N N . GLN B 1 77 ? 10.469 16.531 -3.152 1 93.94 77 GLN B N 1
ATOM 2792 C CA . GLN B 1 77 ? 11.352 17.422 -2.391 1 93.94 77 GLN B CA 1
ATOM 2793 C C . GLN B 1 77 ? 12.695 17.578 -3.092 1 93.94 77 GLN B C 1
ATOM 2795 O O . GLN B 1 77 ? 13.336 18.641 -2.982 1 93.94 77 GLN B O 1
ATOM 2800 N N . LEU B 1 78 ? 13.172 16.531 -3.861 1 93.62 78 LEU B N 1
ATOM 2801 C CA . LEU B 1 78 ? 14.391 16.656 -4.652 1 93.62 78 LEU B CA 1
ATOM 2802 C C . LEU B 1 78 ? 14.227 17.703 -5.746 1 93.62 78 LEU B C 1
ATOM 2804 O O . LEU B 1 78 ? 15.164 18.453 -6.043 1 93.62 78 LEU B O 1
ATOM 2808 N N . ALA B 1 79 ? 13.094 17.734 -6.289 1 91.75 79 ALA B N 1
ATOM 2809 C CA . ALA B 1 79 ? 12.82 18.625 -7.422 1 91.75 79 ALA B CA 1
ATOM 2810 C C . ALA B 1 79 ? 12.484 20.031 -6.953 1 91.75 79 ALA B C 1
ATOM 2812 O O . ALA B 1 79 ? 12.531 20.984 -7.738 1 91.75 79 ALA B O 1
ATOM 2813 N N . ALA B 1 80 ? 12.125 20.156 -5.707 1 89.38 80 ALA B N 1
ATOM 2814 C CA . ALA B 1 80 ? 11.68 21.438 -5.168 1 89.38 80 ALA B CA 1
ATOM 2815 C C . ALA B 1 80 ? 12.859 22.391 -4.977 1 89.38 80 ALA B C 1
ATOM 2817 O O . ALA B 1 80 ? 13.992 21.953 -4.762 1 89.38 80 ALA B O 1
ATOM 2818 N N . SER B 1 81 ? 12.547 23.625 -5.109 1 86 81 SER B N 1
ATOM 2819 C CA . SER B 1 81 ? 13.539 24.641 -4.746 1 86 81 SER B CA 1
ATOM 2820 C C . SER B 1 81 ? 13.914 24.531 -3.273 1 86 81 SER B C 1
ATOM 2822 O O . SER B 1 81 ? 13.086 24.188 -2.436 1 86 81 SER B O 1
ATOM 2824 N N . PRO B 1 82 ? 15.195 24.812 -3.047 1 84.06 82 PRO B N 1
ATOM 2825 C CA . PRO B 1 82 ? 15.609 24.781 -1.641 1 84.06 82 PRO B CA 1
ATOM 2826 C C . PRO B 1 82 ? 14.75 25.672 -0.751 1 84.06 82 PRO B C 1
ATOM 2828 O O . PRO B 1 82 ? 14.398 26.781 -1.146 1 84.06 82 PRO B O 1
ATOM 2831 N N . VAL B 1 83 ? 14.211 25.125 0.158 1 82.94 83 VAL B N 1
ATOM 2832 C CA . VAL B 1 83 ? 13.414 25.859 1.133 1 82.94 83 VAL B CA 1
ATOM 2833 C C . VAL B 1 83 ? 14.016 25.688 2.527 1 82.94 83 VAL B C 1
ATOM 2835 O O . VAL B 1 83 ? 14.555 24.625 2.85 1 82.94 83 VAL B O 1
ATOM 2838 N N . ASN B 1 84 ? 13.938 26.812 3.24 1 85.12 84 ASN B N 1
ATOM 2839 C CA . ASN B 1 84 ? 14.289 26.703 4.652 1 85.12 84 ASN B CA 1
ATOM 2840 C C . ASN B 1 84 ? 13.359 25.734 5.383 1 85.12 84 ASN B C 1
ATOM 2842 O O . ASN B 1 84 ? 12.148 25.938 5.418 1 85.12 84 ASN B O 1
ATOM 2846 N N . PRO B 1 85 ? 13.961 24.75 5.93 1 83 85 PRO B N 1
ATOM 2847 C CA . PRO B 1 85 ? 13.117 23.766 6.621 1 83 85 PRO B CA 1
ATOM 2848 C C . PRO B 1 85 ? 12.234 24.406 7.691 1 83 85 PRO B C 1
ATOM 2850 O O . PRO B 1 85 ? 11.133 23.906 7.957 1 83 85 PRO B O 1
ATOM 2853 N N . ALA B 1 86 ? 12.695 25.484 8.18 1 85.75 86 ALA B N 1
ATOM 2854 C CA . ALA B 1 86 ? 11.914 26.172 9.203 1 85.75 86 ALA B CA 1
ATOM 2855 C C . ALA B 1 86 ? 10.648 26.797 8.602 1 85.75 86 ALA B C 1
ATOM 2857 O O . ALA B 1 86 ? 9.719 27.141 9.328 1 85.75 86 ALA B O 1
ATOM 2858 N N . ALA B 1 87 ? 10.641 26.828 7.348 1 92.88 87 ALA B N 1
ATOM 2859 C CA . ALA B 1 87 ? 9.5 27.422 6.652 1 92.88 87 ALA B CA 1
ATOM 2860 C C . ALA B 1 87 ? 8.422 26.375 6.375 1 92.88 87 ALA B C 1
ATOM 2862 O O . ALA B 1 87 ? 7.332 26.719 5.91 1 92.88 87 ALA B O 1
ATOM 2863 N N . LEU B 1 88 ? 8.719 25.188 6.738 1 96.38 88 LEU B N 1
ATOM 2864 C CA . LEU B 1 88 ? 7.766 24.125 6.453 1 96.38 88 LEU B CA 1
ATOM 2865 C C . LEU B 1 88 ? 6.961 23.766 7.699 1 96.38 88 LEU B C 1
ATOM 2867 O O . LEU B 1 88 ? 7.441 23.938 8.82 1 96.38 88 LEU B O 1
ATOM 2871 N N . LEU B 1 89 ? 5.766 23.406 7.465 1 97.44 89 LEU B N 1
ATOM 2872 C CA . LEU B 1 89 ? 4.945 22.812 8.508 1 97.44 89 LEU B CA 1
ATOM 2873 C C . LEU B 1 89 ? 5.309 21.344 8.719 1 97.44 89 LEU B C 1
ATOM 2875 O O . LEU B 1 89 ? 5.312 20.562 7.762 1 97.44 89 LEU B O 1
ATOM 2879 N N . LEU B 1 90 ? 5.645 21.016 9.961 1 97.25 90 LEU B N 1
ATOM 2880 C CA . LEU B 1 90 ? 6.031 19.641 10.273 1 97.25 90 LEU B CA 1
ATOM 2881 C C . LEU B 1 90 ? 4.934 18.938 11.062 1 97.25 90 LEU B C 1
ATOM 2883 O O . LEU B 1 90 ? 4.199 19.578 11.82 1 97.25 90 LEU B O 1
ATOM 2887 N N . PRO B 1 91 ? 4.805 17.609 10.875 1 97.06 91 PRO B N 1
ATOM 2888 C CA . PRO B 1 91 ? 3.674 16.875 11.438 1 97.06 91 PRO B CA 1
ATOM 2889 C C . PRO B 1 91 ? 3.699 16.828 12.961 1 97.06 91 PRO B C 1
ATOM 2891 O O . PRO B 1 91 ? 2.666 16.594 13.594 1 97.06 91 PRO B O 1
ATOM 2894 N N . ASP B 1 92 ? 4.824 16.969 13.57 1 95.81 92 ASP B N 1
ATOM 2895 C CA . ASP B 1 92 ? 4.879 16.859 15.023 1 95.81 92 ASP B CA 1
ATOM 2896 C C . ASP B 1 92 ? 4.82 18.234 15.68 1 95.81 92 ASP B C 1
ATOM 2898 O O . ASP B 1 92 ? 5.008 18.359 16.891 1 95.81 92 ASP B O 1
ATOM 2902 N N . GLN B 1 93 ? 4.543 19.266 14.859 1 94.31 93 GLN B N 1
ATOM 2903 C CA . GLN B 1 93 ? 4.297 20.594 15.414 1 94.31 93 GLN B CA 1
ATOM 2904 C C . GLN B 1 93 ? 2.896 20.672 16.016 1 94.31 93 GLN B C 1
ATOM 2906 O O . GLN B 1 93 ? 1.949 20.094 15.492 1 94.31 93 GLN B O 1
ATOM 2911 N N . PRO B 1 94 ? 2.834 21.422 17.062 1 89.75 94 PRO B N 1
ATOM 2912 C CA . PRO B 1 94 ? 1.503 21.594 17.641 1 89.75 94 PRO B CA 1
ATOM 2913 C C . PRO B 1 94 ? 0.521 22.266 16.672 1 89.75 94 PRO B C 1
ATOM 2915 O O . PRO B 1 94 ? 0.867 23.234 16.016 1 89.75 94 PRO B O 1
ATOM 2918 N N . GLY B 1 95 ? -0.666 21.703 16.562 1 91.31 95 GLY B N 1
ATOM 2919 C CA . GLY B 1 95 ? -1.722 22.297 15.758 1 91.31 95 GLY B CA 1
ATOM 2920 C C . GLY B 1 95 ? -1.521 22.094 14.266 1 91.31 95 GLY B C 1
ATOM 2921 O O . GLY B 1 95 ? -2.123 22.812 13.453 1 91.31 95 GLY B O 1
ATOM 2922 N N . ALA B 1 96 ? -0.685 21.203 13.891 1 93.31 96 ALA B N 1
ATOM 2923 C CA . ALA B 1 96 ? -0.397 20.953 12.484 1 93.31 96 ALA B CA 1
ATOM 2924 C C . ALA B 1 96 ? -1.673 20.641 11.711 1 93.31 96 ALA B C 1
ATOM 2926 O O . ALA B 1 96 ? -1.796 20.969 10.531 1 93.31 96 ALA B O 1
ATOM 2927 N N . PHE B 1 97 ? -2.59 20 12.391 1 96.38 97 PHE B N 1
ATOM 2928 C CA . PHE B 1 97 ? -3.879 19.688 11.781 1 96.38 97 PHE B CA 1
ATOM 2929 C C . PHE B 1 97 ? -4.953 19.516 12.852 1 96.38 97 PHE B C 1
ATOM 2931 O O . PHE B 1 97 ? -4.742 18.812 13.844 1 96.38 97 PHE B O 1
ATOM 2938 N N . ASP B 1 98 ? -6.012 20.172 12.648 1 93.88 98 ASP B N 1
ATOM 2939 C CA . ASP B 1 98 ? -7.195 20.062 13.492 1 93.88 98 ASP B CA 1
ATOM 2940 C C . ASP B 1 98 ? -8.469 20.391 12.711 1 93.88 98 ASP B C 1
ATOM 2942 O O . ASP B 1 98 ? -8.781 21.562 12.477 1 93.88 98 ASP B O 1
ATOM 2946 N N . PRO B 1 99 ? -9.188 19.297 12.414 1 93.19 99 PRO B N 1
ATOM 2947 C CA . PRO B 1 99 ? -10.367 19.531 11.57 1 93.19 99 PRO B CA 1
ATOM 2948 C C . PRO B 1 99 ? -11.453 20.328 12.289 1 93.19 99 PRO B C 1
ATOM 2950 O O . PRO B 1 99 ? -12.391 20.812 11.648 1 93.19 99 PRO B O 1
ATOM 2953 N N . SER B 1 100 ? -11.391 20.438 13.617 1 91.81 100 SER B N 1
ATOM 2954 C CA . SER B 1 100 ? -12.406 21.156 14.391 1 91.81 100 SER B CA 1
ATOM 2955 C C . SER B 1 100 ? -12.164 22.656 14.359 1 91.81 100 SER B C 1
ATOM 2957 O O . SER B 1 100 ? -13.039 23.438 14.734 1 91.81 100 SER B O 1
ATOM 2959 N N . ARG B 1 101 ? -11.055 23.062 13.953 1 92.94 101 ARG B N 1
ATOM 2960 C CA . ARG B 1 101 ? -10.68 24.469 13.969 1 92.94 101 ARG B CA 1
ATOM 2961 C C . ARG B 1 101 ? -10.703 25.062 12.562 1 92.94 101 ARG B C 1
ATOM 2963 O O . ARG B 1 101 ? -10.047 24.531 11.656 1 92.94 101 ARG B O 1
ATOM 2970 N N . PRO B 1 102 ? -11.375 26.141 12.422 1 91.25 102 PRO B N 1
ATOM 2971 C CA . PRO B 1 102 ? -11.422 26.766 11.102 1 91.25 102 PRO B CA 1
ATOM 2972 C C . PRO B 1 102 ? -10.062 27.297 10.656 1 91.25 102 PRO B C 1
ATOM 2974 O O . PRO B 1 102 ? -9.812 27.438 9.453 1 91.25 102 PRO B O 1
ATOM 2977 N N . ASP B 1 103 ? -9.156 27.516 11.609 1 93.69 103 ASP B N 1
ATOM 2978 C CA . ASP B 1 103 ? -7.852 28.078 11.281 1 93.69 103 ASP B CA 1
ATOM 2979 C C . ASP B 1 103 ? -6.789 26.984 11.211 1 93.69 103 ASP B C 1
ATOM 2981 O O . ASP B 1 103 ? -5.59 27.266 11.242 1 93.69 103 ASP B O 1
ATOM 2985 N N . SER B 1 104 ? -7.254 25.703 11.172 1 96.31 104 SER B N 1
ATOM 2986 C CA . SER B 1 104 ? -6.289 24.625 10.969 1 96.31 104 SER B CA 1
ATOM 2987 C C . SER B 1 104 ? -5.398 24.906 9.766 1 96.31 104 SER B C 1
ATOM 2989 O O . SER B 1 104 ? -5.887 25.281 8.695 1 96.31 104 SER B O 1
ATOM 2991 N N . PRO B 1 105 ? -4.102 24.766 9.883 1 97.94 105 PRO B N 1
ATOM 2992 C CA . PRO B 1 105 ? -3.176 25.125 8.805 1 97.94 105 PRO B CA 1
ATOM 2993 C C . PRO B 1 105 ? -3.465 24.375 7.512 1 97.94 105 PRO B C 1
ATOM 2995 O O . PRO B 1 105 ? -3.244 24.906 6.422 1 97.94 105 PRO B O 1
ATOM 2998 N N . LEU B 1 106 ? -3.949 23.156 7.637 1 98.19 106 LEU B N 1
ATOM 2999 C CA . LEU B 1 106 ? -4.242 22.328 6.469 1 98.19 106 LEU B CA 1
ATOM 3000 C C . LEU B 1 106 ? -5.723 21.984 6.406 1 98.19 106 LEU B C 1
ATOM 3002 O O . LEU B 1 106 ? -6.359 21.781 7.441 1 98.19 106 LEU B O 1
ATOM 3006 N N . ALA B 1 107 ? -6.238 21.953 5.215 1 97.75 107 ALA B N 1
ATOM 3007 C CA . ALA B 1 107 ? -7.602 21.5 4.953 1 97.75 107 ALA B CA 1
ATOM 3008 C C . ALA B 1 107 ? -7.641 20.531 3.777 1 97.75 107 ALA B C 1
ATOM 3010 O O . ALA B 1 107 ? -6.871 20.672 2.824 1 97.75 107 ALA B O 1
ATOM 3011 N N . TYR B 1 108 ? -8.469 19.562 3.889 1 98.19 108 TYR B N 1
ATOM 3012 C CA . TYR B 1 108 ? -8.703 18.562 2.844 1 98.19 108 TYR B CA 1
ATOM 3013 C C . TYR B 1 108 ? -10.148 18.625 2.357 1 98.19 108 TYR B C 1
ATOM 3015 O O . TYR B 1 108 ? -11.078 18.453 3.146 1 98.19 108 TYR B O 1
ATOM 3023 N N . THR B 1 109 ? -10.312 18.859 1.058 1 97.12 109 THR B N 1
ATOM 3024 C CA . THR B 1 109 ? -11.664 19.031 0.538 1 97.12 109 THR B CA 1
ATOM 3025 C C . THR B 1 109 ? -11.836 18.281 -0.783 1 97.12 109 THR B C 1
ATOM 3027 O O . THR B 1 109 ? -10.922 18.266 -1.614 1 97.12 109 THR B O 1
ATOM 3030 N N . LEU B 1 110 ? -12.969 17.656 -0.898 1 97.56 110 LEU B N 1
ATOM 3031 C CA . LEU B 1 110 ? -13.336 17.047 -2.17 1 97.56 110 LEU B CA 1
ATOM 3032 C C . LEU B 1 110 ? -13.773 18.094 -3.178 1 97.56 110 LEU 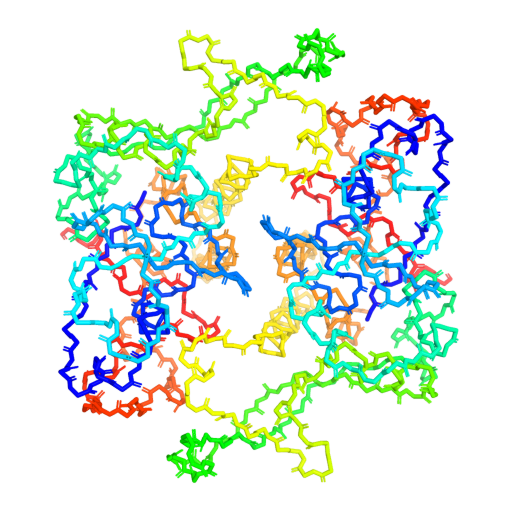B C 1
ATOM 3034 O O . LEU B 1 110 ? -14.695 18.875 -2.906 1 97.56 110 LEU B O 1
ATOM 3038 N N . GLN B 1 111 ? -13.125 18.125 -4.309 1 97.12 111 GLN B N 1
ATOM 3039 C CA . GLN B 1 111 ? -13.422 19.094 -5.352 1 97.12 111 GLN B CA 1
ATOM 3040 C C . GLN B 1 111 ? -13.594 18.422 -6.707 1 97.12 111 GLN B C 1
ATOM 3042 O O . GLN B 1 111 ? -13.008 17.359 -6.957 1 97.12 111 GLN B O 1
ATOM 3047 N N . ARG B 1 112 ? -14.445 19.094 -7.496 1 96.38 112 ARG B N 1
ATOM 3048 C CA . ARG B 1 112 ? -14.57 18.688 -8.891 1 96.38 112 ARG B CA 1
ATOM 3049 C C . ARG B 1 112 ? -13.539 19.391 -9.766 1 96.38 112 ARG B C 1
ATOM 3051 O O . ARG B 1 112 ? -13.531 20.625 -9.844 1 96.38 112 ARG B O 1
ATOM 3058 N N . LEU B 1 113 ? -12.656 18.609 -10.367 1 96.88 113 LEU B N 1
ATOM 3059 C CA . LEU B 1 113 ? -11.617 19.141 -11.25 1 96.88 113 LEU B CA 1
ATOM 3060 C C . LEU B 1 113 ? -11.836 18.688 -12.688 1 96.88 113 LEU B C 1
ATOM 3062 O O . LEU B 1 113 ? -12.586 17.75 -12.938 1 96.88 113 LEU B O 1
ATOM 3066 N N . THR B 1 114 ? -11.281 19.484 -13.555 1 96.06 114 THR B N 1
ATOM 3067 C CA . THR B 1 114 ? -11.211 19.047 -14.945 1 96.06 114 THR B CA 1
ATOM 3068 C C . THR B 1 114 ? -9.875 18.375 -15.234 1 96.06 114 THR B C 1
ATOM 3070 O O . THR B 1 114 ? -8.812 18.938 -14.977 1 96.06 114 THR B O 1
ATOM 3073 N N . ARG B 1 115 ? -9.883 17.172 -15.727 1 93.69 115 ARG B N 1
ATOM 3074 C CA . ARG B 1 115 ? -8.68 16.438 -16.094 1 93.69 115 ARG B CA 1
ATOM 3075 C C . ARG B 1 115 ? -8.523 16.375 -17.609 1 93.69 115 ARG B C 1
ATOM 3077 O O . ARG B 1 115 ? -9.469 16.047 -18.328 1 93.69 115 ARG B O 1
ATOM 3084 N N . VAL B 1 116 ? -7.41 16.734 -18.016 1 92.75 116 VAL B N 1
ATOM 3085 C CA . VAL B 1 116 ? -7.043 16.641 -19.422 1 92.75 116 VAL B CA 1
ATOM 3086 C C . VAL B 1 116 ? -5.758 15.828 -19.578 1 92.75 116 VAL B C 1
ATOM 3088 O O . VAL B 1 116 ? -4.828 15.977 -18.781 1 92.75 116 VAL B O 1
ATOM 3091 N N . LEU B 1 117 ? -5.758 14.984 -20.547 1 89.75 117 LEU B N 1
ATOM 3092 C CA . LEU B 1 117 ? -4.555 14.211 -20.844 1 89.75 117 LEU B CA 1
ATOM 3093 C C . LEU B 1 117 ? -3.789 14.844 -22 1 89.75 117 LEU B C 1
ATOM 3095 O O . LEU B 1 117 ? -4.387 15.469 -22.875 1 89.75 117 LEU B O 1
ATOM 3099 N N . THR B 1 118 ? -2.469 14.688 -21.922 1 90.56 118 THR B N 1
ATOM 3100 C CA . THR B 1 118 ? -1.637 15.242 -22.984 1 90.56 118 THR B CA 1
ATOM 3101 C C . THR B 1 118 ? -0.683 14.18 -23.531 1 90.56 118 THR B C 1
ATOM 3103 O O . THR B 1 118 ? -0.381 13.195 -22.844 1 90.56 118 THR B O 1
ATOM 3106 N N . ASP B 1 119 ? -0.319 14.383 -24.75 1 83.94 119 ASP B N 1
ATOM 3107 C CA . ASP B 1 119 ? 0.729 13.539 -25.312 1 83.94 119 ASP B CA 1
ATOM 3108 C C . ASP B 1 119 ? 2.115 14.07 -24.969 1 83.94 119 ASP B C 1
ATOM 3110 O O . ASP B 1 119 ? 2.248 14.969 -24.125 1 83.94 119 ASP B O 1
ATOM 3114 N N . GLU B 1 120 ? 3.154 13.508 -25.547 1 78.56 120 GLU B N 1
ATOM 3115 C CA . GLU B 1 120 ? 4.535 13.867 -25.234 1 78.56 120 GLU B CA 1
ATOM 3116 C C . GLU B 1 120 ? 4.836 15.312 -25.641 1 78.56 120 GLU B C 1
ATOM 3118 O O . GLU B 1 120 ? 5.707 15.953 -25.062 1 78.56 120 GLU B O 1
ATOM 3123 N N . ALA B 1 121 ? 4.094 15.734 -26.609 1 84.56 121 ALA B N 1
ATOM 3124 C CA . ALA B 1 121 ? 4.312 17.078 -27.109 1 84.56 121 ALA B CA 1
ATOM 3125 C C . ALA B 1 121 ? 3.48 18.109 -26.328 1 84.56 121 ALA B C 1
ATOM 3127 O O . ALA B 1 121 ? 3.557 19.297 -26.594 1 84.56 121 ALA B O 1
ATOM 3128 N N . GLY B 1 122 ? 2.674 17.625 -25.406 1 84.75 122 GLY B N 1
ATOM 3129 C CA . GLY B 1 122 ? 1.863 18.5 -24.578 1 84.75 122 GLY B CA 1
ATOM 3130 C C . GLY B 1 122 ? 0.49 18.781 -25.156 1 84.75 122 GLY B C 1
ATOM 3131 O O . GLY B 1 122 ? -0.274 19.578 -24.609 1 84.75 122 GLY B O 1
ATOM 3132 N N . ARG B 1 123 ? 0.164 18.109 -26.359 1 86.94 123 ARG B N 1
ATOM 3133 C CA . ARG B 1 123 ? -1.146 18.297 -26.984 1 86.94 123 ARG B CA 1
ATOM 3134 C C . ARG B 1 123 ? -2.209 17.469 -26.281 1 86.94 123 ARG B C 1
ATOM 3136 O O . ARG B 1 123 ? -1.953 16.312 -25.891 1 86.94 123 ARG B O 1
ATOM 3143 N N . HIS B 1 124 ? -3.377 17.969 -26.094 1 85.5 124 HIS B N 1
ATOM 3144 C CA . HIS B 1 124 ? -4.48 17.281 -25.438 1 85.5 124 HIS B CA 1
ATOM 3145 C C . HIS B 1 124 ? -4.879 16.016 -26.203 1 85.5 124 HIS B C 1
ATOM 3147 O O . HIS B 1 124 ? -4.977 16.047 -27.438 1 85.5 124 HIS B O 1
ATOM 3153 N N . THR B 1 125 ? -4.875 15.055 -25.406 1 78.69 125 THR B N 1
ATOM 3154 C CA . THR B 1 125 ? -5.34 13.805 -25.984 1 78.69 125 THR B CA 1
ATOM 3155 C C . THR B 1 125 ? -6.68 13.391 -25.375 1 78.69 125 THR B C 1
ATOM 3157 O O . THR B 1 125 ? -6.891 13.531 -24.172 1 78.69 125 THR B O 1
ATOM 3160 N N . GLY B 1 126 ? -7.613 13.188 -26.125 1 75.12 126 GLY B N 1
ATOM 3161 C CA . GLY B 1 126 ? -8.906 12.742 -25.625 1 75.12 126 GLY B CA 1
ATOM 3162 C C . GLY B 1 126 ? -9.781 13.875 -25.125 1 75.12 126 GLY B C 1
ATOM 3163 O O . GLY B 1 126 ? -9.531 15.047 -25.438 1 75.12 126 GLY B O 1
ATOM 3164 N N . GLN B 1 127 ? -10.836 13.484 -24.406 1 80.56 127 GLN B N 1
ATOM 3165 C CA . GLN B 1 127 ? -11.797 14.469 -23.922 1 80.56 127 GLN B CA 1
ATOM 3166 C C . GLN B 1 127 ? -11.531 14.828 -22.469 1 80.56 127 GLN B C 1
ATOM 3168 O O . GLN B 1 127 ? -11.062 13.992 -21.688 1 80.56 127 GLN B O 1
ATOM 3173 N N . ALA B 1 128 ? -11.711 16.125 -22.25 1 88.75 128 ALA B N 1
ATOM 3174 C CA . ALA B 1 128 ? -11.656 16.562 -20.859 1 88.75 128 ALA B CA 1
ATOM 3175 C C . ALA B 1 128 ? -12.711 15.836 -20.016 1 88.75 128 ALA B C 1
ATOM 3177 O O . ALA B 1 128 ? -13.82 15.586 -20.484 1 88.75 128 ALA B O 1
ATOM 3178 N N . GLU B 1 129 ? -12.312 15.5 -18.812 1 89 129 GLU B N 1
ATOM 3179 C CA . GLU B 1 129 ? -13.211 14.789 -17.906 1 89 129 GLU B CA 1
ATOM 3180 C C . GLU B 1 129 ? -13.328 15.508 -16.562 1 89 129 GLU B C 1
ATOM 3182 O O . GLU B 1 129 ? -12.344 16.047 -16.062 1 89 129 GLU B O 1
ATOM 3187 N N . ALA B 1 130 ? -14.523 15.492 -16.125 1 93.12 130 ALA B N 1
ATOM 3188 C CA . ALA B 1 130 ? -14.703 15.969 -14.758 1 93.12 130 ALA B CA 1
ATOM 3189 C C . ALA B 1 130 ? -14.398 14.867 -13.75 1 93.12 130 ALA B C 1
ATOM 3191 O O . ALA B 1 130 ? -14.93 13.758 -13.852 1 93.12 130 ALA B O 1
ATOM 3192 N N . VAL B 1 131 ? -13.516 15.18 -12.797 1 92.06 131 VAL B N 1
ATOM 3193 C CA . VAL B 1 131 ? -13.133 14.172 -11.812 1 92.06 131 VAL B CA 1
ATOM 3194 C C . VAL B 1 131 ? -13.188 14.773 -10.406 1 92.06 131 VAL B C 1
ATOM 3196 O O . VAL B 1 131 ? -12.812 15.938 -10.211 1 92.06 131 VAL B O 1
ATOM 3199 N N . ASP B 1 132 ? -13.688 13.945 -9.477 1 94.94 132 ASP B N 1
ATOM 3200 C CA . ASP B 1 132 ? -13.633 14.344 -8.07 1 94.94 132 ASP B CA 1
ATOM 3201 C C . ASP B 1 132 ? -12.266 14.031 -7.465 1 94.94 132 ASP B C 1
ATOM 3203 O O . ASP B 1 132 ? -11.766 12.914 -7.59 1 94.94 132 ASP B O 1
ATOM 3207 N N . CYS B 1 133 ? -11.656 15.023 -6.855 1 96.81 133 CYS B N 1
ATOM 3208 C CA . CYS B 1 133 ? -10.359 14.867 -6.207 1 96.81 133 CYS B CA 1
ATOM 3209 C C . CYS B 1 133 ? -10.336 15.547 -4.848 1 96.81 133 CYS B C 1
ATOM 3211 O O . CYS B 1 133 ? -10.953 16.609 -4.672 1 96.81 133 CYS B O 1
ATOM 3213 N N . VAL B 1 134 ? -9.656 14.906 -3.932 1 98.19 134 VAL B N 1
ATOM 3214 C CA . VAL B 1 134 ? -9.391 15.594 -2.672 1 98.19 134 VAL B CA 1
ATOM 3215 C C . VAL B 1 134 ? -8.164 16.5 -2.826 1 98.19 134 VAL B C 1
ATOM 3217 O O . VAL B 1 134 ? -7.074 16.031 -3.158 1 98.19 134 VAL B O 1
ATOM 3220 N N . VAL B 1 135 ? -8.391 17.781 -2.582 1 98.44 135 VAL B N 1
ATOM 3221 C CA . VAL B 1 135 ? -7.332 18.781 -2.672 1 98.44 135 VAL B CA 1
ATOM 3222 C C . VAL B 1 135 ? -6.918 19.234 -1.27 1 98.44 135 VAL B C 1
ATOM 3224 O O . VAL B 1 135 ? -7.77 19.453 -0.408 1 98.44 135 VAL B O 1
ATOM 3227 N N . VAL B 1 136 ? -5.605 19.297 -1.076 1 98.31 136 VAL B N 1
ATOM 3228 C CA . VAL B 1 136 ? -5.051 19.828 0.163 1 98.31 136 VAL B CA 1
ATOM 3229 C C . VAL B 1 136 ? -4.824 21.328 0.018 1 98.31 136 VAL B C 1
ATOM 3231 O O . VAL B 1 136 ? -4.168 21.781 -0.925 1 98.31 136 VAL B O 1
ATOM 3234 N N . THR B 1 137 ? -5.348 22.062 0.922 1 97.38 137 THR B N 1
ATOM 3235 C CA . THR B 1 137 ? -5.168 23.5 0.912 1 97.38 137 THR B CA 1
ATOM 3236 C C . THR B 1 137 ? -4.469 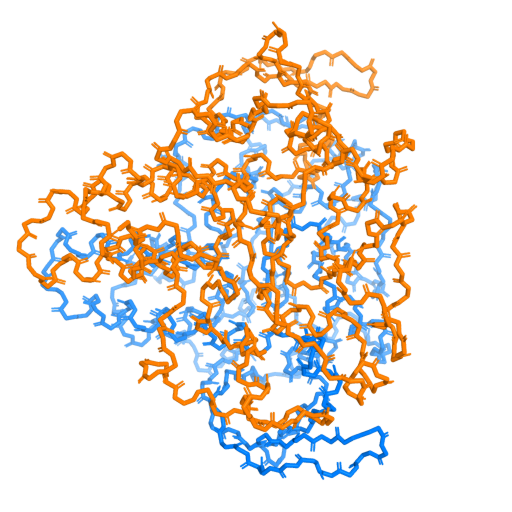23.969 2.186 1 97.38 137 THR B C 1
ATOM 3238 O O . THR B 1 137 ? -4.707 23.422 3.266 1 97.38 137 THR B O 1
ATOM 3241 N N . GLY B 1 138 ? -3.584 24.938 2 1 97.81 138 GLY B N 1
ATOM 3242 C CA . GLY B 1 138 ? -2.873 25.531 3.121 1 97.81 138 GLY B CA 1
ATOM 3243 C C . GLY B 1 138 ? -3.4 26.906 3.502 1 97.81 138 GLY B C 1
ATOM 3244 O O . GLY B 1 138 ? -3.523 27.797 2.65 1 97.81 138 GLY B O 1
ATOM 3245 N N . LYS B 1 139 ? -3.633 27.062 4.793 1 97 139 LYS B N 1
ATOM 3246 C CA . LYS B 1 139 ? -4.18 28.328 5.273 1 97 139 LYS B CA 1
ATOM 3247 C C . LYS B 1 139 ? -3.08 29.219 5.84 1 97 139 LYS B C 1
ATOM 3249 O O . LYS B 1 139 ? -3.314 30.406 6.129 1 97 139 LYS B O 1
ATOM 3254 N N . THR B 1 140 ? -1.958 28.719 6.094 1 96.38 140 THR B N 1
ATOM 3255 C CA . THR B 1 140 ? -0.795 29.469 6.555 1 96.38 140 THR B CA 1
ATOM 3256 C C . THR B 1 140 ? 0.34 29.391 5.539 1 96.38 140 THR B C 1
ATOM 3258 O O . THR B 1 140 ? 0.374 28.469 4.711 1 96.38 140 THR B O 1
ATOM 3261 N N . PRO B 1 141 ? 1.261 30.328 5.594 1 95.81 141 PRO B N 1
ATOM 3262 C CA . PRO B 1 141 ? 2.41 30.25 4.688 1 95.81 141 PRO B CA 1
ATOM 3263 C C . PRO B 1 141 ? 3.201 28.953 4.84 1 95.81 141 PRO B C 1
ATOM 3265 O O . PRO B 1 141 ? 3.633 28.375 3.842 1 95.81 141 PRO B O 1
ATOM 3268 N N . GLN B 1 142 ? 3.318 28.5 6.047 1 96.25 142 GLN B N 1
ATOM 3269 C CA . GLN B 1 142 ? 4.059 27.281 6.301 1 96.25 142 GLN B CA 1
ATOM 3270 C C . GLN B 1 142 ? 3.363 26.078 5.66 1 96.25 142 GLN B C 1
ATOM 3272 O O . GLN B 1 142 ? 4.016 25.219 5.059 1 96.25 142 GLN B O 1
ATOM 3277 N N . ALA B 1 143 ? 2.076 26.062 5.797 1 97.75 143 ALA B N 1
ATOM 3278 C CA . ALA B 1 143 ? 1.292 24.969 5.227 1 97.75 143 ALA B CA 1
ATOM 3279 C C . ALA B 1 143 ? 1.39 24.969 3.701 1 97.75 143 ALA B C 1
ATOM 3281 O O . ALA B 1 143 ? 1.585 23.906 3.09 1 97.75 143 ALA B O 1
ATOM 3282 N N . ARG B 1 144 ? 1.291 26.156 3.133 1 96.88 144 ARG B N 1
ATOM 3283 C CA . ARG B 1 144 ? 1.4 26.266 1.682 1 96.88 144 ARG B CA 1
ATOM 3284 C C . ARG B 1 144 ? 2.783 25.828 1.203 1 96.88 144 ARG B C 1
ATOM 3286 O O . ARG B 1 144 ? 2.906 25.141 0.197 1 96.88 144 ARG B O 1
ATOM 3293 N N . ALA B 1 145 ? 3.795 26.219 1.954 1 96.5 145 ALA B N 1
ATOM 3294 C CA . ALA B 1 145 ? 5.16 25.828 1.607 1 96.5 145 ALA B CA 1
ATOM 3295 C C . ALA B 1 145 ? 5.336 24.312 1.672 1 96.5 145 ALA B C 1
ATOM 3297 O O . ALA B 1 145 ? 6.016 23.719 0.826 1 96.5 145 ALA B O 1
ATOM 3298 N N . THR B 1 146 ? 4.766 23.688 2.641 1 97.69 146 THR B N 1
ATOM 3299 C CA . THR B 1 146 ? 4.852 22.234 2.805 1 97.69 146 THR B CA 1
ATOM 3300 C C . THR B 1 146 ? 4.148 21.516 1.655 1 97.69 146 THR B C 1
ATOM 3302 O O . THR B 1 146 ? 4.691 20.578 1.078 1 97.69 146 THR B O 1
ATOM 3305 N N . ILE B 1 147 ? 2.953 22.016 1.285 1 97.5 147 ILE B N 1
ATOM 3306 C CA . ILE B 1 147 ? 2.193 21.438 0.182 1 97.5 147 ILE B CA 1
ATOM 3307 C C . ILE B 1 147 ? 3.014 21.516 -1.104 1 97.5 147 ILE B C 1
ATOM 3309 O O . ILE B 1 147 ? 3.119 20.531 -1.841 1 97.5 147 ILE B O 1
ATOM 3313 N N . ASP B 1 148 ? 3.643 22.625 -1.31 1 95.94 148 ASP B N 1
ATOM 3314 C CA . ASP B 1 148 ? 4.426 22.828 -2.523 1 95.94 148 ASP B CA 1
ATOM 3315 C C . ASP B 1 148 ? 5.707 22 -2.504 1 95.94 148 ASP B C 1
ATOM 3317 O O . ASP B 1 148 ? 6.066 21.375 -3.506 1 95.94 148 ASP B O 1
ATOM 3321 N N . HIS B 1 149 ? 6.355 21.938 -1.393 1 96.44 149 HIS B N 1
ATOM 3322 C CA . HIS B 1 149 ? 7.648 21.281 -1.261 1 96.44 149 HIS B CA 1
ATOM 3323 C C . HIS B 1 149 ? 7.527 19.781 -1.556 1 96.44 149 HIS B C 1
ATOM 3325 O O . HIS B 1 149 ? 8.398 19.203 -2.205 1 96.44 149 HIS B O 1
ATOM 3331 N N . PHE B 1 150 ? 6.449 19.203 -1.122 1 96.94 150 PHE B N 1
ATOM 3332 C CA . PHE B 1 150 ? 6.262 17.781 -1.303 1 96.94 150 PHE B CA 1
ATOM 3333 C C . PHE B 1 150 ? 5.254 17.5 -2.412 1 96.94 150 PHE B C 1
ATOM 3335 O O . PHE B 1 150 ? 4.859 16.344 -2.625 1 96.94 150 PHE B O 1
ATOM 3342 N N . ALA B 1 151 ? 4.789 18.562 -3.119 1 97.19 151 ALA B N 1
ATOM 3343 C CA . ALA B 1 151 ? 3.828 18.438 -4.211 1 97.19 151 ALA B CA 1
ATOM 3344 C C . ALA B 1 151 ? 2.645 17.562 -3.807 1 97.19 151 ALA B C 1
ATOM 3346 O O . ALA B 1 151 ? 2.287 16.625 -4.52 1 97.19 151 ALA B O 1
ATOM 3347 N N . LEU B 1 152 ? 2.029 17.891 -2.713 1 98.06 152 LEU B N 1
ATOM 3348 C CA . LEU B 1 152 ? 0.999 17.031 -2.137 1 98.06 152 LEU B CA 1
ATOM 3349 C C . LEU B 1 152 ? -0.217 16.953 -3.055 1 98.06 152 LEU B C 1
ATOM 3351 O O . LEU B 1 152 ? -1.003 16 -2.969 1 98.06 152 LEU B O 1
ATOM 3355 N N . ASN B 1 153 ? -0.435 17.938 -3.928 1 97.75 153 ASN B N 1
ATOM 3356 C CA . ASN B 1 153 ? -1.52 17.906 -4.902 1 97.75 153 ASN B CA 1
ATOM 3357 C C . ASN B 1 153 ? -1.012 17.547 -6.297 1 97.75 153 ASN B C 1
ATOM 3359 O O . ASN B 1 153 ? -1.602 17.953 -7.301 1 97.75 153 ASN B O 1
ATOM 3363 N N . THR B 1 154 ? 0.097 16.875 -6.359 1 94.38 154 THR B N 1
ATOM 3364 C CA . THR B 1 154 ? 0.757 16.438 -7.586 1 94.38 154 THR B CA 1
ATOM 3365 C C . THR B 1 154 ? 1.255 17.625 -8.391 1 94.38 154 THR B C 1
ATOM 3367 O O . THR B 1 154 ? 0.723 18.734 -8.266 1 94.38 154 THR B O 1
ATOM 3370 N N . ALA B 1 155 ? 2.205 17.344 -9.234 1 92.06 155 ALA B N 1
ATOM 3371 C CA . ALA B 1 155 ? 2.779 18.391 -10.078 1 92.06 155 ALA B CA 1
ATOM 3372 C C . ALA B 1 155 ? 1.852 18.734 -11.242 1 92.06 155 ALA B C 1
ATOM 3374 O O . ALA B 1 155 ? 2.041 19.734 -11.922 1 92.06 155 ALA B O 1
ATOM 3375 N N . TYR B 1 156 ? 0.784 17.984 -11.469 1 93.94 156 TYR B N 1
ATOM 3376 C CA . TYR B 1 156 ? -0.085 18.141 -12.633 1 93.94 156 TYR B CA 1
ATOM 3377 C C . TYR B 1 156 ? -1.253 19.062 -12.32 1 93.94 156 TYR B C 1
ATOM 3379 O O . TYR B 1 156 ? -2.039 19.406 -13.203 1 93.94 156 TYR B O 1
ATOM 3387 N N . TYR B 1 157 ? -1.345 19.516 -11.086 1 96.56 157 TYR B N 1
ATOM 3388 C CA . TYR B 1 157 ? -2.494 20.281 -10.609 1 96.56 157 TYR B CA 1
ATOM 3389 C C . TYR B 1 157 ? -2.229 21.781 -10.703 1 96.56 157 TYR B C 1
ATOM 3391 O O . TYR B 1 157 ? -1.176 22.25 -10.273 1 96.56 157 TYR B O 1
ATOM 3399 N N . ARG B 1 158 ? -3.217 22.438 -11.273 1 95 158 ARG B N 1
ATOM 3400 C CA . ARG B 1 158 ? -3.254 23.891 -11.266 1 95 158 ARG B CA 1
ATOM 3401 C C . ARG B 1 158 ? -4.465 24.406 -10.492 1 95 158 ARG B C 1
ATOM 3403 O O . ARG B 1 158 ? -5.598 24.281 -10.953 1 95 158 ARG B O 1
ATOM 3410 N N . ALA B 1 159 ? -4.156 25.016 -9.43 1 93.56 159 ALA B N 1
ATOM 3411 C CA . ALA B 1 159 ? -5.207 25.438 -8.508 1 93.56 159 ALA B CA 1
ATOM 3412 C C . ALA B 1 159 ? -6.055 26.547 -9.117 1 93.56 159 ALA B C 1
ATOM 3414 O O . ALA B 1 159 ? -7.277 26.562 -8.953 1 93.56 159 ALA B O 1
ATOM 3415 N N . ASP B 1 160 ? -5.438 27.422 -9.797 1 93.19 160 ASP B N 1
ATOM 3416 C CA . ASP B 1 160 ? -6.109 28.609 -10.328 1 93.19 160 ASP B CA 1
ATOM 3417 C C . ASP B 1 160 ? -7.176 28.219 -11.352 1 93.19 160 ASP B C 1
ATOM 3419 O O . ASP B 1 160 ? -8.195 28.906 -11.484 1 93.19 160 ASP B O 1
ATOM 3423 N N . ALA B 1 161 ? -7.047 27.078 -11.992 1 94.56 161 ALA B N 1
ATOM 3424 C CA . ALA B 1 161 ? -7.961 26.672 -13.055 1 94.56 161 ALA B CA 1
ATOM 3425 C C . ALA B 1 161 ? -8.742 25.422 -12.664 1 94.56 161 ALA B C 1
ATOM 3427 O O . ALA B 1 161 ? -9.57 24.938 -13.43 1 94.56 161 ALA B O 1
ATOM 3428 N N . ARG B 1 162 ? -8.461 24.922 -11.445 1 95.44 162 ARG B N 1
ATOM 3429 C CA . ARG B 1 162 ? -9.047 23.656 -11.039 1 95.44 162 ARG B CA 1
ATOM 3430 C C . ARG B 1 162 ? -8.867 22.594 -12.125 1 95.44 162 ARG B C 1
ATOM 3432 O O . ARG B 1 162 ? -9.82 21.922 -12.5 1 95.44 162 ARG B O 1
ATOM 3439 N N . LEU B 1 163 ? -7.621 22.531 -12.578 1 95.62 163 LEU B N 1
ATOM 3440 C CA . LEU B 1 163 ? -7.289 21.75 -13.75 1 95.62 163 LEU B CA 1
ATOM 3441 C C . LEU B 1 163 ? -6.172 20.75 -13.445 1 95.62 163 LEU B C 1
ATOM 3443 O O . LEU B 1 163 ? -5.195 21.109 -12.773 1 95.62 163 LEU B O 1
ATOM 3447 N N . LEU B 1 164 ? -6.363 19.547 -13.891 1 95 164 LEU B N 1
ATOM 3448 C CA . LEU B 1 164 ? -5.328 18.516 -13.93 1 95 164 LEU B CA 1
ATOM 3449 C C . LEU B 1 164 ? -4.895 18.234 -15.367 1 95 164 LEU B C 1
ATOM 3451 O O . LEU B 1 164 ? -5.703 17.797 -16.188 1 95 164 LEU B O 1
ATOM 3455 N N . THR B 1 165 ? -3.703 18.594 -15.656 1 94.19 165 THR B N 1
ATOM 3456 C CA . THR B 1 165 ? -3.115 18.25 -16.953 1 94.19 165 THR B CA 1
ATOM 3457 C C . THR B 1 165 ? -2.07 17.156 -16.797 1 94.19 165 THR B C 1
ATOM 3459 O O . THR B 1 165 ? -0.969 17.406 -16.297 1 94.19 165 THR B O 1
ATOM 3462 N N . ILE B 1 166 ? -2.422 15.969 -17.266 1 91.69 166 ILE B N 1
ATOM 3463 C CA . ILE B 1 166 ? -1.586 14.805 -17 1 91.69 166 ILE B CA 1
ATOM 3464 C C . ILE B 1 166 ? -1.151 14.172 -18.328 1 91.69 166 ILE B C 1
ATOM 3466 O O . ILE B 1 166 ? -1.986 13.875 -19.188 1 91.69 166 ILE B O 1
ATOM 3470 N N . PRO B 1 167 ? 0.14 13.984 -18.5 1 89.19 167 PRO B N 1
ATOM 3471 C CA . PRO B 1 167 ? 0.557 13.211 -19.672 1 89.19 167 PRO B CA 1
ATOM 3472 C C . PRO B 1 167 ? -0.054 11.812 -19.703 1 89.19 167 PRO B C 1
ATOM 3474 O O . PRO B 1 167 ? -0.178 11.164 -18.656 1 89.19 167 PRO B O 1
ATOM 3477 N N . GLU B 1 168 ? -0.43 11.367 -20.844 1 84.69 168 GLU B N 1
ATOM 3478 C CA . GLU B 1 168 ? -1.02 10.039 -21.016 1 84.69 168 GLU B CA 1
ATOM 3479 C C . GLU B 1 168 ? -0.109 8.953 -20.438 1 84.69 168 GLU B C 1
ATOM 3481 O O . GLU B 1 168 ? -0.577 8.031 -19.766 1 84.69 168 GLU B O 1
ATOM 3486 N N . GLU B 1 169 ? 1.156 9.109 -20.656 1 83.88 169 GLU B N 1
ATOM 3487 C CA . GLU B 1 169 ? 2.121 8.133 -20.172 1 83.88 169 GLU B CA 1
ATOM 3488 C C . GLU B 1 169 ? 2.143 8.086 -18.641 1 83.88 169 GLU B C 1
ATOM 3490 O O . GLU B 1 169 ? 2.277 7.016 -18.047 1 83.88 169 GLU B O 1
ATOM 3495 N N . ALA B 1 170 ? 1.974 9.219 -18.062 1 85.38 170 ALA B N 1
ATOM 3496 C CA . ALA B 1 170 ? 1.946 9.289 -16.609 1 85.38 170 ALA B CA 1
ATOM 3497 C C . ALA B 1 170 ? 0.716 8.578 -16.047 1 85.38 170 ALA B C 1
ATOM 3499 O O . ALA B 1 170 ? 0.78 7.953 -14.984 1 85.38 170 ALA B O 1
ATOM 3500 N N . VAL B 1 171 ? -0.345 8.641 -16.781 1 81.75 171 VAL B N 1
ATOM 3501 C CA . VAL B 1 171 ? -1.57 7.965 -16.375 1 81.75 171 VAL B CA 1
ATOM 3502 C C . VAL B 1 171 ? -1.389 6.453 -16.484 1 81.75 171 VAL B C 1
ATOM 3504 O O . VAL B 1 171 ? -1.748 5.711 -15.562 1 81.75 171 VAL B O 1
ATOM 3507 N N . LEU B 1 172 ? -0.818 6.051 -17.547 1 79.69 172 LEU B N 1
ATOM 3508 C CA . LEU B 1 172 ? -0.623 4.625 -17.766 1 79.69 172 LEU B CA 1
ATOM 3509 C C . LEU B 1 172 ? 0.348 4.043 -16.75 1 79.69 172 LEU B C 1
ATOM 3511 O O . LEU B 1 172 ? 0.178 2.904 -16.297 1 79.69 172 LEU B O 1
ATOM 3515 N N . GLN B 1 173 ? 1.313 4.863 -16.344 1 76.38 173 GLN B N 1
ATOM 3516 C CA . GLN B 1 173 ? 2.342 4.402 -15.406 1 76.38 173 GLN B CA 1
ATOM 3517 C C . GLN B 1 173 ? 1.905 4.602 -13.961 1 76.38 173 GLN B C 1
ATOM 3519 O O . GLN B 1 173 ? 2.643 4.262 -13.031 1 76.38 173 GLN B O 1
ATOM 3524 N N . LEU B 1 174 ? 0.716 5.156 -13.875 1 77.94 174 LEU B N 1
ATOM 3525 C CA . LEU B 1 174 ? 0.2 5.473 -12.547 1 77.94 174 LEU B CA 1
ATOM 3526 C C . LEU B 1 174 ? 1.189 6.332 -11.766 1 77.94 174 LEU B C 1
ATOM 3528 O O . LEU B 1 174 ? 1.503 6.039 -10.609 1 77.94 174 LEU B O 1
ATOM 3532 N N . ALA B 1 175 ? 1.718 7.312 -12.578 1 82.38 175 ALA B N 1
ATOM 3533 C CA . ALA B 1 175 ? 2.68 8.227 -11.969 1 82.38 175 ALA B CA 1
ATOM 3534 C C . ALA B 1 175 ? 2.004 9.117 -10.93 1 82.38 175 ALA B C 1
ATOM 3536 O O . ALA B 1 175 ? 0.94 9.688 -11.188 1 82.38 175 ALA B O 1
ATOM 3537 N N . ASP B 1 176 ? 2.555 9.25 -9.789 1 88 176 ASP B N 1
ATOM 3538 C CA . ASP B 1 176 ? 2.098 10.055 -8.656 1 88 176 ASP B CA 1
ATOM 3539 C C . ASP B 1 176 ? 0.599 9.883 -8.43 1 88 176 ASP B C 1
ATOM 3541 O O . ASP B 1 176 ? -0.181 10.805 -8.648 1 88 176 ASP B O 1
ATOM 3545 N N . ARG B 1 177 ? 0.211 8.789 -7.84 1 87 177 ARG B N 1
ATOM 3546 C CA . ARG B 1 177 ? -1.182 8.414 -7.609 1 87 177 ARG B CA 1
ATOM 3547 C C . ARG B 1 177 ? -1.664 8.914 -6.25 1 87 177 ARG B C 1
ATOM 3549 O O . ARG B 1 177 ? -2.752 8.547 -5.801 1 87 177 ARG B O 1
ATOM 3556 N N . ARG B 1 178 ? -0.93 9.82 -5.707 1 93.38 178 ARG B N 1
ATOM 3557 C CA . ARG B 1 178 ? -1.251 10.18 -4.332 1 93.38 178 ARG B CA 1
ATOM 3558 C C . ARG B 1 178 ? -2.613 10.859 -4.25 1 93.38 178 ARG B C 1
ATOM 3560 O O . ARG B 1 178 ? -3.412 10.562 -3.361 1 93.38 178 ARG B O 1
ATOM 3567 N N . MET B 1 179 ? -2.881 11.773 -5.203 1 94.06 179 MET B N 1
ATOM 3568 C CA . MET B 1 179 ? -4.16 12.477 -5.176 1 94.06 179 MET B CA 1
ATOM 3569 C C . MET B 1 179 ? -5.316 11.516 -5.41 1 94.06 179 MET B C 1
ATOM 3571 O O . MET B 1 179 ? -6.348 11.602 -4.738 1 94.06 179 MET B O 1
ATOM 3575 N N . GLU B 1 180 ? -5.141 10.609 -6.305 1 88.88 180 GLU B N 1
ATOM 3576 C CA . GLU B 1 180 ? -6.168 9.609 -6.57 1 88.88 180 GLU B CA 1
ATOM 3577 C C . GLU B 1 180 ? -6.367 8.695 -5.367 1 88.88 180 GLU B C 1
ATOM 3579 O O . GLU B 1 180 ? -7.504 8.414 -4.977 1 88.88 180 GLU B O 1
ATOM 3584 N N . GLN B 1 181 ? -5.301 8.219 -4.832 1 89.44 181 GLN B N 1
ATOM 3585 C CA . GLN B 1 181 ? -5.363 7.328 -3.678 1 89.44 181 GLN B CA 1
ATOM 3586 C C . GLN B 1 181 ? -5.988 8.031 -2.477 1 89.44 181 GLN B C 1
ATOM 3588 O O . GLN B 1 181 ? -6.824 7.457 -1.776 1 89.44 181 GLN B O 1
ATOM 3593 N N . ARG B 1 182 ? -5.559 9.234 -2.303 1 95.25 182 ARG B N 1
ATOM 3594 C CA . ARG B 1 182 ? -6.133 10.055 -1.242 1 95.25 182 ARG B CA 1
ATOM 3595 C C . ARG B 1 182 ? -7.637 10.219 -1.432 1 95.25 182 ARG B C 1
ATOM 3597 O O . ARG B 1 182 ? -8.398 10.141 -0.466 1 95.25 182 ARG B O 1
ATOM 3604 N N . THR B 1 183 ? -8.062 10.422 -2.621 1 95.06 183 THR B N 1
ATOM 3605 C CA . THR B 1 183 ? -9.469 10.617 -2.936 1 95.06 183 THR B CA 1
ATOM 3606 C C . THR B 1 183 ? -10.266 9.336 -2.68 1 95.06 183 THR B C 1
ATOM 3608 O O . THR B 1 183 ? -11.359 9.383 -2.117 1 95.06 183 THR B O 1
ATOM 3611 N N . LEU B 1 184 ? -9.664 8.258 -3.047 1 88.75 184 LEU B N 1
ATOM 3612 C CA . LEU B 1 184 ? -10.32 6.984 -2.789 1 88.75 184 LEU B CA 1
ATOM 3613 C C . LEU B 1 184 ? -10.469 6.742 -1.291 1 88.75 184 LEU B C 1
ATOM 3615 O O . LEU B 1 184 ? -11.523 6.309 -0.83 1 88.75 184 LEU B O 1
ATOM 3619 N N . ALA B 1 185 ? -9.461 6.996 -0.562 1 91.62 185 ALA B N 1
ATOM 3620 C CA . ALA B 1 185 ? -9.508 6.848 0.891 1 91.62 185 ALA B CA 1
ATOM 3621 C C . ALA B 1 185 ? -10.602 7.719 1.495 1 91.62 185 ALA B C 1
ATOM 3623 O O . ALA B 1 185 ? -11.352 7.273 2.369 1 91.62 185 ALA B O 1
ATOM 3624 N N . TRP B 1 186 ? -10.68 8.93 0.998 1 96.19 186 TRP B N 1
ATOM 3625 C CA . TRP B 1 186 ? -11.727 9.852 1.432 1 96.19 186 TRP B CA 1
ATOM 3626 C C . TRP B 1 186 ? -13.109 9.266 1.171 1 96.19 186 TRP B C 1
ATOM 3628 O O . TRP B 1 186 ? -13.961 9.242 2.064 1 96.19 186 TRP B O 1
ATOM 3638 N N . GLN B 1 187 ? -13.336 8.836 -0.007 1 92.75 187 GLN B N 1
ATOM 3639 C CA . GLN B 1 187 ? -14.648 8.336 -0.414 1 92.75 187 GLN B CA 1
ATOM 3640 C C . GLN B 1 187 ? -15.055 7.117 0.403 1 92.75 187 GLN B C 1
ATOM 3642 O O . GLN B 1 187 ? -16.203 7.008 0.844 1 92.75 187 GLN B O 1
ATOM 3647 N N . ARG B 1 188 ? -14.109 6.281 0.626 1 88.19 188 ARG B N 1
ATOM 3648 C CA . ARG B 1 188 ? -14.406 5.074 1.391 1 88.19 188 ARG B CA 1
ATOM 3649 C C . ARG B 1 188 ? -14.68 5.406 2.854 1 88.19 188 ARG B C 1
ATOM 3651 O O . ARG B 1 188 ? -15.602 4.852 3.461 1 88.19 188 ARG B O 1
ATOM 3658 N N . ALA B 1 189 ? -13.844 6.273 3.383 1 92 189 ALA B N 1
ATOM 3659 C CA . ALA B 1 189 ? -14.07 6.703 4.758 1 92 189 ALA B CA 1
ATOM 3660 C C . ALA B 1 189 ? -15.438 7.367 4.906 1 92 189 ALA B C 1
ATOM 3662 O O . ALA B 1 189 ? -16.172 7.098 5.867 1 92 189 ALA B O 1
ATOM 3663 N N . ALA B 1 190 ? -15.797 8.203 3.947 1 94.12 190 ALA B N 1
ATOM 3664 C CA . ALA B 1 190 ? -17.078 8.891 3.965 1 94.12 190 ALA B CA 1
ATOM 3665 C C . ALA B 1 190 ? -18.234 7.895 3.879 1 94.12 190 ALA B C 1
ATOM 3667 O O . ALA B 1 190 ? -19.25 8.047 4.566 1 94.12 190 ALA B O 1
ATOM 3668 N N . ASP B 1 191 ? -18.078 6.934 3.07 1 88.69 191 ASP B N 1
ATOM 3669 C CA . ASP B 1 191 ? -19.109 5.914 2.898 1 88.69 191 ASP B CA 1
ATOM 3670 C C . ASP B 1 191 ? -19.359 5.168 4.207 1 88.69 191 ASP B C 1
ATOM 3672 O O . ASP B 1 191 ? -20.516 5.016 4.621 1 88.69 191 ASP B O 1
ATOM 3676 N N . VAL B 1 192 ? -18.281 4.684 4.812 1 85.81 192 VAL B N 1
ATOM 3677 C CA . VAL B 1 192 ? -18.438 3.947 6.062 1 85.81 192 VAL B CA 1
ATOM 3678 C C . VAL B 1 192 ? -19 4.867 7.141 1 85.81 192 VAL B C 1
ATOM 3680 O O . VAL B 1 192 ? -19.906 4.477 7.891 1 85.81 192 VAL B O 1
ATOM 3683 N N . ALA B 1 193 ? -18.484 6.082 7.227 1 90.25 193 ALA B N 1
ATOM 3684 C CA . ALA B 1 193 ? -19 7.043 8.203 1 90.25 193 ALA B CA 1
ATOM 3685 C C . ALA B 1 193 ? -20.484 7.293 7.992 1 90.25 193 ALA B C 1
ATOM 3687 O O . ALA B 1 193 ? -21.25 7.41 8.961 1 90.25 193 ALA B O 1
ATOM 3688 N N . GLY B 1 194 ? -20.875 7.438 6.734 1 88.69 194 GLY B N 1
ATOM 3689 C CA . GLY B 1 194 ? -22.281 7.621 6.418 1 88.69 194 GLY B CA 1
ATOM 3690 C C . GLY B 1 194 ? -23.156 6.484 6.91 1 88.69 194 GLY B C 1
ATOM 3691 O O . GLY B 1 194 ? -24.25 6.715 7.43 1 88.69 194 GLY B O 1
ATOM 3692 N N . LYS B 1 195 ? -22.641 5.297 6.805 1 82.81 195 LYS B N 1
ATOM 3693 C CA . LYS B 1 195 ? -23.375 4.125 7.281 1 82.81 195 LYS B CA 1
ATOM 3694 C C . LYS B 1 195 ? -23.453 4.117 8.805 1 82.81 195 LYS B C 1
ATOM 3696 O O . LYS B 1 195 ? -24.453 3.652 9.375 1 82.81 195 LYS B O 1
ATOM 3701 N N . MET B 1 196 ? -22.453 4.582 9.422 1 81.88 196 MET B N 1
ATOM 3702 C CA . MET B 1 196 ? -22.438 4.664 10.883 1 81.88 196 MET B CA 1
ATOM 3703 C C . MET B 1 196 ? -23.531 5.613 11.375 1 81.88 196 MET B C 1
ATOM 3705 O O . MET B 1 196 ? -24.156 5.367 12.414 1 81.88 196 MET B O 1
ATOM 3709 N N . ARG B 1 197 ? -23.688 6.602 10.656 1 78.25 197 ARG B N 1
ATOM 3710 C CA . ARG B 1 197 ? -24.703 7.59 11.031 1 78.25 197 ARG B CA 1
ATOM 3711 C C . ARG B 1 197 ? -26.109 7.008 10.938 1 78.25 197 ARG B C 1
ATOM 3713 O O . ARG B 1 197 ? -26.984 7.352 11.727 1 78.25 197 ARG B O 1
ATOM 3720 N N . GLN B 1 198 ? -26.281 6.102 9.953 1 73.31 198 GLN B N 1
ATOM 3721 C CA . GLN B 1 198 ? -27.594 5.523 9.695 1 73.31 198 GLN B CA 1
ATOM 3722 C C . GLN B 1 198 ? -27.859 4.332 10.609 1 73.31 198 GLN B C 1
ATOM 3724 O O . GLN B 1 198 ? -29 3.879 10.734 1 73.31 198 GLN B O 1
ATOM 3729 N N . ALA B 1 199 ? -26.75 3.754 10.969 1 64.12 199 ALA B N 1
ATOM 3730 C CA . ALA B 1 199 ? -26.891 2.5 11.703 1 64.12 199 ALA B CA 1
ATOM 3731 C C . ALA B 1 199 ? -27.312 2.758 13.148 1 64.12 199 ALA B C 1
ATOM 3733 O O . ALA B 1 199 ? -26.781 3.66 13.797 1 64.12 199 ALA B O 1
ATOM 3734 N N . PRO B 1 200 ? -28.625 2.387 13.297 1 53.59 200 PRO B N 1
ATOM 3735 C CA . PRO B 1 200 ? -29.031 2.527 14.695 1 53.59 200 PRO B CA 1
ATOM 3736 C C . PRO B 1 200 ? -27.906 2.189 15.68 1 53.59 200 PRO B C 1
ATOM 3738 O O . PRO B 1 200 ? -26.859 1.668 15.273 1 53.59 200 PRO B O 1
ATOM 3741 N N . ARG B 1 201 ? -28.406 1.42 16.922 1 53.47 201 ARG B N 1
ATOM 3742 C CA . ARG B 1 201 ? -27.797 1.25 18.25 1 53.47 201 ARG B CA 1
ATOM 3743 C C . ARG B 1 201 ? -26.391 0.673 18.141 1 53.47 201 ARG B C 1
ATOM 3745 O O . ARG B 1 201 ? -25.953 0.289 17.062 1 53.47 201 ARG B O 1
ATOM 3752 N N . ALA B 1 202 ? -25.703 0.011 19.203 1 58.75 202 ALA B N 1
ATOM 3753 C CA . ALA B 1 202 ? -24.422 -0.203 19.875 1 58.75 202 ALA B CA 1
ATOM 3754 C C . ALA B 1 202 ? -23.531 -1.141 19.078 1 58.75 202 ALA B C 1
ATOM 3756 O O . ALA B 1 202 ? -22.406 -0.775 18.703 1 58.75 202 ALA B O 1
ATOM 3757 N N . ALA B 1 203 ? -24.078 -2.201 18.609 1 57.34 203 ALA B N 1
ATOM 3758 C CA . ALA B 1 203 ? -23.188 -3.242 18.094 1 57.34 203 ALA B CA 1
ATOM 3759 C C . ALA B 1 203 ? -22.781 -2.951 16.656 1 57.34 203 ALA B C 1
ATOM 3761 O O . ALA B 1 203 ? -21.609 -3.127 16.297 1 57.34 203 ALA B O 1
ATOM 3762 N N . LEU B 1 204 ? -23.703 -2.35 15.844 1 63.88 204 LEU B N 1
ATOM 3763 C CA . LEU B 1 204 ? -23.391 -2.051 14.453 1 63.88 204 LEU B CA 1
ATOM 3764 C C . LEU B 1 204 ? -22.422 -0.876 14.359 1 63.88 204 LEU B C 1
ATOM 3766 O O . LEU B 1 204 ? -21.516 -0.873 13.508 1 63.88 204 LEU B O 1
ATOM 3770 N N . GLY B 1 205 ? -22.594 -0.024 15.305 1 70.06 205 GLY B N 1
ATOM 3771 C CA . GLY B 1 205 ? -21.703 1.116 15.359 1 70.06 205 GLY B CA 1
ATOM 3772 C C . GLY B 1 205 ? -20.266 0.726 15.648 1 70.06 205 GLY B C 1
ATOM 3773 O O . GLY B 1 205 ? -19.328 1.23 15 1 70.06 205 GLY B O 1
ATOM 3774 N N . TYR B 1 206 ? -20.172 -0.258 16.516 1 71.81 206 TYR B N 1
ATOM 3775 C CA . TYR B 1 206 ? -18.844 -0.728 16.859 1 71.81 206 TYR B CA 1
ATOM 3776 C C . TYR B 1 206 ? -18.203 -1.479 15.695 1 71.81 206 TYR B C 1
ATOM 3778 O O . TYR B 1 206 ? -17.016 -1.316 15.414 1 71.81 206 TYR B O 1
ATOM 3786 N N . ALA B 1 207 ? -19.016 -2.191 15.062 1 72.44 207 ALA B N 1
ATOM 3787 C CA . ALA B 1 207 ? -18.516 -2.957 13.93 1 72.44 207 ALA B CA 1
ATOM 3788 C C . ALA B 1 207 ? -18.078 -2.033 12.797 1 72.44 207 ALA B C 1
ATOM 3790 O O . ALA B 1 207 ? -17.047 -2.264 12.164 1 72.44 207 ALA B O 1
ATOM 3791 N N . LEU B 1 208 ? -18.859 -0.965 12.648 1 79.31 208 LEU B N 1
ATOM 3792 C CA . LEU B 1 208 ? -18.531 -0.025 11.586 1 79.31 208 LEU B CA 1
ATOM 3793 C C . LEU B 1 208 ? -17.312 0.807 11.953 1 79.31 208 LEU B C 1
ATOM 3795 O O . LEU B 1 208 ? -16.484 1.14 11.094 1 79.31 208 LEU B O 1
ATOM 3799 N N . ALA B 1 209 ? -17.156 1.072 13.219 1 83.62 209 ALA B N 1
ATOM 3800 C CA . ALA B 1 209 ? -15.969 1.783 13.688 1 83.62 209 ALA B CA 1
ATOM 3801 C C . ALA B 1 209 ? -14.711 0.945 13.469 1 83.62 209 ALA B C 1
ATOM 3803 O O . ALA B 1 209 ? -13.688 1.456 13.016 1 83.62 209 ALA B O 1
ATOM 3804 N N . GLU B 1 210 ? -14.836 -0.261 13.758 1 78.88 210 GLU B N 1
ATOM 3805 C CA . GLU B 1 210 ? -13.719 -1.17 13.539 1 78.88 210 GLU B CA 1
ATOM 3806 C C . GLU B 1 210 ? -13.406 -1.311 12.047 1 78.88 210 GLU B C 1
ATOM 3808 O O . GLU B 1 210 ? -12.242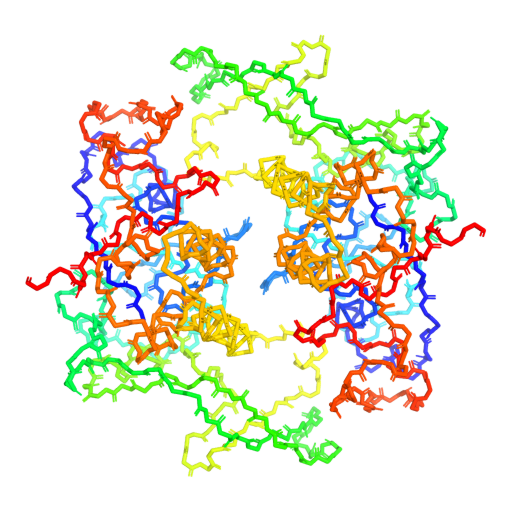 -1.341 11.648 1 78.88 210 GLU B O 1
ATOM 3813 N N . GLN B 1 211 ? -14.43 -1.341 11.305 1 76.81 211 GLN B N 1
ATOM 3814 C CA . GLN B 1 211 ? -14.25 -1.419 9.859 1 76.81 211 GLN B CA 1
ATOM 3815 C C . GLN B 1 211 ? -13.547 -0.174 9.32 1 76.81 211 GLN B C 1
ATOM 3817 O O . GLN B 1 211 ? -12.633 -0.274 8.492 1 76.81 211 GLN B O 1
ATOM 3822 N N . LEU B 1 212 ? -14.008 0.927 9.789 1 85.31 212 LEU B N 1
ATOM 3823 C CA . LEU B 1 212 ? -13.391 2.178 9.359 1 85.31 212 LEU B CA 1
ATOM 3824 C C . LEU B 1 212 ? -11.93 2.232 9.789 1 85.31 212 LEU B C 1
ATOM 3826 O O . LEU B 1 212 ? -11.062 2.645 9.008 1 85.31 212 LEU B O 1
ATOM 3830 N N . ARG B 1 213 ? -11.625 1.755 10.938 1 84.88 213 ARG B N 1
ATOM 3831 C CA . ARG B 1 213 ? -10.258 1.727 11.445 1 84.88 213 ARG B CA 1
ATOM 3832 C C . ARG B 1 213 ? -9.367 0.854 10.57 1 84.88 213 ARG B C 1
ATOM 3834 O O . ARG B 1 213 ? -8.266 1.264 10.188 1 84.88 213 ARG B O 1
ATOM 3841 N N . LEU B 1 214 ? -9.836 -0.254 10.242 1 77.75 214 LEU B N 1
ATOM 3842 C CA . LEU B 1 214 ? -9.062 -1.187 9.422 1 77.75 214 LEU B CA 1
ATOM 3843 C C . LEU B 1 214 ? -8.867 -0.636 8.016 1 77.75 214 LEU B C 1
ATOM 3845 O O . LEU B 1 214 ? -7.773 -0.751 7.449 1 77.75 214 LEU B O 1
ATOM 3849 N N . LEU B 1 215 ? -9.922 -0.061 7.559 1 80.12 215 LEU B N 1
ATOM 3850 C CA . LEU B 1 215 ? -9.867 0.5 6.211 1 80.12 215 LEU B CA 1
ATOM 3851 C C . LEU B 1 215 ? -8.859 1.642 6.141 1 80.12 215 LEU B C 1
ATOM 3853 O O . LEU B 1 215 ? -8.008 1.67 5.246 1 80.12 215 LEU B O 1
ATOM 3857 N N . VAL B 1 216 ? -8.938 2.551 7.07 1 87.25 216 VAL B N 1
ATOM 3858 C CA . VAL B 1 216 ? -8.039 3.701 7.082 1 87.25 216 VAL B CA 1
ATOM 3859 C C . VAL B 1 216 ? -6.605 3.238 7.328 1 87.25 216 VAL B C 1
ATOM 3861 O O . VAL B 1 216 ? -5.664 3.779 6.742 1 87.25 216 VAL B O 1
ATOM 3864 N N . GLY B 1 217 ? -6.449 2.232 8.148 1 83.94 217 GLY B N 1
ATOM 3865 C CA . GLY B 1 217 ? -5.129 1.684 8.414 1 83.94 217 GLY B CA 1
ATOM 3866 C C . GLY B 1 217 ? -4.492 1.054 7.188 1 83.94 217 GLY B C 1
ATOM 3867 O O . GLY B 1 217 ? -3.271 1.101 7.023 1 83.94 217 GLY B O 1
ATOM 3868 N N . ALA B 1 218 ? -5.312 0.536 6.332 1 79.31 218 ALA B N 1
ATOM 3869 C CA . ALA B 1 218 ? -4.812 -0.134 5.137 1 79.31 218 ALA B CA 1
ATOM 3870 C C . ALA B 1 218 ? -4.566 0.866 4.008 1 79.31 218 ALA B C 1
ATOM 3872 O O . ALA B 1 218 ? -3.59 0.747 3.268 1 79.31 218 ALA B O 1
ATOM 3873 N N . MET B 1 219 ? -5.434 1.874 3.951 1 85.44 219 MET B N 1
ATOM 3874 C CA . MET B 1 219 ? -5.387 2.764 2.793 1 85.44 219 MET B CA 1
ATOM 3875 C C . MET B 1 219 ? -4.477 3.957 3.064 1 85.44 219 MET B C 1
ATOM 3877 O O . MET B 1 219 ? -3.943 4.562 2.133 1 85.44 219 MET B O 1
ATOM 3881 N N . GLY B 1 220 ? -4.336 4.332 4.367 1 90.88 220 GLY B N 1
ATOM 3882 C CA . GLY B 1 220 ? -3.602 5.543 4.695 1 90.88 220 GLY B CA 1
ATOM 3883 C C . GLY B 1 220 ? -4.414 6.809 4.492 1 90.88 220 GLY B C 1
ATOM 3884 O O . GLY B 1 220 ? -5.641 6.793 4.617 1 90.88 220 GLY B O 1
ATOM 3885 N N . PHE B 1 221 ? -3.656 7.918 4.375 1 95.56 221 PHE B N 1
ATOM 3886 C CA . PHE B 1 221 ? -4.262 9.227 4.164 1 95.56 221 PHE B CA 1
ATOM 3887 C C . PHE B 1 221 ? -5.184 9.594 5.32 1 95.56 221 PHE B C 1
ATOM 3889 O O . PHE B 1 221 ? -6.34 9.961 5.109 1 95.56 221 PHE B O 1
ATOM 3896 N N . TRP B 1 222 ? -4.574 9.523 6.469 1 95.81 222 TRP B N 1
ATOM 3897 C CA . TRP B 1 222 ? -5.254 9.695 7.746 1 95.81 222 TRP B CA 1
ATOM 3898 C C . TRP B 1 222 ? -6.039 11.008 7.773 1 95.81 222 TRP B C 1
ATOM 3900 O O . TRP B 1 222 ? -7.234 11.008 8.078 1 95.81 222 TRP B O 1
ATOM 3910 N N . SER B 1 223 ? -5.453 12.109 7.359 1 97.69 223 SER B N 1
ATOM 3911 C CA . SER B 1 223 ? -6.059 13.43 7.457 1 97.69 223 SER B CA 1
ATOM 3912 C C . SER B 1 223 ? -7.246 13.562 6.508 1 97.69 223 SER B C 1
ATOM 3914 O O . SER B 1 223 ? -8.25 14.188 6.848 1 97.69 223 SER B O 1
ATOM 3916 N N . SER B 1 224 ? -7.094 12.961 5.367 1 97.88 224 SER B N 1
ATOM 3917 C CA . SER B 1 224 ? -8.203 12.969 4.422 1 97.88 224 SER B CA 1
ATOM 3918 C C . SER B 1 224 ? -9.391 12.164 4.957 1 97.88 224 SER B C 1
ATOM 3920 O O . SER B 1 224 ? -10.539 12.609 4.855 1 97.88 224 SER B O 1
ATOM 3922 N N . CYS B 1 225 ? -9.078 11.047 5.52 1 96.44 225 CYS B N 1
ATOM 3923 C CA . CYS B 1 225 ? -10.133 10.203 6.082 1 96.44 225 CYS B CA 1
ATOM 3924 C C . CYS B 1 225 ? -10.805 10.898 7.262 1 96.44 225 CYS B C 1
ATOM 3926 O O . CYS B 1 225 ? -12.031 10.859 7.387 1 96.44 225 CYS B O 1
ATOM 3928 N N . VAL B 1 226 ? -9.992 11.539 8.086 1 96.88 226 VAL B N 1
ATOM 3929 C CA . VAL B 1 226 ? -10.531 12.281 9.219 1 96.88 226 VAL B CA 1
ATOM 3930 C C . VAL B 1 226 ? -11.438 13.406 8.719 1 96.88 226 VAL B C 1
ATOM 3932 O O . VAL B 1 226 ? -12.547 13.594 9.234 1 96.88 226 VAL B O 1
ATOM 3935 N N . SER B 1 227 ? -11.008 14.094 7.738 1 97.69 227 SER B N 1
ATOM 3936 C CA . SER B 1 227 ? -11.781 15.203 7.191 1 97.69 227 SER B CA 1
ATOM 3937 C C . SER B 1 227 ? -13.109 14.734 6.613 1 97.69 227 SER B C 1
ATOM 3939 O O . SER B 1 227 ? -14.117 15.438 6.703 1 97.69 227 SER B O 1
ATOM 3941 N N . ALA B 1 228 ? -13.078 13.555 6.023 1 97.38 228 ALA B N 1
ATOM 3942 C CA . ALA B 1 228 ? -14.297 12.984 5.445 1 97.38 228 ALA B CA 1
ATOM 3943 C C . ALA B 1 228 ? -15.273 12.555 6.535 1 97.38 228 ALA B C 1
ATOM 3945 O O . ALA B 1 228 ? -16.484 12.734 6.398 1 97.38 228 ALA B O 1
ATOM 3946 N N . ALA B 1 229 ? -14.766 12.023 7.617 1 95.62 229 ALA B N 1
ATOM 3947 C CA . ALA B 1 229 ? -15.594 11.383 8.641 1 95.62 229 ALA B CA 1
ATOM 3948 C C . ALA B 1 229 ? -16.047 12.398 9.688 1 95.62 229 ALA B C 1
ATOM 3950 O O . ALA B 1 229 ? -17.125 12.25 10.281 1 95.62 229 ALA B O 1
ATOM 3951 N N . PHE B 1 230 ? -15.289 13.383 9.898 1 95.31 230 PHE B N 1
ATOM 3952 C CA . PHE B 1 230 ? -15.438 14.305 11.023 1 95.31 230 PHE B CA 1
ATOM 3953 C C . PHE B 1 230 ? -16.812 14.969 11 1 95.31 230 PHE B C 1
ATOM 3955 O O . PHE B 1 230 ? -17.469 15.062 12.031 1 95.31 230 PHE B O 1
ATOM 3962 N N . PRO B 1 231 ? -17.297 15.414 9.82 1 94 231 PRO B N 1
ATOM 3963 C CA . PRO B 1 231 ? -18.609 16.062 9.805 1 94 231 PRO B CA 1
ATOM 3964 C C . PRO B 1 231 ? -19.766 15.078 9.992 1 94 231 PRO B C 1
ATOM 3966 O O . PRO B 1 231 ? -20.875 15.484 10.305 1 94 231 PRO B O 1
ATOM 3969 N N . VAL B 1 232 ? -19.5 13.828 9.867 1 92.12 232 VAL B N 1
ATOM 3970 C CA . VAL B 1 232 ? -20.562 12.82 9.859 1 92.12 232 VAL B CA 1
ATOM 3971 C C . VAL B 1 232 ? -20.625 12.125 11.219 1 92.12 232 VAL B C 1
ATOM 3973 O O . VAL B 1 232 ? -21.703 11.914 11.766 1 92.12 232 VAL B O 1
ATOM 3976 N N . ILE B 1 233 ? -19.453 11.852 11.758 1 90.25 233 ILE B N 1
ATOM 3977 C CA . ILE B 1 233 ? -19.391 11.18 13.055 1 90.25 233 ILE B CA 1
ATOM 3978 C C . ILE B 1 233 ? -19.359 12.227 14.164 1 90.25 233 ILE B C 1
ATOM 3980 O O . ILE B 1 233 ? -18.297 12.797 14.461 1 90.25 233 ILE B O 1
ATOM 3984 N N . GLU B 1 234 ? -20.422 12.336 14.828 1 87.62 234 GLU B N 1
ATOM 3985 C CA . GLU B 1 234 ? -20.562 13.383 15.836 1 87.62 234 GLU B CA 1
ATOM 3986 C C . GLU B 1 234 ? -19.875 12.992 17.141 1 87.62 234 GLU B C 1
ATOM 3988 O O . GLU B 1 234 ? -19.344 13.852 17.844 1 87.62 234 GLU B O 1
ATOM 3993 N N . ASN B 1 235 ? -19.891 11.703 17.406 1 88.06 235 ASN B N 1
ATOM 3994 C CA . ASN B 1 235 ? -19.266 11.219 18.641 1 88.06 235 ASN B CA 1
ATOM 3995 C C . ASN B 1 235 ? -17.75 11.227 18.547 1 88.06 235 ASN B C 1
ATOM 3997 O O . ASN B 1 235 ? -17.156 10.383 17.859 1 88.06 235 ASN B O 1
ATOM 4001 N N . ARG B 1 236 ? -17.141 12.125 19.281 1 90.62 236 ARG B N 1
ATOM 4002 C CA . ARG B 1 236 ? -15.703 12.297 19.219 1 90.62 236 ARG B CA 1
ATOM 4003 C C . ARG B 1 236 ? -14.977 11.109 19.844 1 90.62 236 ARG B C 1
ATOM 4005 O O . ARG B 1 236 ? -13.844 10.805 19.484 1 90.62 236 ARG B O 1
ATOM 4012 N N . GLY B 1 237 ? -15.602 10.43 20.75 1 87.12 237 GLY B N 1
ATOM 4013 C CA . GLY B 1 237 ? -15.047 9.195 21.266 1 87.12 237 GLY B CA 1
ATOM 4014 C C . GLY B 1 237 ? -14.859 8.125 20.203 1 87.12 237 GLY B C 1
ATOM 4015 O O . GLY B 1 237 ? -13.859 7.406 20.203 1 87.12 237 GLY B O 1
ATOM 4016 N N . VAL B 1 238 ? -15.852 8.102 19.266 1 87.56 238 VAL B N 1
ATOM 4017 C CA . VAL B 1 238 ? -15.766 7.152 18.172 1 87.56 238 VAL B CA 1
ATOM 4018 C C . VAL B 1 238 ? -14.633 7.555 17.219 1 87.56 238 VAL B C 1
ATOM 4020 O O . VAL B 1 238 ? -13.891 6.699 16.734 1 87.56 238 VAL B O 1
ATOM 4023 N N . MET B 1 239 ? -14.469 8.875 17.016 1 91.25 239 MET B N 1
ATOM 4024 C CA . MET B 1 239 ? -13.344 9.359 16.219 1 91.25 239 MET B CA 1
ATOM 4025 C C . MET B 1 239 ? -12.016 8.906 16.812 1 91.25 239 MET B C 1
ATOM 4027 O O . MET B 1 239 ? -11.133 8.43 16.094 1 91.25 239 MET B O 1
ATOM 4031 N N . GLY B 1 240 ? -11.914 9.055 18.109 1 90 240 GLY B N 1
ATOM 4032 C CA . GLY B 1 240 ? -10.703 8.617 18.797 1 90 240 GLY B CA 1
ATOM 4033 C C . GLY B 1 240 ? -10.445 7.129 18.656 1 90 240 GLY B C 1
ATOM 4034 O O . GLY B 1 240 ? -9.305 6.715 18.438 1 90 240 GLY B O 1
ATOM 4035 N N . GLN B 1 241 ? -11.477 6.348 18.703 1 84.81 241 GLN B N 1
ATOM 4036 C CA . GLN B 1 241 ? -11.359 4.898 18.594 1 84.81 241 GLN B CA 1
ATOM 4037 C C . GLN B 1 241 ? -10.883 4.488 17.203 1 84.81 241 GLN B C 1
ATOM 4039 O O . GLN B 1 241 ? -10.164 3.494 17.062 1 84.81 241 GLN B O 1
ATOM 4044 N N . VAL B 1 242 ? -11.289 5.246 16.219 1 87.62 242 VAL B N 1
ATOM 4045 C CA . VAL B 1 242 ? -10.992 4.883 14.844 1 87.62 242 VAL B CA 1
ATOM 4046 C C . VAL B 1 242 ? -9.609 5.398 14.453 1 87.62 242 VAL B C 1
ATOM 4048 O O . VAL B 1 242 ? -8.828 4.68 13.828 1 87.62 242 VAL B O 1
ATOM 4051 N N . PHE B 1 243 ? -9.281 6.602 14.906 1 91.62 243 PHE B N 1
ATOM 4052 C CA . PHE B 1 243 ? -8.18 7.301 14.258 1 91.62 243 PHE B CA 1
ATOM 4053 C C . PHE B 1 243 ? -6.996 7.445 15.211 1 91.62 243 PHE B C 1
ATOM 4055 O O . PHE B 1 243 ? -5.957 7.992 14.836 1 91.62 243 PHE B O 1
ATOM 4062 N N . VAL B 1 244 ? -7.145 6.992 16.406 1 88.25 244 VAL B N 1
ATOM 4063 C CA . VAL B 1 244 ? -6.043 7.062 17.359 1 88.25 244 VAL B CA 1
ATOM 4064 C C . VAL B 1 244 ? -5.789 5.68 17.953 1 88.25 244 VAL B C 1
ATOM 4066 O O . VAL B 1 244 ? -6.719 4.891 18.125 1 88.25 244 VAL B O 1
ATOM 4069 N N . GLU B 1 245 ? -4.543 5.355 18.094 1 76.06 245 GLU B N 1
ATOM 4070 C CA . GLU B 1 245 ? -4.191 4.09 18.734 1 76.06 245 GLU B CA 1
ATOM 4071 C C . GLU B 1 245 ? -4.738 4.016 20.156 1 76.06 245 GLU B C 1
ATOM 4073 O O . GLU B 1 245 ? -4.672 4.992 20.906 1 76.06 245 GLU B O 1
ATO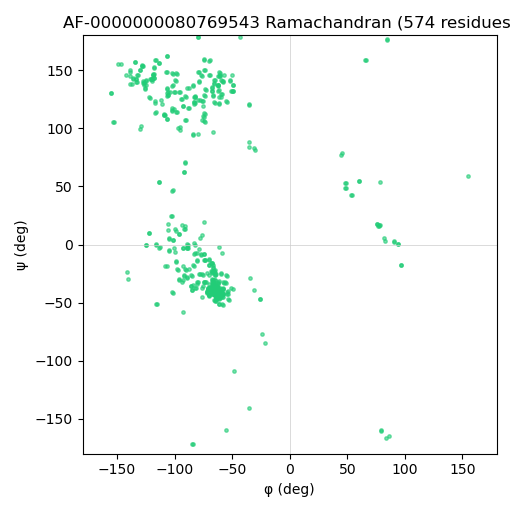M 4078 N N . PRO B 1 246 ? -5.418 2.803 20.312 1 64.31 246 PRO B N 1
ATOM 4079 C CA . PRO B 1 246 ? -5.91 2.678 21.688 1 64.31 246 PRO B CA 1
ATOM 4080 C C . PRO B 1 246 ? -4.785 2.656 22.719 1 64.31 246 PRO B C 1
ATOM 4082 O O . PRO B 1 246 ? -3.656 2.273 22.391 1 64.31 246 PRO B O 1
ATOM 4085 N N . PRO B 1 247 ? -5.121 3.273 23.859 1 55.16 247 PRO B N 1
ATOM 4086 C CA . PRO B 1 247 ? -4.125 3.209 24.938 1 55.16 247 PRO B CA 1
ATOM 4087 C C . PRO B 1 247 ? -3.662 1.784 25.234 1 55.16 247 PRO B C 1
ATOM 4089 O O . PRO B 1 247 ? -4.344 0.822 24.859 1 55.16 247 PRO B O 1
ATOM 4092 N N . GLU B 1 248 ? -2.33 1.602 25.516 1 50.78 248 GLU B N 1
ATOM 4093 C CA . GLU B 1 248 ? -1.579 0.383 25.797 1 50.78 248 GLU B CA 1
ATOM 4094 C C . GLU B 1 248 ? -2.484 -0.701 26.375 1 50.78 248 GLU B C 1
ATOM 4096 O O . GLU B 1 248 ? -2.357 -1.876 26.031 1 50.78 248 GLU B O 1
ATOM 4101 N N . GLY B 1 249 ? -3.223 -0.385 27.25 1 43.75 249 GLY B N 1
ATOM 4102 C CA . GLY B 1 249 ? -3.996 -1.389 27.969 1 43.75 249 GLY B CA 1
ATOM 4103 C C . GLY B 1 249 ? -4.914 -2.189 27.062 1 43.75 249 GLY B C 1
ATOM 4104 O O . GLY B 1 249 ? -5.406 -3.25 27.453 1 43.75 249 GLY B O 1
ATOM 4105 N N . GLU B 1 250 ? -5.262 -1.684 26.047 1 46.59 250 GLU B N 1
ATOM 4106 C CA . GLU B 1 250 ? -6.242 -2.334 25.188 1 46.59 250 GLU B CA 1
ATOM 4107 C C . GLU B 1 250 ? -5.578 -2.949 23.953 1 46.59 250 GLU B C 1
ATOM 4109 O O . GLU B 1 250 ? -6.246 -3.549 23.109 1 46.59 250 GLU B O 1
ATOM 4114 N N . ARG B 1 251 ? -4.367 -2.621 23.969 1 45.72 251 ARG B N 1
ATOM 4115 C CA . ARG B 1 251 ? -3.607 -3.15 22.844 1 45.72 251 ARG B CA 1
ATOM 4116 C C . ARG B 1 251 ? -3.336 -4.641 23.016 1 45.72 251 ARG B C 1
ATOM 4118 O O . ARG B 1 251 ? -3.119 -5.113 24.125 1 45.72 251 ARG B O 1
ATOM 4125 N N . ALA B 1 252 ? -3.822 -5.523 22.281 1 41.12 252 ALA B N 1
ATOM 4126 C CA . ALA B 1 252 ? -3.271 -6.871 22.375 1 41.12 252 ALA B CA 1
ATOM 4127 C C . ALA B 1 252 ? -1.768 -6.832 22.641 1 41.12 252 ALA B C 1
ATOM 4129 O O . ALA B 1 252 ? -1.071 -5.934 22.156 1 41.12 252 ALA B O 1
ATOM 4130 N N . PRO B 1 253 ? -1.348 -7.449 23.766 1 39.03 253 PRO B N 1
ATOM 4131 C CA . PRO B 1 253 ? 0.092 -7.504 24.031 1 39.03 253 PRO B CA 1
ATOM 4132 C C . PRO B 1 253 ? 0.927 -7.535 22.75 1 39.03 253 PRO B C 1
ATOM 4134 O O . PRO B 1 253 ? 0.687 -8.367 21.875 1 39.03 253 PRO B O 1
ATOM 4137 N N . LEU B 1 254 ? 1.13 -6.461 22.203 1 44.16 254 LEU B N 1
ATOM 4138 C CA . LEU B 1 254 ? 2.078 -6.539 21.094 1 44.16 254 LEU B CA 1
ATOM 4139 C C . LEU B 1 254 ? 3.166 -7.57 21.391 1 44.16 254 LEU B C 1
ATOM 4141 O O . LEU B 1 254 ? 3.881 -7.457 22.391 1 44.16 254 LEU B O 1
ATOM 4145 N N . ARG B 1 255 ? 3.02 -8.703 21.188 1 42.31 255 ARG B N 1
ATOM 4146 C CA . ARG B 1 255 ? 3.936 -9.812 21.438 1 42.31 255 ARG B CA 1
ATOM 4147 C C . ARG B 1 255 ? 5.383 -9.328 21.484 1 42.31 255 ARG B C 1
ATOM 4149 O O . ARG B 1 255 ? 6.109 -9.602 22.438 1 42.31 255 ARG B O 1
ATOM 4156 N N . ALA B 1 256 ? 6.027 -9.047 20.312 1 44.59 256 ALA B N 1
ATOM 4157 C CA . ALA B 1 256 ? 7.465 -8.812 20.203 1 44.59 256 ALA B CA 1
ATOM 4158 C C . ALA B 1 256 ? 7.82 -7.387 20.609 1 44.59 256 ALA B C 1
ATOM 4160 O O . ALA B 1 256 ? 8.984 -6.977 20.5 1 44.59 256 ALA B O 1
ATOM 4161 N N . ALA B 1 257 ? 6.863 -6.57 20.844 1 47.34 257 ALA B N 1
ATOM 4162 C CA . ALA B 1 257 ? 7.105 -5.137 21 1 47.34 257 ALA B CA 1
ATOM 4163 C C . ALA B 1 257 ? 8.016 -4.863 22.188 1 47.34 257 ALA B C 1
ATOM 4165 O O . ALA B 1 257 ? 8.422 -3.721 22.422 1 47.34 257 ALA B O 1
ATOM 4166 N N . GLY B 1 258 ? 8.375 -5.832 22.859 1 55.03 258 GLY B N 1
ATOM 4167 C CA . GLY B 1 258 ? 8.891 -5.328 24.109 1 55.03 258 GLY B CA 1
ATOM 4168 C C . GLY B 1 258 ? 10.391 -5.098 24.094 1 55.03 258 GLY B C 1
ATOM 4169 O O . GLY B 1 258 ? 10.938 -4.461 25 1 55.03 258 GLY B O 1
ATOM 4170 N N . ALA B 1 259 ? 11.023 -5.762 23.078 1 68.62 259 ALA B N 1
ATOM 4171 C CA . ALA B 1 259 ? 12.414 -5.434 23.375 1 68.62 259 ALA B CA 1
ATOM 4172 C C . ALA B 1 259 ? 13.133 -4.918 22.141 1 68.62 259 ALA B C 1
ATOM 4174 O O . ALA B 1 259 ? 13.156 -5.586 21.109 1 68.62 259 ALA B O 1
ATOM 4175 N N . ILE B 1 260 ? 13.219 -3.631 22.109 1 79.69 260 ILE B N 1
ATOM 4176 C CA . ILE B 1 260 ? 14.148 -3.033 21.172 1 79.69 260 ILE B CA 1
ATOM 4177 C C . ILE B 1 260 ? 15.5 -2.797 21.844 1 79.69 260 ILE B C 1
ATOM 4179 O O . ILE B 1 260 ? 15.57 -2.107 22.859 1 79.69 260 ILE B O 1
ATOM 4183 N N . SER B 1 261 ? 16.5 -3.443 21.297 1 85.56 261 SER B N 1
ATOM 4184 C CA . SER B 1 261 ? 17.812 -3.266 21.875 1 85.56 261 SER B CA 1
ATOM 4185 C C . SER B 1 261 ? 18.141 -1.787 22.062 1 85.56 261 SER B C 1
ATOM 4187 O O . SER B 1 261 ? 17.875 -0.974 21.172 1 85.56 261 SER B O 1
ATOM 4189 N N . GLY B 1 262 ? 18.594 -1.483 23.203 1 87.94 262 GLY B N 1
ATOM 4190 C CA . GLY B 1 262 ? 18.984 -0.112 23.5 1 87.94 262 GLY B CA 1
ATOM 4191 C C . GLY B 1 262 ? 17.875 0.693 24.141 1 87.94 262 GLY B C 1
ATOM 4192 O O . GLY B 1 262 ? 18.078 1.86 24.5 1 87.94 262 GLY B O 1
ATOM 4193 N N . MET B 1 263 ? 16.703 -0.015 24.344 1 89.94 263 MET B N 1
ATOM 4194 C CA . MET B 1 263 ? 15.586 0.658 24.984 1 89.94 263 MET B CA 1
ATOM 4195 C C . MET B 1 263 ? 15.109 -0.121 26.219 1 89.94 263 MET B C 1
ATOM 4197 O O . MET B 1 263 ? 15.102 -1.353 26.203 1 89.94 263 MET B O 1
ATOM 4201 N N . ALA B 1 264 ? 14.758 0.711 27.219 1 88.81 264 ALA B N 1
ATOM 4202 C CA . ALA B 1 264 ? 13.992 0.098 28.297 1 88.81 264 ALA B CA 1
ATOM 4203 C C . ALA B 1 264 ? 12.586 -0.264 27.828 1 88.81 264 ALA B C 1
ATOM 4205 O O . ALA B 1 264 ? 12.094 0.271 26.828 1 88.81 264 ALA B O 1
ATOM 4206 N N . ALA B 1 265 ? 12.016 -1.181 28.531 1 82.88 265 ALA B N 1
ATOM 4207 C CA . ALA B 1 265 ? 10.688 -1.679 28.156 1 82.88 265 ALA B CA 1
ATOM 4208 C C . ALA B 1 265 ? 9.695 -0.534 28.016 1 82.88 265 ALA B C 1
ATOM 4210 O O . ALA B 1 265 ? 8.898 -0.505 27.078 1 82.88 265 ALA B O 1
ATOM 4211 N N . ARG B 1 266 ? 9.742 0.4 28.922 1 84.5 266 ARG B N 1
ATOM 4212 C CA . ARG B 1 266 ? 8.812 1.522 28.922 1 84.5 266 ARG B CA 1
ATOM 4213 C C . ARG B 1 266 ? 9.039 2.412 27.703 1 84.5 266 ARG B C 1
ATOM 4215 O O . ARG B 1 266 ? 8.086 2.973 27.141 1 84.5 266 ARG B O 1
ATOM 4222 N N . GLU B 1 267 ? 10.305 2.527 27.344 1 87.62 267 GLU B N 1
ATOM 4223 C CA . GLU B 1 267 ? 10.656 3.312 26.172 1 87.62 267 GLU B CA 1
ATOM 4224 C C . GLU B 1 267 ? 10.234 2.6 24.891 1 87.62 267 GLU B C 1
ATOM 4226 O O . GLU B 1 267 ? 9.664 3.215 23.984 1 87.62 267 GLU B O 1
ATOM 4231 N N . ALA B 1 268 ? 10.406 1.32 24.859 1 85.12 268 ALA B N 1
ATOM 4232 C CA . ALA B 1 268 ? 10.102 0.497 23.688 1 85.12 268 ALA B CA 1
ATOM 4233 C C . ALA B 1 268 ? 8.602 0.459 23.422 1 85.12 268 ALA B C 1
ATOM 4235 O O . ALA B 1 268 ? 8.172 0.316 22.266 1 85.12 268 ALA B O 1
ATOM 4236 N N . ALA B 1 269 ? 7.828 0.698 24.359 1 80.81 269 ALA B N 1
ATOM 4237 C CA . ALA B 1 269 ? 6.371 0.675 24.25 1 80.81 269 ALA B CA 1
ATOM 4238 C C . ALA B 1 269 ? 5.871 1.813 23.359 1 80.81 269 ALA B C 1
ATOM 4240 O O . ALA B 1 269 ? 4.793 1.723 22.766 1 80.81 269 ALA B O 1
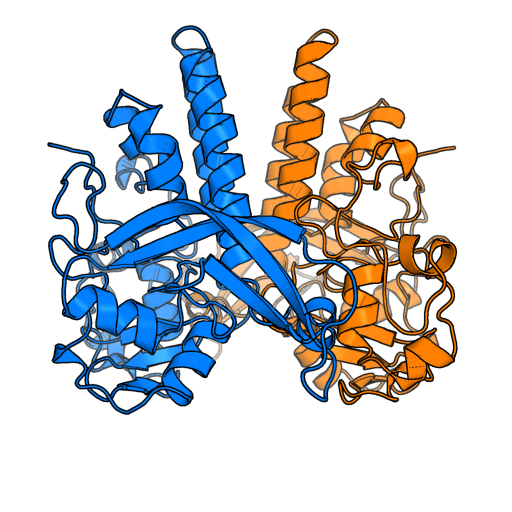ATOM 4241 N N . LEU B 1 270 ? 6.668 2.863 23.266 1 84.56 270 LEU B N 1
ATOM 4242 C CA . LEU B 1 270 ? 6.301 4.016 22.438 1 84.56 270 LEU B CA 1
ATOM 4243 C C . LEU B 1 270 ? 6.652 3.773 20.969 1 84.56 270 LEU B C 1
ATOM 4245 O O . LEU B 1 270 ? 6.312 4.582 20.109 1 84.56 270 LEU B O 1
ATOM 4249 N N . PHE B 1 271 ? 7.355 2.645 20.734 1 83.19 271 PHE B N 1
ATOM 4250 C CA . PHE B 1 271 ? 7.758 2.232 19.391 1 83.19 271 PHE B CA 1
ATOM 4251 C C . PHE B 1 271 ? 7.043 0.95 18.984 1 83.19 271 PHE B C 1
ATOM 4253 O O . PHE B 1 271 ? 7.684 -0.019 18.562 1 83.19 271 PHE B O 1
ATOM 4260 N N . GLY B 1 272 ? 5.742 0.899 19.047 1 70.56 272 GLY B N 1
ATOM 4261 C CA . GLY B 1 272 ? 4.984 -0.32 18.812 1 70.56 272 GLY B CA 1
ATOM 4262 C C . GLY B 1 272 ? 4.277 -0.332 17.469 1 70.56 272 GLY B C 1
ATOM 4263 O O . GLY B 1 272 ? 3.314 -1.077 17.281 1 70.56 272 GLY B O 1
ATOM 4264 N N . GLY B 1 273 ? 4.617 0.617 16.578 1 62.31 273 GLY B N 1
ATOM 4265 C CA . GLY B 1 273 ? 3.877 0.845 15.344 1 62.31 273 GLY B CA 1
ATOM 4266 C C . GLY B 1 273 ? 3.998 -0.299 14.359 1 62.31 273 GLY B C 1
ATOM 4267 O O . GLY B 1 273 ? 3.297 -0.326 13.344 1 62.31 273 GLY B O 1
ATOM 4268 N N . ASN B 1 274 ? 4.973 -1.261 14.484 1 55.75 274 ASN B N 1
ATOM 4269 C CA . ASN B 1 274 ? 5.152 -2.287 13.461 1 55.75 274 ASN B CA 1
ATOM 4270 C C . ASN B 1 274 ? 4.098 -3.385 13.578 1 55.75 274 ASN B C 1
ATOM 4272 O O . ASN B 1 274 ? 4.133 -4.363 12.836 1 55.75 274 ASN B O 1
ATOM 4276 N N . GLY B 1 275 ? 3.156 -3.213 14.453 1 51.12 275 GLY B N 1
ATOM 4277 C CA . GLY B 1 275 ? 2.252 -4.344 14.586 1 51.12 275 GLY B CA 1
ATOM 4278 C C . GLY B 1 275 ? 1.091 -4.293 13.609 1 51.12 275 GLY B C 1
ATOM 4279 O O . GLY B 1 275 ? 0.804 -3.244 13.031 1 51.12 275 GLY B O 1
ATOM 4280 N N . PRO B 1 276 ? 0.791 -5.438 12.953 1 45.16 276 PRO B N 1
ATOM 4281 C CA . PRO B 1 276 ? -0.25 -5.582 11.93 1 45.16 276 PRO B CA 1
ATOM 4282 C C . PRO B 1 276 ? -1.469 -4.703 12.203 1 45.16 276 PRO B C 1
ATOM 4284 O O . PRO B 1 276 ? -2.195 -4.348 11.273 1 45.16 276 PRO B O 1
ATOM 4287 N N . TYR B 1 277 ? -1.655 -4.465 13.547 1 45.03 277 TYR B N 1
ATOM 4288 C CA . TYR B 1 277 ? -2.939 -3.9 13.945 1 45.03 277 TYR B CA 1
ATOM 4289 C C . TYR B 1 277 ? -2.828 -2.398 14.18 1 45.03 277 TYR B C 1
ATOM 4291 O O . TYR B 1 277 ? -3.822 -1.737 14.492 1 45.03 277 TYR B O 1
ATOM 4299 N N . HIS B 1 278 ? -1.686 -1.897 14.062 1 55.12 278 HIS B N 1
ATOM 4300 C CA . HIS B 1 278 ? -1.659 -0.561 14.648 1 55.12 278 HIS B CA 1
ATOM 4301 C C . HIS B 1 278 ? -1.862 0.509 13.578 1 55.12 278 HIS B C 1
ATOM 4303 O O . HIS B 1 278 ? -0.951 0.796 12.797 1 55.12 278 HIS B O 1
ATOM 4309 N N . THR B 1 279 ? -3.203 0.964 13.578 1 67.5 279 THR B N 1
ATOM 4310 C CA . THR B 1 279 ? -3.66 1.847 12.508 1 67.5 279 THR B CA 1
ATOM 4311 C C . THR B 1 279 ? -3.115 3.258 12.703 1 67.5 279 THR B C 1
ATOM 4313 O O . THR B 1 279 ? -2.959 4.008 11.734 1 67.5 279 THR B O 1
ATOM 4316 N N . PHE B 1 280 ? -2.148 3.57 13.398 1 82.31 280 PHE B N 1
ATOM 4317 C CA . PHE B 1 280 ? -1.604 4.922 13.367 1 82.31 280 PHE B CA 1
ATOM 4318 C C . PHE B 1 280 ? -0.875 5.246 14.664 1 82.31 280 PHE B C 1
ATOM 4320 O O . PHE B 1 280 ? -1.21 6.219 15.344 1 82.31 280 PHE B O 1
ATOM 4327 N N . PRO B 1 281 ? 0.105 4.508 14.992 1 86.44 281 PRO B N 1
ATOM 4328 C CA . PRO B 1 281 ? 0.884 4.82 16.188 1 86.44 281 PRO B CA 1
ATOM 4329 C C . PRO B 1 281 ? 1.486 6.223 16.156 1 86.44 281 PRO B C 1
ATOM 4331 O O . PRO B 1 281 ? 1.815 6.73 15.078 1 86.44 281 PRO B O 1
ATOM 4334 N N . GLY B 1 282 ? 1.551 6.832 17.422 1 90.12 282 GLY B N 1
ATOM 4335 C CA . GLY B 1 282 ? 2.189 8.133 17.531 1 90.12 282 GLY B CA 1
ATOM 4336 C C . GLY B 1 282 ? 1.272 9.281 17.172 1 90.12 282 GLY B C 1
ATOM 4337 O O . GLY B 1 282 ? 1.694 10.438 17.156 1 90.12 282 GLY B O 1
ATOM 4338 N N . THR B 1 283 ? -0.009 8.969 16.875 1 92.56 283 THR B N 1
ATOM 4339 C CA . THR B 1 283 ? -0.953 10.016 16.516 1 92.56 283 THR B CA 1
ATOM 4340 C C . THR B 1 283 ? -1.358 10.836 17.734 1 92.56 283 THR B C 1
ATOM 4342 O O . THR B 1 283 ? -1.706 10.273 18.781 1 92.56 283 THR B O 1
ATOM 4345 N N . ARG B 1 284 ? -1.254 12.18 17.672 1 93.19 284 ARG B N 1
ATOM 4346 C CA . ARG B 1 284 ? -1.816 13.055 18.688 1 93.19 284 ARG B CA 1
ATOM 4347 C C . ARG B 1 284 ? -3.34 12.984 18.688 1 93.19 284 ARG B C 1
ATOM 4349 O O . ARG B 1 284 ? -3.979 13.141 17.656 1 93.19 284 ARG B O 1
ATOM 4356 N N . ASP B 1 285 ? -3.877 12.75 19.844 1 92.38 285 ASP B N 1
ATOM 4357 C CA . ASP B 1 285 ? -5.332 12.711 19.953 1 92.38 285 ASP B CA 1
ATOM 4358 C C . ASP B 1 285 ? -5.922 14.117 19.859 1 92.38 285 ASP B C 1
ATOM 4360 O O . ASP B 1 285 ? -5.914 14.859 20.859 1 92.38 285 ASP B O 1
ATOM 4364 N N . ILE B 1 286 ? -6.512 14.461 18.781 1 93.44 286 ILE B N 1
ATOM 4365 C CA . ILE B 1 286 ? -7.055 15.805 18.578 1 93.44 286 ILE B CA 1
ATOM 4366 C C . ILE B 1 286 ? -8.57 15.781 18.781 1 93.44 286 ILE B C 1
ATOM 4368 O O . ILE B 1 286 ? -9.242 16.797 18.578 1 93.44 286 ILE B O 1
ATOM 4372 N N . PHE B 1 287 ? -9.07 14.602 19.172 1 91.75 287 PHE B N 1
ATOM 4373 C CA . PHE B 1 287 ? -10.523 14.461 19.281 1 91.75 287 PHE B CA 1
ATOM 4374 C C . PHE B 1 287 ? -10.984 14.656 20.719 1 91.75 287 PHE B C 1
ATOM 4376 O O . PHE B 1 287 ? -12.18 14.828 20.969 1 91.75 287 PHE B O 1
ATOM 4383 N N . GLN B 1 288 ? -10.008 14.445 21.672 1 78.81 288 GLN B N 1
ATOM 4384 C CA . GLN B 1 288 ? -10.367 14.625 23.062 1 78.81 288 GLN B CA 1
ATOM 4385 C C . GLN B 1 288 ? -10.266 16.094 23.484 1 78.81 288 GLN B C 1
ATOM 4387 O O . GLN B 1 288 ? -9.234 16.734 23.266 1 78.81 288 GLN B O 1
ATOM 4392 N N . ARG B 1 289 ? -11.438 16.906 23.453 1 59.38 289 ARG B N 1
ATOM 4393 C CA . ARG B 1 289 ? -11.43 18.234 24.031 1 59.38 289 ARG B CA 1
ATOM 4394 C C . ARG B 1 289 ? -11.766 18.188 25.516 1 59.38 289 ARG B C 1
ATOM 4396 O O . ARG B 1 289 ? -12.453 17.281 25.969 1 59.38 289 ARG B O 1
#

Secondary structure (DSSP, 8-state):
---B-PPPPPHHHHHHS-HHHHHHHHH-SB-TTT--B-SS--EEEETTTTEEE--STTGGGGGGGEEEE-HHHHHHHHHSPP--GGGS--TTSTTS--TT-TT-SEEEEEEEEEEEEE-TTS-EEEEEEEEEEEEEEESSHHHHHHHHHTTTT-TTEEGGGTEEEEEHHHHHTTTTTHHHHHHHHHHHHHHHHHHHHHS-SHHHHHHHHHHHHHHHHHH--HHHHHHHHTTT---HHHHHHHHSPPPGGGS---SSTT--TTS-HHHHTT--TTSTT--STTB---S--/---B-PPPPPHHHHHHS-HHHHHHHHH-SB-TTT--B-SS--EEEETTTTEEE--STTGGGGGGGEEEE-HHHHHHHHHSPP--GGGS--TTSTTS--TT-TT-SEEEEEEEEEEEEE-TTS-EEEEEEEEEEEEEEESSHHHHHHHHHTTTT-TTEEGGGTEEEEEHHHHHTTTTTHHHHHHHHHHHHHHHHHHHHHS-SHHHHHHHHHHHHHHHHHH--HHHHHHHHTTT---HHHHHHHHSPPPGGGS---SSTT--TTS-HHHHTT--TTSTT-SSTTB---S--